Protein AF-A0A1I8AMZ9-F1 (afdb_monomer_lite)

Radius of gyration: 101.79 Å; chains: 1; bounding box: 156×44×315 Å

Organism: NCBI:txid37863

Sequence (387 aa):
AVEALKLKLDELRSTLGGVNGQIKEYLHQQEQLAVQQQALAPGLEAHALYAQLSAQDVGERSAWLEHQLRRLNNDIARDEQRLATLLTLQKDAARVQQQADDEHLEQALAGFATLLPGDILDALRQEPAATFLQLDQQLAQRLELLDRQKDEQQEHAERQQQLEKTQVQQQALELSHQAVQQQVDALRTQQQQARDALTALIGEHAGAEHWQQHLEQQVEAARSTQAKTGQQLQQAQAQAIERAAELKADEQRLGALEQESQQLDHAIGQWRQGHPELDDAGLDQLLAVDDEQVSQLRQRLQQAEKAIEQAGVLVAEREQRLQQHQAQASGEVPAEQLEQALSELQQHLVISEQQCAELRAEQADDQRRQLANQALAERIAQAYAQW

Secondary structure (DSSP, 8-state):
-HHHHHHHHHHHHHHHHHHHHHHHHHHHHHHHHHHHHHHHHHHHHTSTTHHHHHTS-TTTHHHHHHHHHHHHHHHHHHHHHHHHHHHHHHHHHTTTTTS-TTHHHHHHHHHHTTTS-HHHHHHHHH-HHHHHHHHHHHHHHHHHHHHHHHHHHHHHHHHHHHHHHHHHHHHHHHHHHHHHHHHHHHHHHHHHHHHHHHHHHHTTSSSHHHHHHHHHHHHHHHHHHHHHHHHHHHHHHHHHHHHHHHHHHHHHHHHHHHHHHHHHHHHHHHHHHH-TTS-HHHHHHHHTS-HHHHHHHHHHHHHHHHHHHHHHHHHHHHHHHHHHHHHH------HHHHHHHHHHHHHHHHHHHHHHHHHHHHHHHHHHHHHHHHHHHHHHHHHHTT-

Structure (mmCIF, N/CA/C/O backbone):
data_AF-A0A1I8AMZ9-F1
#
_entry.id   AF-A0A1I8AMZ9-F1
#
loop_
_atom_site.group_PDB
_atom_site.id
_atom_site.type_symbol
_atom_site.label_atom_id
_atom_site.label_alt_id
_atom_site.label_comp_id
_atom_site.label_asym_id
_atom_site.label_entity_id
_atom_site.label_seq_id
_atom_site.pdbx_PDB_ins_code
_atom_site.Cartn_x
_atom_site.Cartn_y
_atom_site.Cartn_z
_atom_site.occupancy
_atom_site.B_iso_or_equiv
_atom_site.auth_seq_id
_atom_site.auth_comp_id
_atom_site.auth_asym_id
_atom_site.auth_atom_id
_atom_site.pdbx_PDB_model_num
ATOM 1 N N . ALA A 1 1 ? 11.184 3.823 3.401 1.00 44.44 1 ALA A N 1
ATOM 2 C CA . ALA A 1 1 ? 9.707 3.740 3.305 1.00 44.44 1 ALA A CA 1
ATOM 3 C C . ALA A 1 1 ? 9.171 2.381 3.774 1.00 44.44 1 ALA A C 1
ATOM 5 O O . ALA A 1 1 ? 8.372 2.358 4.698 1.00 44.44 1 ALA A O 1
ATOM 6 N N . VAL A 1 2 ? 9.639 1.257 3.213 1.00 39.50 2 VAL A N 1
ATOM 7 C CA . VAL A 1 2 ? 9.178 -0.105 3.578 1.00 39.50 2 VAL A CA 1
ATOM 8 C C . VAL A 1 2 ? 9.503 -0.493 5.027 1.00 39.50 2 VAL A C 1
ATOM 10 O O . VAL A 1 2 ? 8.657 -1.056 5.713 1.00 39.50 2 VAL A O 1
ATOM 13 N N . GLU A 1 3 ? 10.687 -0.145 5.536 1.00 43.47 3 GLU A N 1
ATOM 14 C CA . GLU A 1 3 ? 11.051 -0.424 6.936 1.00 43.47 3 GLU A CA 1
ATOM 15 C C . GLU A 1 3 ? 10.189 0.347 7.944 1.00 43.47 3 GLU A C 1
ATOM 17 O O . GLU A 1 3 ? 9.772 -0.212 8.951 1.00 43.47 3 GLU A O 1
ATOM 22 N N . ALA A 1 4 ? 9.825 1.593 7.630 1.00 40.94 4 ALA A N 1
ATOM 23 C CA . ALA A 1 4 ? 8.930 2.394 8.465 1.00 40.94 4 ALA A CA 1
ATOM 24 C C . ALA A 1 4 ? 7.500 1.818 8.519 1.00 40.94 4 ALA A C 1
ATOM 26 O O . ALA A 1 4 ? 6.816 1.952 9.530 1.00 40.94 4 ALA A O 1
ATOM 27 N N . LEU A 1 5 ? 7.048 1.158 7.446 1.00 40.16 5 LEU A N 1
ATOM 28 C CA . LEU A 1 5 ? 5.758 0.461 7.412 1.00 40.16 5 LEU A CA 1
ATOM 29 C C . LEU A 1 5 ? 5.791 -0.854 8.197 1.00 40.16 5 LEU A C 1
ATOM 31 O O . LEU A 1 5 ? 4.821 -1.163 8.882 1.00 40.16 5 LEU A O 1
ATOM 35 N N . LYS A 1 6 ? 6.903 -1.600 8.145 1.00 43.31 6 LYS A N 1
ATOM 36 C CA . LYS A 1 6 ? 7.089 -2.808 8.967 1.00 43.31 6 LYS A CA 1
ATOM 37 C C . LYS A 1 6 ? 7.076 -2.479 10.456 1.00 43.31 6 LYS A C 1
ATOM 39 O O . LYS A 1 6 ? 6.354 -3.121 11.206 1.00 43.31 6 LYS A O 1
ATOM 44 N N . LEU A 1 7 ? 7.777 -1.417 10.851 1.00 50.69 7 LEU A N 1
ATOM 45 C CA . LEU A 1 7 ? 7.831 -0.983 12.244 1.00 50.69 7 LEU A CA 1
ATOM 46 C C . LEU A 1 7 ? 6.439 -0.590 12.772 1.00 50.69 7 LEU A C 1
ATOM 48 O O . LEU A 1 7 ? 6.041 -1.033 13.843 1.00 50.69 7 LEU A O 1
ATOM 52 N N . LYS A 1 8 ? 5.647 0.135 11.966 1.00 46.62 8 LYS A N 1
ATOM 53 C CA . LYS A 1 8 ? 4.242 0.448 12.289 1.00 46.62 8 LYS A CA 1
ATOM 54 C C . LYS A 1 8 ? 3.342 -0.789 12.354 1.00 46.62 8 LYS A C 1
ATOM 56 O O . LYS A 1 8 ? 2.416 -0.823 13.156 1.00 46.62 8 LYS A O 1
ATOM 61 N N . LEU A 1 9 ? 3.577 -1.797 11.512 1.00 44.28 9 LEU A N 1
ATOM 62 C CA . LEU A 1 9 ? 2.812 -3.047 11.532 1.00 44.28 9 LEU A CA 1
ATOM 63 C C . LEU A 1 9 ? 3.091 -3.853 12.807 1.00 44.28 9 LEU A C 1
ATOM 65 O O . LEU A 1 9 ? 2.165 -4.407 13.398 1.00 44.28 9 LEU A O 1
ATOM 69 N N . ASP A 1 10 ? 4.352 -3.912 13.230 1.00 58.41 10 ASP A N 1
ATOM 70 C CA . ASP A 1 10 ? 4.756 -4.619 14.446 1.00 58.41 10 ASP A CA 1
ATOM 71 C C . ASP A 1 10 ? 4.235 -3.907 15.702 1.00 58.41 10 ASP A C 1
ATOM 73 O O . ASP A 1 10 ? 3.733 -4.554 16.623 1.00 58.41 10 ASP A O 1
ATOM 77 N N . GLU A 1 11 ? 4.231 -2.573 15.691 1.00 58.31 11 GLU A N 1
ATOM 78 C CA . GLU A 1 11 ? 3.611 -1.749 16.729 1.00 58.31 11 GLU A CA 1
ATOM 79 C C . GLU A 1 11 ? 2.092 -1.988 16.802 1.00 58.31 11 GLU A C 1
ATOM 81 O O . GLU A 1 11 ? 1.565 -2.295 17.872 1.00 58.31 11 GLU A O 1
ATOM 86 N N . LEU A 1 12 ? 1.398 -1.995 15.655 1.00 54.97 12 LEU A N 1
ATOM 87 C CA . LEU A 1 12 ? -0.036 -2.300 15.578 1.00 54.97 12 LEU A CA 1
ATOM 88 C C . LEU A 1 12 ? -0.371 -3.717 16.065 1.00 54.97 12 LEU A C 1
ATOM 90 O O . LEU A 1 12 ? -1.380 -3.918 16.743 1.00 54.97 12 LEU A O 1
ATOM 94 N N . ARG A 1 13 ? 0.467 -4.712 15.755 1.00 60.38 13 ARG A N 1
ATOM 95 C CA . ARG A 1 13 ? 0.296 -6.096 16.231 1.00 60.38 13 ARG A CA 1
ATOM 96 C C . ARG A 1 13 ? 0.458 -6.202 17.739 1.00 60.38 13 ARG A C 1
ATOM 98 O O . ARG A 1 13 ? -0.334 -6.893 18.376 1.00 60.38 13 ARG A O 1
ATOM 105 N N . SER A 1 14 ? 1.440 -5.500 18.299 1.00 64.25 14 SER A N 1
ATOM 106 C CA . SER A 1 14 ? 1.637 -5.424 19.747 1.00 64.25 14 SER A CA 1
ATOM 107 C C . SER A 1 14 ? 0.419 -4.795 20.430 1.00 64.25 14 SER A C 1
ATOM 109 O O . SER A 1 14 ? -0.143 -5.375 21.361 1.00 64.25 14 SER A O 1
ATOM 111 N N . THR A 1 15 ? -0.082 -3.675 19.895 1.00 67.31 15 THR A N 1
ATOM 112 C CA . THR A 1 15 ? -1.281 -3.020 20.437 1.00 67.31 15 THR A CA 1
ATOM 113 C C . THR A 1 15 ? -2.530 -3.889 20.306 1.00 67.31 15 THR A C 1
ATOM 115 O O . THR A 1 15 ? -3.310 -3.978 21.249 1.00 67.31 15 THR A O 1
ATOM 118 N N . LEU A 1 16 ? -2.699 -4.601 19.185 1.00 59.44 16 LEU A N 1
ATOM 119 C CA . LEU A 1 16 ? -3.830 -5.508 18.978 1.00 59.44 16 LEU A CA 1
ATOM 120 C C . LEU A 1 16 ? -3.777 -6.689 19.956 1.00 59.44 16 LEU A C 1
ATOM 122 O O . LEU A 1 16 ? -4.808 -7.090 20.489 1.00 59.44 16 LEU A O 1
ATOM 126 N N . GLY A 1 17 ? -2.581 -7.222 20.224 1.00 71.50 17 GLY A N 1
ATOM 127 C CA . GLY A 1 17 ? -2.366 -8.256 21.235 1.00 71.50 17 GLY A CA 1
ATOM 128 C C . GLY A 1 17 ? -2.760 -7.789 22.637 1.00 71.50 17 GLY A C 1
ATOM 129 O O . GLY A 1 17 ? -3.476 -8.506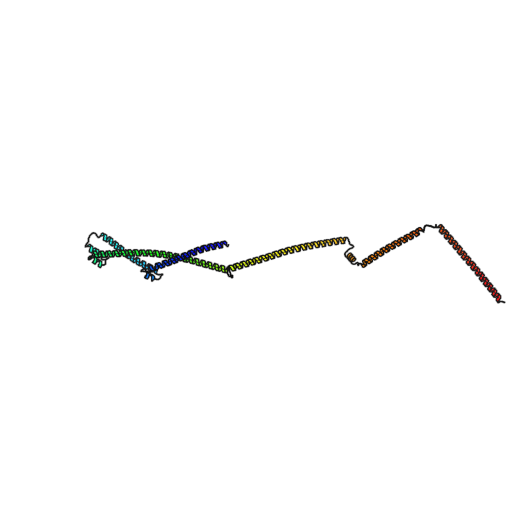 23.336 1.00 71.50 17 GLY A O 1
ATOM 130 N N . GLY A 1 18 ? -2.369 -6.567 23.014 1.00 82.50 18 GLY A N 1
ATOM 131 C CA . GLY A 1 18 ? -2.748 -5.952 24.289 1.00 82.50 18 GLY A CA 1
ATOM 132 C C . GLY A 1 18 ? -4.259 -5.746 24.429 1.00 82.50 18 GLY A C 1
ATOM 133 O O . GLY A 1 18 ? -4.849 -6.162 25.425 1.00 82.50 18 GLY A O 1
ATOM 134 N N . VAL A 1 19 ? -4.905 -5.189 23.401 1.00 73.94 19 VAL A N 1
ATOM 135 C CA . VAL A 1 19 ? -6.361 -4.953 23.388 1.00 73.94 19 VAL A CA 1
ATOM 136 C C . VAL A 1 19 ? -7.141 -6.268 23.455 1.00 73.94 19 VAL A C 1
ATOM 138 O O . VAL A 1 19 ? -8.119 -6.377 24.188 1.00 73.94 19 VAL A O 1
ATOM 141 N N . ASN A 1 20 ? -6.696 -7.304 22.744 1.00 75.31 20 ASN A N 1
ATOM 142 C CA . ASN A 1 20 ? -7.359 -8.608 22.771 1.00 75.31 20 ASN A CA 1
ATOM 143 C C . ASN A 1 20 ? -7.212 -9.304 24.141 1.00 75.31 20 ASN A C 1
ATOM 145 O O . ASN A 1 20 ? -8.096 -10.052 24.557 1.00 75.31 20 ASN A O 1
ATOM 149 N N . GLY A 1 21 ? -6.118 -9.032 24.861 1.00 85.12 21 GLY A N 1
ATOM 150 C CA . GLY A 1 21 ? -5.962 -9.412 26.266 1.00 85.12 21 GLY A CA 1
ATOM 151 C C . GLY A 1 21 ? -6.981 -8.710 27.167 1.00 85.12 21 GLY A C 1
ATOM 152 O O . GLY A 1 21 ? -7.708 -9.376 27.899 1.00 85.12 21 GLY A O 1
ATOM 153 N N . GLN A 1 22 ? -7.107 -7.387 27.037 1.00 83.38 22 GLN A N 1
ATOM 154 C CA . GLN A 1 22 ? -8.059 -6.584 27.816 1.00 83.38 22 GLN A CA 1
ATOM 155 C C . GLN A 1 22 ? -9.515 -7.005 27.576 1.00 83.38 22 GLN A C 1
ATOM 157 O O . GLN A 1 22 ? -10.271 -7.159 28.529 1.00 83.38 22 GLN A O 1
ATOM 162 N N . ILE A 1 23 ? -9.909 -7.267 26.323 1.00 76.56 23 ILE A N 1
ATOM 163 C CA . ILE A 1 23 ? -11.268 -7.730 25.988 1.00 76.56 23 ILE A CA 1
ATOM 164 C C . ILE A 1 23 ? -11.601 -9.042 26.707 1.00 76.56 23 ILE A C 1
ATOM 166 O O . ILE A 1 23 ? -12.695 -9.187 27.249 1.00 76.56 23 ILE A O 1
ATOM 170 N N . LYS A 1 24 ? -10.664 -9.996 26.738 1.00 87.62 24 LYS A N 1
ATOM 171 C CA . LYS A 1 24 ? -10.875 -11.273 27.435 1.00 87.62 24 LYS A CA 1
ATOM 172 C C . LYS A 1 24 ? -11.039 -11.082 28.939 1.00 87.62 24 LYS A C 1
ATOM 174 O O . LYS A 1 24 ? -11.872 -11.750 29.544 1.00 87.62 24 LYS A O 1
ATOM 179 N N . GLU A 1 25 ? -10.278 -10.167 29.523 1.00 89.12 25 GLU A N 1
ATOM 180 C CA . GLU A 1 25 ? -10.369 -9.854 30.946 1.00 89.12 25 GLU A CA 1
ATOM 181 C C . GLU A 1 25 ? -11.701 -9.176 31.298 1.00 89.12 25 GLU A C 1
ATOM 183 O O . GLU A 1 25 ? -12.348 -9.570 32.267 1.00 89.12 25 GLU A O 1
ATOM 188 N N . TYR A 1 26 ? -12.186 -8.251 30.465 1.00 85.50 26 TYR A N 1
ATOM 189 C CA . TYR A 1 26 ? -13.499 -7.628 30.656 1.00 85.50 26 TYR A CA 1
ATOM 190 C C . TYR A 1 26 ? -14.662 -8.611 30.506 1.00 85.50 26 TYR A C 1
ATOM 192 O O . TYR A 1 26 ? -15.595 -8.570 31.305 1.00 85.50 26 TYR A O 1
ATOM 200 N N . LEU A 1 27 ? -14.603 -9.522 29.530 1.00 85.94 27 LEU A N 1
ATOM 201 C CA . LEU A 1 27 ? -15.615 -10.574 29.384 1.00 85.94 27 LEU A CA 1
ATOM 202 C C . LEU A 1 27 ? -15.670 -11.464 30.628 1.00 85.94 27 LEU A C 1
ATOM 204 O O . LEU A 1 27 ? -16.753 -11.778 31.118 1.00 85.94 27 LEU A O 1
ATOM 208 N N . HIS A 1 28 ? -14.507 -11.811 31.181 1.00 87.50 28 HIS A N 1
ATOM 209 C CA . HIS A 1 28 ? -14.444 -12.590 32.410 1.00 87.50 28 HIS A CA 1
ATOM 210 C C . HIS A 1 28 ? -15.023 -11.828 33.612 1.00 87.50 28 HIS A C 1
ATOM 212 O O . HIS A 1 28 ? -15.780 -12.396 34.397 1.00 87.50 28 HIS A O 1
ATOM 218 N N . GLN A 1 29 ? -14.730 -10.530 33.740 1.00 87.00 29 GLN A N 1
ATOM 219 C CA . GLN A 1 29 ? -15.312 -9.685 34.788 1.00 87.00 29 GLN A CA 1
ATOM 220 C C . GLN A 1 29 ? -16.838 -9.572 34.657 1.00 87.00 29 GLN A C 1
ATOM 222 O O . GLN A 1 29 ? -17.543 -9.636 35.662 1.00 87.00 29 GLN A O 1
ATOM 227 N N . GLN A 1 30 ? -17.363 -9.453 33.434 1.00 86.88 30 GLN A N 1
ATOM 228 C CA . GLN A 1 30 ? -18.804 -9.393 33.188 1.00 86.88 30 GLN A CA 1
ATOM 229 C C . GLN A 1 30 ? -19.506 -10.687 33.618 1.00 86.88 30 GLN A C 1
ATOM 231 O O . GLN A 1 30 ? -20.554 -10.638 34.262 1.00 86.88 30 GLN A O 1
ATOM 236 N N . GLU A 1 31 ? -18.912 -11.838 33.308 1.00 88.75 31 GLU A N 1
ATOM 237 C CA . GLU A 1 31 ? -19.442 -13.138 33.714 1.00 88.75 31 GLU A CA 1
ATOM 238 C C . GLU A 1 31 ? -19.429 -13.295 35.243 1.00 88.75 31 GLU A C 1
ATOM 240 O O . GLU A 1 31 ? -20.428 -13.706 35.834 1.00 88.75 31 GLU A O 1
ATOM 245 N N . GLN A 1 32 ? -18.351 -12.869 35.913 1.00 87.75 32 GLN A N 1
ATOM 246 C CA . GLN A 1 32 ? -18.288 -12.865 37.378 1.00 87.75 32 GLN A CA 1
ATOM 247 C C . GLN A 1 32 ? -19.355 -11.962 38.012 1.00 87.75 32 GLN A C 1
ATOM 249 O O . GLN A 1 32 ? -19.975 -12.350 39.004 1.00 87.75 32 GLN A O 1
ATOM 254 N N . LEU A 1 33 ? -19.596 -10.776 37.449 1.00 85.12 33 LEU A N 1
ATOM 255 C CA . LEU A 1 33 ? -20.625 -9.857 37.940 1.00 85.12 33 LEU A CA 1
ATOM 256 C C . LEU A 1 33 ? -22.034 -10.419 37.746 1.00 85.12 33 LEU A C 1
ATOM 258 O O . LEU A 1 33 ? -22.861 -10.289 38.647 1.00 85.12 33 LEU A O 1
ATOM 262 N N . ALA A 1 34 ? -22.301 -11.084 36.621 1.00 84.19 34 ALA A N 1
ATOM 263 C CA . ALA A 1 34 ? -23.582 -11.743 36.381 1.00 84.19 34 ALA A CA 1
ATOM 264 C C . ALA A 1 34 ? -23.846 -12.849 37.417 1.00 84.19 34 ALA A C 1
ATOM 266 O O . ALA A 1 34 ? -24.932 -12.914 37.994 1.00 84.19 34 ALA A O 1
ATOM 267 N N . VAL A 1 35 ? -22.830 -13.663 37.725 1.00 87.94 35 VAL A N 1
ATOM 268 C CA . VAL A 1 35 ? -22.922 -14.702 38.764 1.00 87.94 35 VAL A CA 1
ATOM 269 C C . VAL A 1 35 ? -23.166 -14.087 40.146 1.00 87.94 35 VAL A C 1
ATOM 271 O O . VAL A 1 35 ? -24.012 -14.577 40.893 1.00 87.94 35 VAL A O 1
ATOM 274 N N . GLN A 1 36 ? -22.481 -12.990 40.486 1.00 84.50 36 GLN A N 1
ATOM 275 C CA . GLN A 1 36 ? -22.694 -12.288 41.757 1.00 84.50 36 GLN A CA 1
ATOM 276 C C . GLN A 1 36 ? -24.105 -11.694 41.864 1.00 84.50 36 GLN A C 1
ATOM 278 O O . GLN A 1 36 ? -24.751 -11.846 42.898 1.00 84.50 36 GLN A O 1
ATOM 283 N N . GLN A 1 37 ? -24.621 -11.072 40.800 1.00 81.31 37 GLN A N 1
ATOM 284 C CA . GLN A 1 37 ? -25.993 -10.553 40.775 1.00 81.31 37 GLN A CA 1
ATOM 285 C C . GLN A 1 37 ? -27.024 -11.672 40.960 1.00 81.31 37 GLN A C 1
ATOM 287 O O . GLN A 1 37 ? -27.972 -11.522 41.732 1.00 81.31 37 GLN A O 1
ATOM 292 N N . GLN A 1 38 ? -26.821 -12.816 40.305 1.00 82.38 38 GLN A N 1
ATOM 293 C CA . GLN A 1 38 ? -27.733 -13.950 40.410 1.00 82.38 38 GLN A CA 1
ATOM 294 C C . GLN A 1 38 ? -27.705 -14.601 41.801 1.00 82.38 38 GLN A C 1
ATOM 296 O O . GLN A 1 38 ? -28.737 -15.069 42.277 1.00 82.38 38 GLN A O 1
ATOM 301 N N . ALA A 1 39 ? -26.561 -14.569 42.490 1.00 83.31 39 ALA A N 1
ATOM 302 C CA . ALA A 1 39 ? -26.444 -15.029 43.873 1.00 83.31 39 ALA A CA 1
ATOM 303 C C . ALA A 1 39 ? -27.168 -14.114 44.882 1.00 83.31 39 ALA A C 1
ATOM 305 O O . ALA A 1 39 ? -27.637 -14.594 45.914 1.00 83.31 39 ALA A O 1
ATOM 306 N N . LEU A 1 40 ? -27.287 -12.814 44.589 1.00 83.31 40 LEU A N 1
ATOM 307 C CA . LEU A 1 40 ? -27.963 -11.837 45.453 1.00 83.31 40 LEU A CA 1
ATOM 308 C C . LEU A 1 40 ? -29.492 -11.829 45.287 1.00 83.31 40 LEU A C 1
ATOM 310 O O . LEU A 1 40 ? -30.200 -11.437 46.217 1.00 83.31 40 LEU A O 1
ATOM 314 N N . ALA A 1 41 ? -30.008 -12.286 44.142 1.00 78.06 41 ALA A N 1
ATOM 315 C CA . ALA A 1 41 ? -31.443 -12.345 43.847 1.00 78.06 41 ALA A CA 1
ATOM 316 C C . ALA A 1 41 ? -32.293 -13.049 44.934 1.00 78.06 41 ALA A C 1
ATOM 318 O O . ALA A 1 41 ? -33.232 -12.421 45.426 1.00 78.06 41 ALA A O 1
ATOM 319 N N . PRO A 1 42 ? -31.963 -14.272 45.404 1.00 81.06 42 PRO A N 1
ATOM 320 C CA . PRO A 1 42 ? -32.773 -14.951 46.421 1.00 81.06 42 PRO A CA 1
ATOM 321 C C . PRO A 1 42 ? -32.755 -14.250 47.790 1.00 81.06 42 PRO A C 1
ATOM 323 O O . PRO A 1 42 ? -33.741 -14.308 48.521 1.00 81.06 42 PRO A O 1
ATOM 326 N N . GLY A 1 43 ? -31.664 -13.559 48.146 1.00 81.56 43 GLY A N 1
ATOM 327 C CA . GLY A 1 43 ? -31.587 -12.778 49.387 1.00 81.56 43 GLY A CA 1
ATOM 328 C C . GLY A 1 43 ? -32.460 -11.521 49.347 1.00 81.56 43 GLY A C 1
ATOM 329 O O . GLY A 1 43 ? -33.083 -11.162 50.344 1.00 81.56 43 GLY A O 1
ATOM 330 N N . LEU A 1 44 ? -32.546 -10.885 48.176 1.00 74.50 44 LEU A N 1
ATOM 331 C CA . LEU A 1 44 ? -33.452 -9.766 47.926 1.00 74.50 44 LEU A CA 1
ATOM 332 C C . LEU A 1 44 ? -34.914 -10.219 47.970 1.00 74.50 44 LEU A C 1
ATOM 334 O O . LEU A 1 44 ? -35.710 -9.594 48.661 1.00 74.50 44 LEU A O 1
ATOM 338 N N . GLU A 1 45 ? -35.249 -11.327 47.307 1.00 78.00 45 GLU A N 1
ATOM 339 C CA . GLU A 1 45 ? -36.610 -11.880 47.265 1.00 78.00 45 GLU A CA 1
ATOM 340 C C . GLU A 1 45 ? -37.134 -12.333 48.638 1.00 78.00 45 GLU A C 1
ATOM 342 O O . GLU A 1 45 ? -38.330 -12.223 48.908 1.00 78.00 45 GLU A O 1
ATOM 347 N N . ALA A 1 46 ? -36.249 -12.787 49.532 1.00 78.38 46 ALA A N 1
ATOM 348 C CA . ALA A 1 46 ? -36.604 -13.195 50.892 1.00 78.38 46 ALA A CA 1
ATOM 349 C C . ALA A 1 46 ? -36.921 -12.019 51.840 1.00 78.38 46 ALA A C 1
ATOM 351 O O . ALA A 1 46 ? -37.428 -12.234 52.944 1.00 78.38 46 ALA A O 1
ATOM 352 N N . HIS A 1 47 ? -36.622 -10.776 51.450 1.00 78.50 47 HIS A N 1
ATOM 353 C CA . HIS A 1 47 ? -36.794 -9.619 52.321 1.00 78.50 47 HIS A CA 1
ATOM 354 C C . HIS A 1 47 ? -38.273 -9.215 52.458 1.00 78.50 47 HIS A C 1
ATOM 356 O O . HIS A 1 47 ? -38.986 -9.068 51.467 1.00 78.50 47 HIS A O 1
ATOM 362 N N . ALA A 1 48 ? -38.737 -8.936 53.682 1.00 78.75 48 ALA A N 1
ATOM 363 C CA . ALA A 1 48 ? -40.153 -8.665 53.976 1.00 78.75 48 ALA A CA 1
ATOM 364 C C . ALA A 1 48 ? -40.758 -7.485 53.181 1.00 78.75 48 ALA A C 1
ATOM 366 O O . ALA A 1 48 ? -41.953 -7.467 52.890 1.00 78.75 48 ALA A O 1
ATOM 367 N N . LEU A 1 49 ? -39.930 -6.506 52.797 1.00 78.44 49 LEU A N 1
ATOM 368 C CA . LEU A 1 49 ? -40.341 -5.345 51.994 1.00 78.44 49 LEU A CA 1
ATOM 369 C C . LEU A 1 49 ? -40.194 -5.551 50.474 1.00 78.44 49 LEU A C 1
ATOM 371 O O . LEU A 1 49 ? -40.633 -4.702 49.700 1.00 78.44 49 LEU A O 1
ATOM 375 N N . TYR A 1 50 ? -39.611 -6.665 50.020 1.00 78.69 50 TYR A N 1
ATOM 376 C CA . TYR A 1 50 ? -39.340 -6.912 48.600 1.00 78.69 50 TYR A CA 1
ATOM 377 C C . TYR A 1 50 ? -40.615 -7.014 47.761 1.00 78.69 50 TYR A C 1
ATOM 379 O O . TYR A 1 50 ? -40.681 -6.467 46.661 1.00 78.69 50 TYR A O 1
ATOM 387 N N . ALA A 1 51 ? -41.664 -7.644 48.292 1.00 77.31 51 ALA A N 1
ATOM 388 C CA . ALA A 1 51 ? -42.961 -7.720 47.619 1.00 77.31 51 ALA A CA 1
ATOM 389 C C . ALA A 1 51 ? -43.573 -6.326 47.362 1.00 77.31 51 ALA A C 1
ATOM 391 O O . ALA A 1 51 ? -44.253 -6.120 46.362 1.00 77.31 51 ALA A O 1
ATOM 392 N N . GLN A 1 52 ? -43.299 -5.352 48.237 1.00 80.88 52 GLN A N 1
ATOM 393 C CA . GLN A 1 52 ? -43.776 -3.973 48.089 1.00 80.88 52 GLN A CA 1
ATOM 394 C C . GLN A 1 52 ? -42.883 -3.150 47.150 1.00 80.88 52 GLN A C 1
ATOM 396 O O . GLN A 1 52 ? -43.392 -2.316 46.406 1.00 80.88 52 GLN A O 1
ATOM 401 N N . LEU A 1 53 ? -41.572 -3.413 47.145 1.00 78.69 53 LEU A N 1
ATOM 402 C CA . LEU A 1 53 ? -40.600 -2.758 46.264 1.00 78.69 53 LEU A CA 1
ATOM 403 C C . LEU A 1 53 ? -40.710 -3.235 44.804 1.00 78.69 53 LEU A C 1
ATOM 405 O O . LEU A 1 53 ? -40.658 -2.435 43.873 1.00 78.69 53 LEU A O 1
ATOM 409 N N . SER A 1 54 ? -40.862 -4.545 44.589 1.00 79.81 54 SER A N 1
ATOM 410 C CA . SER A 1 54 ? -40.962 -5.157 43.254 1.00 79.81 54 SER A CA 1
ATOM 411 C C . SER A 1 54 ? -42.227 -4.740 42.502 1.00 79.81 54 SER A C 1
ATOM 413 O O . SER A 1 54 ? -42.192 -4.625 41.278 1.00 79.81 54 SER A O 1
ATOM 415 N N . ALA A 1 55 ? -43.307 -4.438 43.230 1.00 81.50 55 ALA A N 1
ATOM 416 C CA . ALA A 1 55 ? -44.560 -3.923 42.685 1.00 81.50 55 ALA A CA 1
ATOM 417 C C . ALA A 1 55 ? -44.463 -2.484 42.139 1.00 81.50 55 ALA A C 1
ATOM 419 O O . ALA A 1 55 ? -45.401 -2.018 41.496 1.00 81.50 55 ALA A O 1
ATOM 420 N N . GLN A 1 56 ? -43.358 -1.775 42.389 1.00 79.44 56 GLN A N 1
ATOM 421 C CA . GLN A 1 56 ? -43.155 -0.401 41.930 1.00 79.44 56 GLN A CA 1
ATOM 422 C C . GLN A 1 56 ? -42.333 -0.321 40.652 1.00 79.44 56 GLN A C 1
ATOM 424 O O . GLN A 1 56 ? -41.458 -1.161 40.401 1.00 79.44 56 GLN A O 1
ATOM 429 N N . ASP A 1 57 ? -42.588 0.736 39.881 1.00 78.94 57 ASP A N 1
ATOM 430 C CA . ASP A 1 57 ? -41.829 1.072 38.681 1.00 78.94 57 ASP A CA 1
ATOM 431 C C . ASP A 1 57 ? -40.346 1.307 39.019 1.00 78.94 57 ASP A C 1
ATOM 433 O O . ASP A 1 57 ? -40.010 1.907 40.042 1.00 78.94 57 ASP A O 1
ATOM 437 N N . VAL A 1 58 ? -39.448 0.827 38.155 1.00 74.75 58 VAL A N 1
ATOM 438 C CA . VAL A 1 58 ? -37.989 0.905 38.327 1.00 74.75 58 VAL A CA 1
ATOM 439 C C . VAL A 1 58 ? -37.517 2.349 38.531 1.00 74.75 58 VAL A C 1
ATOM 441 O O . VAL A 1 58 ? -36.584 2.564 39.304 1.00 74.75 58 VAL A O 1
ATOM 444 N N . GLY A 1 59 ? -38.177 3.332 37.906 1.00 79.00 59 GLY A N 1
ATOM 445 C CA . GLY A 1 59 ? -37.856 4.753 38.079 1.00 79.00 59 GLY A CA 1
ATOM 446 C C . GLY A 1 59 ? -38.305 5.358 39.416 1.00 79.00 59 GLY A C 1
ATOM 447 O O . GLY A 1 59 ? -37.737 6.358 39.851 1.00 79.00 59 GLY A O 1
ATOM 448 N N . GLU A 1 60 ? -39.288 4.759 40.094 1.00 78.00 60 GLU A N 1
ATOM 449 C CA . GLU A 1 60 ? -39.917 5.319 41.304 1.00 78.00 60 GLU A CA 1
ATOM 450 C C . GLU A 1 60 ? -39.468 4.642 42.609 1.00 78.00 60 GLU A C 1
ATOM 452 O O . GLU A 1 60 ? -39.643 5.202 43.695 1.00 78.00 60 GLU A O 1
ATOM 457 N N . ARG A 1 61 ? -38.819 3.473 42.517 1.00 81.31 61 ARG A N 1
ATOM 458 C CA . ARG A 1 61 ? -38.339 2.691 43.675 1.00 81.31 61 ARG A CA 1
ATOM 459 C C . ARG A 1 61 ? -37.457 3.498 44.628 1.00 81.31 61 ARG A C 1
ATOM 461 O O . ARG A 1 61 ? -37.607 3.378 45.842 1.00 81.31 61 ARG A O 1
ATOM 468 N N . SER A 1 62 ? -36.570 4.344 44.100 1.00 80.25 62 SER A N 1
ATOM 469 C CA . SER A 1 62 ? -35.676 5.182 44.914 1.00 80.25 62 SER A CA 1
ATOM 470 C C . SER A 1 62 ? -36.452 6.207 45.747 1.00 80.25 62 SER A C 1
ATOM 472 O O . SER A 1 62 ? -36.216 6.344 46.945 1.00 80.25 62 SER A O 1
ATOM 474 N N . ALA A 1 63 ? -37.436 6.879 45.141 1.00 78.75 63 ALA A N 1
ATOM 475 C CA . ALA A 1 63 ? -38.251 7.883 45.823 1.00 78.75 63 ALA A CA 1
ATOM 476 C C . ALA A 1 63 ? -39.139 7.260 46.912 1.00 78.75 63 ALA A C 1
A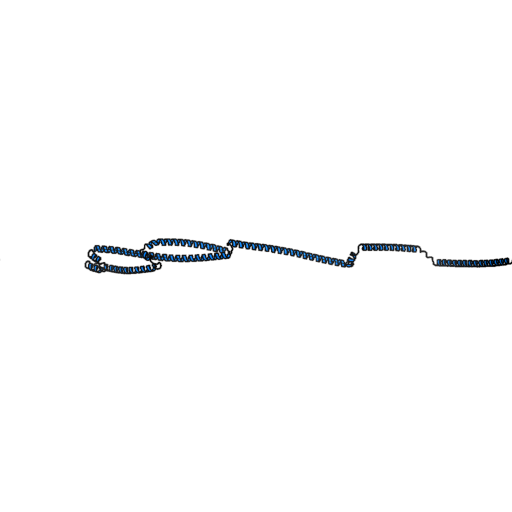TOM 478 O O . ALA A 1 63 ? -39.335 7.843 47.982 1.00 78.75 63 ALA A O 1
ATOM 479 N N . TRP A 1 64 ? -39.651 6.052 46.672 1.00 87.06 64 TRP A N 1
ATOM 480 C CA . TRP A 1 64 ? -40.417 5.326 47.678 1.00 87.06 64 TRP A CA 1
ATOM 481 C C . TRP A 1 64 ? -39.556 4.848 48.849 1.00 87.06 64 TRP A C 1
ATOM 483 O O . TRP A 1 64 ? -39.975 4.990 50.000 1.00 87.06 64 TRP A O 1
ATOM 493 N N . LEU A 1 65 ? -38.351 4.332 48.579 1.00 82.06 65 LEU A N 1
ATOM 494 C CA . LEU A 1 65 ? -37.396 3.951 49.624 1.00 82.06 65 LEU A CA 1
ATOM 495 C C . LEU A 1 65 ? -37.033 5.150 50.506 1.00 82.06 65 LEU A C 1
ATOM 497 O O . LEU A 1 65 ? -37.070 5.037 51.731 1.00 82.06 65 LEU A O 1
ATOM 501 N N . GLU A 1 66 ? -36.785 6.320 49.911 1.00 81.56 66 GLU A N 1
ATOM 502 C CA . GLU A 1 66 ? -36.562 7.556 50.668 1.00 81.56 66 GLU A CA 1
ATOM 503 C C . GLU A 1 66 ? -37.758 7.932 51.549 1.00 81.56 66 GLU A C 1
ATOM 505 O O . GLU A 1 66 ? -37.584 8.368 52.690 1.00 81.56 66 GLU A O 1
ATOM 510 N N . HIS A 1 67 ? -38.984 7.763 51.047 1.00 85.50 67 HIS A N 1
ATOM 511 C CA . HIS A 1 67 ? -40.185 8.048 51.825 1.00 85.50 67 HIS A CA 1
ATOM 512 C C . HIS A 1 67 ? -40.343 7.088 53.015 1.00 85.50 67 HIS A C 1
ATOM 514 O O . HIS A 1 67 ? -40.633 7.540 54.127 1.00 85.50 67 HIS A O 1
ATOM 520 N N . GLN A 1 68 ? -40.107 5.785 52.818 1.00 83.25 68 GLN A N 1
ATOM 521 C CA . GLN A 1 68 ? -40.140 4.803 53.909 1.00 83.25 68 GLN A CA 1
ATOM 522 C C . GLN A 1 68 ? -39.047 5.071 54.950 1.00 83.25 68 GLN A C 1
ATOM 524 O O . GLN A 1 68 ? -39.323 5.028 56.147 1.00 83.25 68 GLN A O 1
ATOM 529 N N . LEU A 1 69 ? -37.840 5.438 54.514 1.00 83.31 69 LEU A N 1
ATOM 530 C CA . LEU A 1 69 ? -36.729 5.769 55.405 1.00 83.31 69 LEU A CA 1
ATOM 531 C C . LEU A 1 69 ? -37.027 7.019 56.248 1.00 83.31 69 LEU A C 1
ATOM 533 O O . LEU A 1 69 ? -36.811 7.021 57.459 1.00 83.31 69 LEU A O 1
ATOM 537 N N . ARG A 1 70 ? -37.616 8.064 55.649 1.00 85.12 70 ARG A N 1
ATOM 538 C CA . ARG A 1 70 ? -38.065 9.258 56.391 1.00 85.12 70 ARG A CA 1
ATOM 539 C C . ARG A 1 70 ? -39.155 8.933 57.408 1.00 85.12 70 ARG A C 1
ATOM 541 O O . ARG A 1 70 ? -39.143 9.488 58.504 1.00 85.12 70 ARG A O 1
ATOM 548 N N . ARG A 1 71 ? -40.096 8.051 57.062 1.00 86.56 71 ARG A N 1
ATOM 549 C CA . ARG A 1 71 ? -41.150 7.609 57.983 1.00 86.56 71 ARG A CA 1
ATOM 550 C C . ARG A 1 71 ? -40.557 6.883 59.192 1.00 86.56 71 ARG A C 1
ATOM 552 O O . ARG A 1 71 ? -40.865 7.261 60.316 1.00 86.56 71 ARG A O 1
ATOM 559 N N . LEU A 1 72 ? -39.671 5.916 58.958 1.00 83.19 72 LEU A N 1
ATOM 560 C CA . LEU A 1 72 ? -39.016 5.153 60.024 1.00 83.19 72 LEU A CA 1
ATOM 561 C C . LEU A 1 72 ? -38.168 6.048 60.937 1.00 83.19 72 LEU A C 1
ATOM 563 O O . LEU A 1 72 ? -38.262 5.925 62.153 1.00 83.19 72 LEU A O 1
ATOM 567 N N . ASN A 1 73 ? -37.424 7.010 60.383 1.00 82.00 73 ASN A N 1
ATOM 568 C CA . ASN A 1 73 ? -36.649 7.965 61.185 1.00 82.00 73 ASN A CA 1
ATOM 569 C C . ASN A 1 73 ? -37.522 8.812 62.124 1.00 82.00 73 ASN A C 1
ATOM 571 O O . ASN A 1 73 ? -37.115 9.103 63.246 1.00 82.00 73 ASN A O 1
ATOM 575 N N . ASN A 1 74 ? -38.726 9.196 61.694 1.00 82.38 74 ASN A N 1
ATOM 576 C CA . ASN A 1 74 ? -39.649 9.946 62.548 1.00 82.38 74 ASN A CA 1
ATOM 577 C C . ASN A 1 74 ? -40.214 9.088 63.689 1.00 82.38 74 ASN A C 1
ATOM 579 O O . ASN A 1 74 ? -40.372 9.586 64.805 1.00 82.38 74 ASN A O 1
ATOM 583 N N . ASP A 1 75 ? -40.508 7.815 63.418 1.00 78.12 75 ASP A N 1
ATOM 584 C CA . ASP A 1 75 ? -40.988 6.877 64.436 1.00 78.12 75 ASP A CA 1
ATOM 585 C C . ASP A 1 75 ? -39.879 6.583 65.466 1.00 78.12 75 ASP A C 1
ATOM 587 O O . ASP A 1 75 ? -40.124 6.665 66.670 1.00 78.12 75 ASP A O 1
ATOM 591 N N . ILE A 1 76 ? -38.636 6.390 65.006 1.00 75.06 76 ILE A N 1
ATOM 592 C CA . ILE A 1 76 ? -37.453 6.205 65.865 1.00 75.06 76 ILE A CA 1
ATOM 593 C C . ILE A 1 76 ? -37.206 7.434 66.745 1.00 75.06 76 ILE A C 1
ATOM 595 O O . ILE A 1 76 ? -37.089 7.295 67.958 1.00 75.06 76 ILE A O 1
ATOM 599 N N . ALA A 1 77 ? -37.195 8.646 66.180 1.00 74.19 77 ALA A N 1
ATOM 600 C CA . ALA A 1 77 ? -36.968 9.869 66.956 1.00 74.19 77 ALA A CA 1
ATOM 601 C C . ALA A 1 77 ? -38.025 10.067 68.061 1.00 74.19 77 ALA A C 1
ATOM 603 O O . ALA A 1 77 ? -37.724 10.532 69.164 1.00 74.19 77 ALA A O 1
ATOM 604 N N . ARG A 1 78 ? -39.279 9.682 67.786 1.00 77.81 78 ARG A N 1
ATOM 605 C CA . ARG A 1 78 ? -40.363 9.720 68.773 1.00 77.81 78 ARG A CA 1
ATOM 606 C C . ARG A 1 78 ? -40.146 8.697 69.890 1.00 77.81 78 ARG A C 1
ATOM 608 O O . ARG A 1 78 ? -40.439 9.000 71.048 1.00 77.81 78 ARG A O 1
ATOM 615 N N . ASP A 1 79 ? -39.634 7.517 69.567 1.00 72.25 79 ASP A N 1
ATOM 616 C CA . ASP A 1 79 ? -39.348 6.472 70.549 1.00 72.25 79 ASP A CA 1
ATOM 617 C C . ASP A 1 79 ? -38.080 6.757 71.370 1.00 72.25 79 ASP A C 1
ATOM 619 O O . ASP A 1 79 ? -38.079 6.537 72.581 1.00 72.25 79 ASP A O 1
ATOM 623 N N . GLU A 1 80 ? -37.052 7.376 70.792 1.00 77.38 80 GLU A N 1
ATOM 624 C CA . GLU A 1 80 ? -35.888 7.883 71.532 1.00 77.38 80 GLU A CA 1
ATOM 625 C C . GLU A 1 80 ? -36.284 8.954 72.555 1.00 77.38 80 GLU A C 1
ATOM 627 O O . GLU A 1 80 ? -35.819 8.945 73.697 1.00 77.38 80 GLU A O 1
ATOM 632 N N . GLN A 1 81 ? -37.211 9.844 72.191 1.00 73.00 81 GLN A N 1
ATOM 633 C CA . GLN A 1 81 ? -37.742 10.851 73.108 1.00 73.00 81 GLN A CA 1
ATOM 634 C C . GLN A 1 81 ? -38.521 10.213 74.278 1.00 73.00 81 GLN A C 1
ATOM 636 O O . GLN A 1 81 ? -38.463 10.695 75.417 1.00 73.00 81 GLN A O 1
ATOM 641 N N . ARG A 1 82 ? -39.210 9.091 74.032 1.00 75.81 82 ARG A N 1
ATOM 642 C CA . ARG A 1 82 ? -39.871 8.285 75.074 1.00 75.81 82 ARG A CA 1
ATOM 643 C C . ARG A 1 82 ? -38.857 7.569 75.969 1.00 75.81 82 ARG A C 1
ATOM 645 O O . ARG A 1 82 ? -39.002 7.580 77.186 1.00 75.81 82 ARG A O 1
ATOM 652 N N . LEU A 1 83 ? -37.792 7.009 75.404 1.00 78.12 83 LEU A N 1
ATOM 653 C CA . LEU A 1 83 ? -36.733 6.364 76.184 1.00 78.12 83 LEU A CA 1
ATOM 654 C C . LEU A 1 83 ? -35.960 7.366 77.053 1.00 78.12 83 LEU A C 1
ATOM 656 O O . LEU A 1 83 ? -35.685 7.082 78.217 1.00 78.12 83 LEU A O 1
ATOM 660 N N . ALA A 1 84 ? -35.676 8.566 76.543 1.00 71.06 84 ALA A N 1
ATOM 661 C CA . ALA A 1 84 ? -35.005 9.623 77.302 1.00 71.06 84 ALA A CA 1
ATOM 662 C C . ALA A 1 84 ? -35.833 10.097 78.509 1.00 71.06 84 ALA A C 1
ATOM 664 O O . ALA A 1 84 ? -35.293 10.350 79.590 1.00 71.06 84 ALA A O 1
ATOM 665 N N . THR A 1 85 ? -37.155 10.181 78.351 1.00 73.31 85 THR A N 1
ATOM 666 C CA . THR A 1 85 ? -38.063 10.545 79.448 1.00 73.31 85 THR A CA 1
ATOM 667 C C . THR A 1 85 ? -38.173 9.429 80.489 1.00 73.31 85 THR A C 1
ATOM 669 O O . THR A 1 85 ? -38.073 9.712 81.683 1.00 73.31 85 THR A O 1
ATOM 672 N N . LEU A 1 86 ? -38.246 8.163 80.067 1.00 77.75 86 LEU A N 1
ATOM 673 C CA . LEU A 1 86 ? -38.239 7.010 80.977 1.00 77.75 86 LEU A CA 1
ATOM 674 C C . LEU A 1 86 ? -36.919 6.871 81.756 1.00 77.75 86 LEU A C 1
ATOM 676 O O . LEU A 1 86 ? -36.943 6.611 82.957 1.00 77.75 86 LEU A O 1
ATOM 680 N N . LEU A 1 87 ? -35.773 7.122 81.119 1.00 76.44 87 LEU A N 1
ATOM 681 C CA . LEU A 1 87 ? -34.456 7.101 81.771 1.00 76.44 87 LEU A CA 1
ATOM 682 C C . LEU A 1 87 ? -34.308 8.221 82.818 1.00 76.44 87 LEU A C 1
ATOM 684 O O . LEU A 1 87 ? -33.655 8.046 83.849 1.00 76.44 87 LEU A O 1
ATOM 688 N N . THR A 1 88 ? -34.915 9.383 82.562 1.00 70.12 88 THR A N 1
ATOM 689 C CA . THR A 1 88 ? -34.923 10.508 83.510 1.00 70.12 88 THR A CA 1
ATOM 690 C C . THR A 1 88 ? -35.765 10.160 84.741 1.00 70.12 88 THR A C 1
ATOM 692 O O . THR A 1 88 ? -35.290 10.288 85.867 1.00 70.12 88 THR A O 1
ATOM 695 N N . LEU A 1 89 ? -36.950 9.580 84.527 1.00 67.44 89 LEU A N 1
ATOM 696 C CA . LEU A 1 89 ? -37.818 9.081 85.599 1.00 67.44 89 LEU A CA 1
ATOM 697 C C . LEU A 1 89 ? -37.164 7.947 86.412 1.00 67.44 89 LEU A C 1
ATOM 699 O O . LEU A 1 89 ? -37.319 7.895 87.629 1.00 67.44 89 LEU A O 1
ATOM 703 N N . GLN A 1 90 ? -36.372 7.078 85.775 1.00 71.25 90 GLN A N 1
ATOM 704 C CA . GLN A 1 90 ? -35.605 6.025 86.452 1.00 71.25 90 GLN A CA 1
ATOM 705 C C . GLN A 1 90 ? -34.521 6.591 87.388 1.00 71.25 90 GLN A C 1
ATOM 707 O O . GLN A 1 90 ? -34.322 6.081 88.493 1.00 71.25 90 GLN A O 1
ATOM 712 N N . LYS A 1 91 ? -33.818 7.654 86.972 1.00 61.41 91 LYS A N 1
ATOM 713 C CA . LYS A 1 91 ? -32.799 8.322 87.804 1.00 61.41 91 LYS A CA 1
ATOM 714 C C . LYS A 1 91 ? -33.412 9.067 88.989 1.00 61.41 91 LYS A C 1
ATOM 716 O O . LYS A 1 91 ? -32.810 9.084 90.063 1.00 61.41 91 LYS A O 1
ATOM 721 N N . ASP A 1 92 ? -34.602 9.629 88.809 1.00 58.91 92 ASP A N 1
ATOM 722 C CA . ASP A 1 92 ? -35.338 10.305 89.878 1.00 58.91 92 ASP A CA 1
ATOM 723 C C . ASP A 1 92 ? -35.929 9.299 90.883 1.00 58.91 92 ASP A C 1
ATOM 725 O O . ASP A 1 92 ? -35.876 9.534 92.092 1.00 58.91 92 ASP A O 1
ATOM 729 N N . ALA A 1 93 ? -36.369 8.125 90.416 1.00 54.81 93 ALA A N 1
ATOM 730 C CA . ALA A 1 93 ? -36.861 7.034 91.263 1.00 54.81 93 ALA A CA 1
ATOM 731 C C . ALA A 1 93 ? -35.766 6.414 92.159 1.00 54.81 93 ALA A C 1
ATOM 733 O O . ALA A 1 93 ? -36.019 6.104 93.324 1.00 54.81 93 ALA A O 1
ATOM 734 N N . ALA A 1 94 ? -34.518 6.312 91.682 1.00 54.50 94 ALA A N 1
ATOM 735 C CA . ALA A 1 94 ? -33.400 5.778 92.471 1.00 54.50 94 ALA A CA 1
ATOM 736 C C . ALA A 1 94 ? -33.007 6.653 93.685 1.00 54.50 94 ALA A C 1
ATOM 738 O O . ALA A 1 94 ? -32.389 6.153 94.624 1.00 54.50 94 ALA A O 1
ATOM 739 N N . ARG A 1 95 ? -33.367 7.949 93.704 1.00 52.75 95 ARG A N 1
ATOM 740 C CA . ARG A 1 95 ? -33.086 8.863 94.833 1.00 52.75 95 ARG A CA 1
ATOM 741 C C . ARG A 1 95 ? -34.093 8.770 95.983 1.00 52.75 95 ARG A C 1
ATOM 743 O O . ARG A 1 95 ? -33.800 9.300 97.050 1.00 52.75 95 ARG A O 1
ATOM 750 N N . VAL A 1 96 ? -35.251 8.133 95.787 1.00 54.72 96 VAL A N 1
ATOM 751 C CA . VAL A 1 96 ? -36.391 8.197 96.730 1.00 54.72 96 VAL A CA 1
ATOM 752 C C . VAL A 1 96 ? -36.650 6.863 97.464 1.00 54.72 96 VAL A C 1
ATOM 754 O O . VAL A 1 96 ? -37.329 6.844 98.485 1.00 54.72 96 VAL A O 1
ATOM 757 N N . GLN A 1 97 ? -36.018 5.766 97.036 1.00 47.16 97 GLN A N 1
ATOM 758 C CA . GLN A 1 97 ? -36.186 4.379 97.518 1.00 47.16 97 GLN A CA 1
ATOM 759 C C . GLN A 1 97 ? -35.701 4.078 98.964 1.00 47.16 97 GLN A C 1
ATOM 761 O O . GLN A 1 97 ? -35.493 2.918 99.294 1.00 47.16 97 GLN A O 1
ATOM 766 N N . GLN A 1 98 ? -35.449 5.055 99.844 1.00 49.50 98 GLN A N 1
ATOM 767 C CA . GLN A 1 98 ? -34.844 4.763 101.161 1.00 49.50 98 GLN A CA 1
ATOM 768 C C . GLN A 1 98 ? -35.685 5.067 102.408 1.00 49.50 98 GLN A C 1
ATOM 770 O O . GLN A 1 98 ? -35.166 4.810 103.493 1.00 49.50 98 GLN A O 1
ATOM 775 N N . GLN A 1 99 ? -36.923 5.593 102.337 1.00 44.38 99 GLN A N 1
ATOM 776 C CA . GLN A 1 99 ? -37.557 6.106 103.573 1.00 44.38 99 GLN A CA 1
ATOM 777 C C . GLN A 1 99 ? -39.060 5.870 103.881 1.00 44.38 99 GLN A C 1
ATOM 779 O O . GLN A 1 99 ? -39.443 6.324 104.956 1.00 44.38 99 GLN A O 1
ATOM 784 N N . ALA A 1 100 ? -39.928 5.177 103.115 1.00 43.56 100 ALA A N 1
ATOM 785 C CA . ALA A 1 100 ? -41.363 5.134 103.514 1.00 43.56 100 ALA A CA 1
ATOM 786 C C . ALA A 1 100 ? -42.257 4.021 102.904 1.00 43.56 100 ALA A C 1
ATOM 788 O O . ALA A 1 100 ? -43.205 4.311 102.188 1.00 43.56 100 ALA A O 1
ATOM 789 N N . ASP A 1 101 ? -42.022 2.751 103.223 1.00 52.12 101 ASP A N 1
ATOM 790 C CA . ASP A 1 101 ? -42.412 1.620 102.358 1.00 52.12 101 ASP A CA 1
ATOM 791 C C . ASP A 1 101 ? -43.913 1.255 102.162 1.00 52.12 101 ASP A C 1
ATOM 793 O O . ASP A 1 101 ? -44.187 0.569 101.183 1.00 52.12 101 ASP A O 1
ATOM 797 N N . ASP A 1 102 ? -44.903 1.735 102.937 1.00 45.56 102 ASP A N 1
ATOM 798 C CA . ASP A 1 102 ? -46.326 1.335 102.728 1.00 45.56 102 ASP A CA 1
ATOM 799 C C . ASP A 1 102 ? -47.264 2.460 102.227 1.00 45.56 102 ASP A C 1
ATOM 801 O O . ASP A 1 102 ? -48.017 2.251 101.275 1.00 45.56 102 ASP A O 1
ATOM 805 N N . GLU A 1 103 ? -47.201 3.689 102.760 1.00 46.03 103 GLU A N 1
ATOM 806 C CA . GLU A 1 103 ? -47.965 4.829 102.199 1.00 46.03 103 GLU A CA 1
ATOM 807 C C . GLU A 1 103 ? -47.367 5.327 100.867 1.00 46.03 103 GLU A C 1
ATOM 809 O O . GLU A 1 103 ? -48.090 5.831 100.002 1.00 46.03 103 GLU A O 1
ATOM 814 N N . HIS A 1 104 ? -46.063 5.115 100.637 1.00 51.31 104 HIS A N 1
ATOM 815 C CA . HIS A 1 104 ? -45.470 5.345 99.320 1.00 51.31 104 HIS A CA 1
ATOM 816 C C . HIS A 1 104 ? -45.894 4.312 98.284 1.00 51.31 104 HIS A C 1
ATOM 818 O O . HIS A 1 104 ? -45.832 4.648 97.107 1.00 51.31 104 HIS A O 1
ATOM 824 N N . LEU A 1 105 ? -46.296 3.086 98.643 1.00 56.31 105 LEU A N 1
ATOM 825 C CA . LEU A 1 105 ? -46.664 2.091 97.631 1.00 56.31 105 LEU A CA 1
ATOM 826 C C . LEU A 1 105 ? -47.891 2.570 96.841 1.00 56.31 105 LEU A C 1
ATOM 828 O O . LEU A 1 105 ? -47.882 2.541 95.611 1.00 56.31 105 LEU A O 1
ATOM 832 N N . GLU A 1 106 ? -48.906 3.113 97.520 1.00 57.78 106 GLU A N 1
ATOM 833 C CA . GLU A 1 106 ? -50.072 3.699 96.849 1.00 57.78 106 GLU A CA 1
ATOM 834 C C . GLU A 1 106 ? -49.744 4.984 96.075 1.00 57.78 106 GLU A C 1
ATOM 836 O O . GLU A 1 106 ? -50.225 5.151 94.952 1.00 57.78 106 GLU A O 1
ATOM 841 N N . GLN A 1 107 ? -48.898 5.875 96.610 1.00 56.59 107 GLN A N 1
ATOM 842 C CA . GLN A 1 107 ? -48.487 7.100 95.905 1.00 56.59 107 GLN A CA 1
ATOM 843 C C . GLN A 1 107 ? -47.554 6.831 94.711 1.00 56.59 107 GLN A C 1
ATOM 845 O O . GLN A 1 107 ? -47.663 7.497 93.680 1.00 56.59 107 GLN A O 1
ATOM 850 N N . ALA A 1 108 ? -46.671 5.836 94.802 1.00 55.28 108 ALA A N 1
ATOM 851 C CA . ALA A 1 108 ? -45.784 5.413 93.723 1.00 55.28 108 ALA A CA 1
ATOM 852 C C . ALA A 1 108 ? -46.575 4.711 92.616 1.00 55.28 108 ALA A C 1
ATOM 854 O O . ALA A 1 108 ? -46.422 5.063 91.447 1.00 55.28 108 ALA A O 1
ATOM 855 N N . LEU A 1 109 ? -47.492 3.799 92.962 1.00 61.50 109 LEU A N 1
ATOM 856 C CA . LEU A 1 109 ? -48.401 3.186 91.989 1.00 61.50 109 LEU A CA 1
ATOM 857 C C . LEU A 1 109 ? -49.307 4.231 91.321 1.00 61.50 109 LEU A C 1
ATOM 859 O O . LEU A 1 109 ? -49.563 4.127 90.123 1.00 61.50 109 LEU A O 1
ATOM 863 N N . ALA A 1 110 ? -49.730 5.278 92.041 1.00 66.50 110 ALA A N 1
ATOM 864 C CA . ALA A 1 110 ? -50.445 6.415 91.456 1.00 66.50 110 ALA A CA 1
ATOM 865 C C . ALA A 1 110 ? -49.578 7.228 90.470 1.00 66.50 110 ALA A C 1
ATOM 867 O O . ALA A 1 110 ? -50.094 7.723 89.470 1.00 66.50 110 ALA A O 1
ATOM 868 N N . GLY A 1 111 ? -48.262 7.321 90.693 1.00 66.44 111 GLY A N 1
ATOM 869 C CA . GLY A 1 111 ? -47.310 7.891 89.732 1.00 66.44 111 GLY A CA 1
ATOM 870 C C . GLY A 1 111 ? -47.147 7.036 88.468 1.00 66.44 111 GLY A C 1
ATOM 871 O O . GLY A 1 111 ? -47.103 7.566 87.356 1.00 66.44 111 GLY A O 1
ATOM 872 N N . PHE A 1 112 ? -47.147 5.709 88.616 1.00 58.94 112 PHE A N 1
ATOM 873 C CA . PHE A 1 112 ? -47.090 4.763 87.496 1.00 58.94 112 PHE A CA 1
ATOM 874 C C . PHE A 1 112 ? -48.447 4.521 86.808 1.00 58.94 112 PHE A C 1
ATOM 876 O O . PHE A 1 112 ? -48.475 3.922 85.733 1.00 58.94 112 PHE A O 1
ATOM 883 N N . ALA A 1 113 ? -49.547 5.067 87.345 1.00 65.12 113 ALA A N 1
ATOM 884 C CA . ALA A 1 113 ? -50.909 4.979 86.795 1.00 65.12 113 ALA A CA 1
ATOM 885 C C . ALA A 1 113 ? -51.076 5.506 85.370 1.00 65.12 113 ALA A C 1
ATOM 887 O O . ALA A 1 113 ? -52.015 5.136 84.671 1.00 65.12 113 ALA A O 1
ATOM 888 N N . THR A 1 114 ? -50.160 6.366 84.934 1.00 67.12 114 THR A N 1
ATOM 889 C CA . THR A 1 114 ? -50.167 6.947 83.587 1.00 67.12 114 THR A CA 1
ATOM 890 C C . THR A 1 114 ? -49.285 6.193 82.590 1.00 67.12 114 THR A C 1
ATOM 892 O O . THR A 1 114 ? -49.369 6.460 81.393 1.00 67.12 114 THR A O 1
ATOM 895 N N . LEU A 1 115 ? -48.447 5.261 83.063 1.00 62.53 115 LEU A N 1
ATOM 896 C CA . LEU A 1 115 ? -47.416 4.581 82.269 1.00 62.53 115 LEU A CA 1
ATOM 897 C C . LEU A 1 115 ? -47.625 3.067 82.184 1.00 62.53 115 LEU A C 1
ATOM 899 O O . LEU A 1 115 ? -47.284 2.464 81.168 1.00 62.53 115 LEU A O 1
ATOM 903 N N . LEU A 1 116 ? -48.188 2.459 83.227 1.00 66.88 116 LEU A N 1
ATOM 904 C CA . LEU A 1 116 ? -48.572 1.055 83.233 1.00 66.88 116 LEU A CA 1
ATOM 905 C C . LEU A 1 116 ? -50.080 0.931 82.968 1.00 66.88 116 LEU A C 1
ATOM 907 O O . LEU A 1 116 ? -50.863 1.704 83.524 1.00 66.88 116 LEU A O 1
ATOM 911 N N . PRO A 1 117 ? -50.505 -0.035 82.139 1.00 77.69 117 PRO A N 1
ATOM 912 C CA . PRO A 1 117 ? -51.905 -0.419 82.022 1.00 77.69 117 PRO A CA 1
ATOM 913 C C . PRO A 1 117 ? -52.533 -0.674 83.406 1.00 77.69 117 PRO A C 1
ATOM 915 O O . PRO A 1 117 ? -51.902 -1.272 84.282 1.00 77.69 117 PRO A O 1
ATOM 918 N N . GLY A 1 118 ? -53.759 -0.182 83.623 1.00 73.31 118 GLY A N 1
ATOM 919 C CA . GLY A 1 118 ? -54.425 -0.213 84.936 1.00 73.31 118 GLY A CA 1
ATOM 920 C C . GLY A 1 118 ? -54.580 -1.620 85.524 1.00 73.31 118 GLY A C 1
ATOM 921 O O . GLY A 1 118 ? -54.448 -1.810 86.728 1.00 73.31 118 GLY A O 1
ATOM 922 N N . ASP A 1 119 ? -54.753 -2.613 84.658 1.00 77.31 119 ASP A N 1
ATOM 923 C CA . ASP A 1 119 ? -54.788 -4.044 84.961 1.00 77.31 119 ASP A CA 1
ATOM 924 C C . ASP A 1 119 ? -53.490 -4.564 85.599 1.00 77.31 119 ASP A C 1
ATOM 926 O O . ASP A 1 119 ? -53.540 -5.397 86.504 1.00 77.31 119 ASP A O 1
ATOM 930 N N . ILE A 1 120 ? -52.329 -4.035 85.205 1.00 76.19 120 ILE A N 1
ATOM 931 C CA . ILE A 1 120 ? -51.032 -4.417 85.783 1.00 76.19 120 ILE A CA 1
ATOM 932 C C . ILE A 1 120 ? -50.823 -3.756 87.150 1.00 76.19 120 ILE A C 1
ATOM 934 O O . ILE A 1 120 ? -50.234 -4.353 88.048 1.00 76.19 120 ILE A O 1
ATOM 938 N N . LEU A 1 121 ? -51.326 -2.535 87.337 1.00 75.25 121 LEU A N 1
ATOM 939 C CA . LEU A 1 121 ? -51.251 -1.827 88.619 1.00 75.25 121 LEU A CA 1
ATOM 940 C C . LEU A 1 121 ? -52.142 -2.472 89.675 1.00 75.25 121 LEU A C 1
ATOM 942 O O . LEU A 1 121 ? -51.735 -2.586 90.829 1.00 75.25 121 LEU A O 1
ATOM 946 N N . ASP A 1 122 ? -53.325 -2.938 89.277 1.00 76.56 122 ASP A N 1
ATOM 947 C CA . ASP A 1 122 ? -54.200 -3.704 90.159 1.00 76.56 122 ASP A CA 1
ATOM 948 C C . ASP A 1 122 ? -53.606 -5.084 90.489 1.00 76.56 122 ASP A C 1
ATOM 950 O O . ASP A 1 122 ? -53.673 -5.511 91.643 1.00 76.56 122 ASP A O 1
ATOM 954 N N . ALA A 1 123 ? -52.934 -5.742 89.538 1.00 78.44 123 ALA A N 1
ATOM 955 C CA . ALA A 1 123 ? -52.192 -6.979 89.795 1.00 78.44 123 ALA A CA 1
ATOM 956 C C . ALA A 1 123 ? -50.981 -6.764 90.729 1.00 78.44 123 ALA A C 1
ATOM 958 O O . ALA A 1 123 ? -50.782 -7.543 91.661 1.00 78.44 123 ALA A O 1
ATOM 959 N N . LEU A 1 124 ? -50.235 -5.662 90.577 1.00 75.44 124 LEU A N 1
ATOM 960 C CA . LEU A 1 124 ? -49.133 -5.275 91.471 1.00 75.44 124 LEU A CA 1
ATOM 961 C C . LEU A 1 124 ? -49.601 -5.019 92.914 1.00 75.44 124 LEU A C 1
ATOM 963 O O . LEU A 1 124 ? -48.833 -5.257 93.843 1.00 75.44 124 LEU A O 1
ATOM 967 N N . ARG A 1 125 ? -50.847 -4.566 93.116 1.00 74.81 125 ARG A N 1
ATOM 968 C CA . ARG A 1 125 ? -51.453 -4.389 94.451 1.00 74.81 125 ARG A CA 1
ATOM 969 C C . ARG A 1 125 ? -51.830 -5.713 95.115 1.00 74.81 125 ARG A C 1
ATOM 971 O O . ARG A 1 125 ? -51.798 -5.800 96.338 1.00 74.81 125 ARG A O 1
ATOM 978 N N . GLN A 1 126 ? -52.223 -6.715 94.328 1.00 77.50 126 GLN A N 1
ATOM 979 C CA . GLN A 1 126 ? -52.706 -8.006 94.833 1.00 77.50 126 GLN A CA 1
ATOM 980 C C . GLN A 1 126 ? -51.572 -9.028 94.993 1.00 77.50 126 GLN A C 1
ATOM 982 O O . GLN A 1 126 ? -51.483 -9.689 96.025 1.00 77.50 126 GLN A O 1
ATOM 987 N N . GLU A 1 127 ? -50.682 -9.132 94.002 1.00 78.75 127 GLU A N 1
ATOM 988 C CA . GLU A 1 127 ? -49.562 -10.081 93.964 1.00 78.75 127 GLU A CA 1
ATOM 989 C C . GLU A 1 127 ? -48.267 -9.397 93.468 1.00 78.75 127 GLU A C 1
ATOM 991 O O . GLU A 1 127 ? -47.795 -9.646 92.351 1.00 78.75 127 GLU A O 1
ATOM 996 N N . PRO A 1 128 ? -47.640 -8.531 94.287 1.00 68.75 128 PRO A N 1
ATOM 997 C CA . PRO A 1 128 ? -46.534 -7.669 93.856 1.00 68.75 128 PRO A CA 1
ATOM 998 C C . PRO A 1 128 ? -45.321 -8.449 93.340 1.00 68.75 128 PRO A C 1
ATOM 1000 O O . PRO A 1 128 ? -44.739 -8.084 92.323 1.00 68.75 128 PRO A O 1
ATOM 1003 N N . ALA A 1 129 ? -44.960 -9.558 93.995 1.00 74.31 129 ALA A N 1
ATOM 1004 C CA . ALA A 1 129 ? -43.796 -10.357 93.612 1.00 74.31 129 ALA A CA 1
ATOM 1005 C C . ALA A 1 129 ? -43.974 -11.062 92.254 1.00 74.31 129 ALA A C 1
ATOM 1007 O O . ALA A 1 129 ? -43.045 -11.090 91.447 1.00 74.31 129 ALA A O 1
ATOM 1008 N N . ALA A 1 130 ? -45.165 -11.608 91.982 1.00 75.88 130 ALA A N 1
ATOM 1009 C CA . ALA A 1 130 ? -45.458 -12.292 90.722 1.00 75.88 130 ALA A CA 1
ATOM 1010 C C . ALA A 1 130 ? -45.558 -11.297 89.557 1.00 75.88 130 ALA A C 1
ATOM 1012 O O . ALA A 1 130 ? -44.985 -11.522 88.489 1.00 75.88 130 ALA A O 1
ATOM 1013 N N . THR A 1 131 ? -46.221 -10.163 89.787 1.00 76.50 131 THR A N 1
ATOM 1014 C CA . THR A 1 131 ? -46.418 -9.123 88.770 1.00 76.50 131 THR A CA 1
ATOM 1015 C C . THR A 1 131 ? -45.111 -8.393 88.437 1.00 76.50 131 THR A C 1
ATOM 1017 O O . THR A 1 131 ? -44.847 -8.101 87.273 1.00 76.50 131 THR A O 1
ATOM 1020 N N . PHE A 1 132 ? -44.234 -8.173 89.425 1.00 75.25 132 PHE A N 1
ATOM 1021 C CA . PHE A 1 132 ? -42.898 -7.611 89.199 1.00 75.25 132 PHE A CA 1
ATOM 1022 C C . PHE A 1 132 ? -42.007 -8.550 88.374 1.00 75.25 132 PHE A C 1
ATOM 1024 O O . PHE A 1 132 ? -41.367 -8.101 87.428 1.00 75.25 132 PHE A O 1
ATOM 1031 N N . LEU A 1 133 ? -42.014 -9.859 88.661 1.00 82.44 133 LEU A N 1
ATOM 1032 C CA . LEU A 1 133 ? -41.264 -10.849 87.877 1.00 82.44 133 LEU A CA 1
ATOM 1033 C C . LEU A 1 133 ? -41.750 -10.918 86.416 1.00 82.44 133 LEU A C 1
ATOM 1035 O O . LEU A 1 133 ? -40.948 -11.088 85.499 1.00 82.44 133 LEU A O 1
ATOM 1039 N N . GLN A 1 134 ? -43.061 -10.791 86.189 1.00 80.94 134 GLN A N 1
ATOM 1040 C CA . GLN A 1 134 ? -43.631 -10.735 84.839 1.00 80.94 134 GLN A CA 1
ATOM 1041 C C . GLN A 1 134 ? -43.216 -9.462 84.095 1.00 80.94 134 GLN A C 1
ATOM 1043 O O . GLN A 1 134 ? -42.853 -9.540 82.923 1.00 80.94 134 GLN A O 1
ATOM 1048 N N . LEU A 1 135 ? -43.223 -8.309 84.768 1.00 78.88 135 LEU A N 1
ATOM 1049 C CA . LEU A 1 135 ? -42.748 -7.049 84.194 1.00 78.88 135 LEU A CA 1
ATOM 1050 C C . LEU A 1 135 ? -41.252 -7.084 83.880 1.00 78.88 135 LEU A C 1
ATOM 1052 O O . LEU A 1 135 ? -40.853 -6.610 82.821 1.00 78.88 135 LEU A O 1
ATOM 1056 N N . ASP A 1 136 ? -40.436 -7.686 84.744 1.00 81.38 136 ASP A N 1
ATOM 1057 C CA . ASP A 1 136 ? -39.000 -7.854 84.512 1.00 81.38 136 ASP A CA 1
ATOM 1058 C C . ASP A 1 136 ? -38.732 -8.766 83.300 1.00 81.38 136 ASP A C 1
ATOM 1060 O O . ASP A 1 136 ? -37.934 -8.433 82.425 1.00 81.38 136 ASP A O 1
ATOM 1064 N N . GLN A 1 137 ? -39.496 -9.857 83.151 1.00 81.25 137 GLN A N 1
ATOM 1065 C CA . GLN A 1 137 ? -39.449 -10.691 81.943 1.00 81.25 137 GLN A CA 1
ATOM 1066 C C . GLN A 1 137 ? -39.880 -9.930 80.682 1.00 81.25 137 GLN A C 1
ATOM 1068 O O . GLN A 1 137 ? -39.243 -10.064 79.638 1.00 81.25 137 GLN A O 1
ATOM 1073 N N . GLN A 1 138 ? -40.937 -9.117 80.755 1.00 81.69 138 GLN A N 1
ATOM 1074 C CA . GLN A 1 138 ? -41.387 -8.300 79.624 1.00 81.69 138 GLN A CA 1
ATOM 1075 C C . GLN A 1 138 ? -40.376 -7.203 79.262 1.00 81.69 138 GLN A C 1
ATOM 1077 O O . GLN A 1 138 ? -40.168 -6.930 78.079 1.00 81.69 138 GLN A O 1
ATOM 1082 N N . LEU A 1 139 ? -39.723 -6.593 80.254 1.00 80.31 139 LEU A N 1
ATOM 1083 C CA . LEU A 1 139 ? -38.653 -5.615 80.059 1.00 80.31 139 LEU A CA 1
ATOM 1084 C C . LEU A 1 139 ? -37.424 -6.261 79.423 1.00 80.31 139 LEU A C 1
ATOM 1086 O O . LEU A 1 139 ? -36.904 -5.718 78.451 1.00 80.31 139 LEU A O 1
ATOM 1090 N N . ALA A 1 140 ? -37.009 -7.437 79.897 1.00 80.75 140 ALA A N 1
ATOM 1091 C CA . ALA A 1 140 ? -35.916 -8.197 79.300 1.00 80.75 140 ALA A CA 1
ATOM 1092 C C . ALA A 1 140 ? -36.208 -8.544 77.829 1.00 80.75 140 ALA A C 1
ATOM 1094 O O . ALA A 1 140 ? -35.384 -8.269 76.961 1.00 80.75 140 ALA A O 1
ATOM 1095 N N . GLN A 1 141 ? -37.417 -9.034 77.528 1.00 84.19 141 GLN A N 1
ATOM 1096 C CA . GLN A 1 141 ? -37.852 -9.308 76.152 1.00 84.19 141 GLN A CA 1
ATOM 1097 C C . GLN A 1 141 ? -37.866 -8.042 75.284 1.00 84.19 141 GLN A C 1
ATOM 1099 O O . GLN A 1 141 ? -37.498 -8.077 74.112 1.00 84.19 141 GLN A O 1
ATOM 1104 N N . ARG A 1 142 ? -38.287 -6.898 75.834 1.00 82.94 142 ARG A N 1
ATOM 1105 C CA . ARG A 1 142 ? -38.302 -5.622 75.105 1.00 82.94 142 ARG A CA 1
ATOM 1106 C C . ARG A 1 142 ? -36.908 -5.071 74.843 1.00 82.94 142 ARG A C 1
ATOM 1108 O O . ARG A 1 142 ? -36.693 -4.518 73.768 1.00 82.94 142 ARG A O 1
ATOM 1115 N N . LEU A 1 143 ? -35.985 -5.220 75.788 1.00 85.19 143 LEU A N 1
ATOM 1116 C CA . LEU A 1 143 ? -34.585 -4.850 75.601 1.00 85.19 143 LEU A CA 1
ATOM 1117 C C . LEU A 1 143 ? -33.929 -5.728 74.533 1.00 85.19 143 LEU A C 1
ATOM 1119 O O . LEU A 1 143 ? -33.292 -5.194 73.633 1.00 85.19 143 LEU A O 1
ATOM 1123 N N . GLU A 1 144 ? -34.179 -7.038 74.562 1.00 90.12 144 GLU A N 1
ATOM 1124 C CA . GLU A 1 144 ? -33.699 -7.964 73.532 1.00 90.12 144 GLU A CA 1
ATOM 1125 C C . GLU A 1 144 ? -34.241 -7.601 72.139 1.00 90.12 144 GLU A C 1
ATOM 1127 O O . GLU A 1 144 ? -33.491 -7.577 71.165 1.00 90.12 144 GLU A O 1
ATOM 1132 N N . LEU A 1 145 ? -35.525 -7.237 72.034 1.00 90.94 145 LEU A N 1
ATOM 1133 C CA . LEU A 1 145 ? -36.109 -6.756 70.777 1.00 90.94 145 LEU A CA 1
ATOM 1134 C C . LEU A 1 145 ? -35.480 -5.439 70.296 1.00 90.94 145 LEU A C 1
ATOM 1136 O O . LEU A 1 145 ? -35.276 -5.278 69.095 1.00 90.94 145 LEU A O 1
ATOM 1140 N N . LEU A 1 146 ? -35.181 -4.503 71.202 1.00 91.62 146 LEU A N 1
ATOM 1141 C CA . LEU A 1 146 ? -34.526 -3.236 70.857 1.00 91.62 146 LEU A CA 1
ATOM 1142 C C . LEU A 1 146 ? -33.087 -3.447 70.389 1.00 91.62 146 LEU A C 1
ATOM 1144 O O . LEU A 1 146 ? -32.664 -2.803 69.432 1.00 91.62 146 LEU A O 1
ATOM 1148 N N . ASP A 1 147 ? -32.339 -4.330 71.044 1.00 90.44 147 ASP A N 1
ATOM 1149 C CA . ASP A 1 147 ? -30.974 -4.639 70.626 1.00 90.44 147 ASP A CA 1
ATOM 1150 C C . ASP A 1 147 ? -30.972 -5.367 69.279 1.00 90.44 147 ASP A C 1
ATOM 1152 O O . ASP A 1 147 ? -30.264 -4.942 68.370 1.00 90.44 147 ASP A O 1
ATOM 1156 N N . ARG A 1 148 ? -31.890 -6.318 69.067 1.00 92.38 148 ARG A N 1
ATOM 1157 C CA . ARG A 1 148 ? -32.099 -6.928 67.747 1.00 92.38 148 ARG A CA 1
ATOM 1158 C C . ARG A 1 148 ? -32.442 -5.897 66.668 1.00 92.38 148 ARG A C 1
ATOM 1160 O O . ARG A 1 148 ? -31.938 -5.984 65.554 1.00 92.38 148 ARG A O 1
ATOM 1167 N N . GLN A 1 149 ? -33.280 -4.909 66.980 1.00 90.75 149 GLN A N 1
ATOM 1168 C CA . GLN A 1 149 ? -33.629 -3.853 66.029 1.00 90.75 149 GLN A CA 1
ATOM 1169 C C . GLN A 1 149 ? -32.418 -2.975 65.674 1.00 90.75 149 GLN A C 1
ATOM 1171 O O . GLN A 1 149 ? -32.281 -2.565 64.521 1.00 90.75 149 GLN A O 1
ATOM 1176 N N . LYS A 1 150 ? -31.535 -2.680 66.638 1.00 89.62 150 LYS A N 1
ATOM 1177 C CA . LYS A 1 150 ? -30.286 -1.950 66.368 1.00 89.62 150 LYS A CA 1
ATOM 1178 C C . LYS A 1 150 ? -29.358 -2.759 65.471 1.00 89.62 150 LYS A C 1
ATOM 1180 O O . LYS A 1 150 ? -28.798 -2.184 64.540 1.00 89.62 150 LYS A O 1
ATOM 1185 N N . ASP A 1 151 ? -29.231 -4.058 65.722 1.00 95.25 151 ASP A N 1
ATOM 1186 C CA . ASP A 1 151 ? -28.417 -4.949 64.894 1.00 95.25 151 ASP A CA 1
ATOM 1187 C C . ASP A 1 151 ? -28.956 -4.982 63.455 1.00 95.25 151 ASP A C 1
ATOM 1189 O O . ASP A 1 151 ? -28.209 -4.763 62.503 1.00 95.25 151 ASP A O 1
ATOM 1193 N N . GLU A 1 152 ? -30.275 -5.123 63.280 1.00 92.25 152 GLU A N 1
ATOM 1194 C CA . GLU A 1 152 ? -30.927 -5.066 61.964 1.00 92.25 152 GLU A CA 1
ATOM 1195 C C . GLU A 1 152 ? -30.679 -3.716 61.260 1.00 92.25 152 GLU A C 1
ATOM 1197 O O . GLU A 1 152 ? -30.367 -3.681 60.068 1.00 92.25 152 GLU A O 1
ATOM 1202 N N . GLN A 1 153 ? -30.756 -2.588 61.976 1.00 92.06 153 GLN A N 1
ATOM 1203 C CA . GLN A 1 153 ? -30.449 -1.265 61.413 1.00 92.06 153 GLN A CA 1
ATOM 1204 C C . GLN A 1 153 ? -28.984 -1.128 60.985 1.00 92.06 153 GLN A C 1
ATOM 1206 O O . GLN A 1 153 ? -28.712 -0.540 59.935 1.00 92.06 153 GLN A O 1
ATOM 1211 N N . GLN A 1 154 ? -28.049 -1.668 61.768 1.00 93.31 154 GLN A N 1
ATOM 1212 C CA . GLN A 1 154 ? -26.632 -1.690 61.407 1.00 93.31 154 GLN A CA 1
ATOM 1213 C C . GLN A 1 154 ? -26.409 -2.533 60.150 1.00 93.31 154 GLN A C 1
ATOM 1215 O O . GLN A 1 154 ? -25.801 -2.041 59.200 1.00 93.31 154 GLN A O 1
ATOM 1220 N N . GLU A 1 155 ? -26.994 -3.731 60.073 1.00 92.88 155 GLU A N 1
ATOM 1221 C CA . GLU A 1 155 ? -26.940 -4.560 58.864 1.00 92.88 155 GLU A CA 1
ATOM 1222 C C . GLU A 1 155 ? -27.524 -3.836 57.642 1.00 92.88 155 GLU A C 1
ATOM 1224 O O . GLU A 1 155 ? -26.983 -3.928 56.537 1.00 92.88 155 GLU A O 1
ATOM 1229 N N . HIS A 1 156 ? -28.628 -3.101 57.807 1.00 91.62 156 HIS A N 1
ATOM 1230 C CA . HIS A 1 156 ? -29.214 -2.309 56.728 1.00 91.62 156 HIS A CA 1
ATOM 1231 C C . HIS A 1 156 ? -28.287 -1.185 56.262 1.00 91.62 156 HIS A C 1
ATOM 1233 O O . HIS A 1 156 ? -28.115 -1.014 55.053 1.00 91.62 156 HIS A O 1
ATOM 1239 N N . ALA A 1 157 ? -27.670 -0.452 57.190 1.00 91.44 157 ALA A N 1
ATOM 1240 C CA . ALA A 1 157 ? -26.720 0.606 56.863 1.00 91.44 157 ALA A CA 1
ATOM 1241 C C . ALA A 1 157 ? -25.488 0.049 56.132 1.00 91.44 157 ALA A C 1
ATOM 1243 O O . ALA A 1 157 ? -25.056 0.611 55.123 1.00 91.44 157 ALA A O 1
ATOM 1244 N N . GLU A 1 158 ? -24.963 -1.092 56.581 1.00 94.06 158 GLU A N 1
ATOM 1245 C CA . GLU A 1 158 ? -23.849 -1.777 55.923 1.00 94.06 158 GLU A CA 1
ATOM 1246 C C . GLU A 1 158 ? -24.221 -2.249 54.513 1.00 94.06 158 GLU A C 1
ATOM 1248 O O . GLU A 1 158 ? -23.480 -1.997 53.558 1.00 94.06 158 GLU A O 1
ATOM 1253 N N . ARG A 1 159 ? -25.394 -2.876 54.342 1.00 92.88 159 ARG A N 1
ATOM 1254 C CA . ARG A 1 159 ? -25.902 -3.284 53.020 1.00 92.88 159 ARG A CA 1
ATOM 1255 C C . ARG A 1 159 ? -26.085 -2.082 52.095 1.00 92.88 159 ARG A C 1
ATOM 1257 O O . ARG A 1 159 ? -25.734 -2.170 50.921 1.00 92.88 159 ARG A O 1
ATOM 1264 N N . GLN A 1 160 ? -26.581 -0.955 52.604 1.00 91.00 160 GLN A N 1
ATOM 1265 C CA . GLN A 1 160 ? -26.751 0.262 51.809 1.00 91.00 160 GLN A CA 1
ATOM 1266 C C . GLN A 1 160 ? -25.403 0.815 51.326 1.00 91.00 160 GLN A C 1
ATOM 1268 O O . GLN A 1 160 ? -25.250 1.093 50.138 1.00 91.00 160 GLN A O 1
ATOM 1273 N N . GLN A 1 161 ? -24.396 0.885 52.200 1.00 93.31 161 GLN A N 1
ATOM 1274 C CA . GLN A 1 161 ? -23.048 1.309 51.803 1.00 93.31 161 GLN A CA 1
ATOM 1275 C C . GLN A 1 161 ? -22.426 0.366 50.762 1.00 93.31 161 GLN A C 1
ATOM 1277 O O . GLN A 1 161 ? -21.757 0.811 49.825 1.00 93.31 161 GLN A O 1
ATOM 1282 N N . GLN A 1 162 ? -22.653 -0.945 50.889 1.00 91.69 162 GLN A N 1
ATOM 1283 C CA . GLN A 1 162 ? -22.199 -1.925 49.898 1.00 91.69 162 GLN A CA 1
ATOM 1284 C C . GLN A 1 162 ? -22.900 -1.742 48.541 1.00 91.69 162 GLN A C 1
ATOM 1286 O O . GLN A 1 162 ? -22.246 -1.828 47.497 1.00 91.69 162 GLN A O 1
ATOM 1291 N N . LEU A 1 163 ? -24.201 -1.441 48.535 1.00 92.44 163 LEU A N 1
ATOM 1292 C CA . LEU A 1 163 ? -24.955 -1.144 47.314 1.00 92.44 163 LEU A CA 1
ATOM 1293 C C . LEU A 1 163 ? -24.445 0.127 46.627 1.00 92.44 163 LEU A C 1
ATOM 1295 O O . LEU A 1 163 ? -24.165 0.097 45.433 1.00 92.44 163 LEU A O 1
ATOM 1299 N N . GLU A 1 164 ? -24.230 1.213 47.368 1.00 94.00 164 GLU A N 1
ATOM 1300 C CA . GLU A 1 164 ? -23.684 2.458 46.809 1.00 94.00 164 GLU A CA 1
ATOM 1301 C C . GLU A 1 164 ? -22.290 2.236 46.201 1.00 94.00 164 GLU A C 1
ATOM 1303 O O . GLU A 1 164 ? -22.009 2.662 45.077 1.00 94.00 164 GLU A O 1
ATOM 1308 N N . LYS A 1 165 ? -21.424 1.484 46.895 1.00 93.62 165 LYS A N 1
ATOM 1309 C CA . LYS A 1 165 ? -20.090 1.136 46.390 1.00 93.62 165 LYS A CA 1
ATOM 1310 C C . LYS A 1 165 ? -20.161 0.329 45.093 1.00 93.62 165 LYS A C 1
ATOM 1312 O O . LYS A 1 165 ? -19.432 0.628 44.147 1.00 93.62 165 LYS A O 1
ATOM 1317 N N . THR A 1 166 ? -21.013 -0.692 45.042 1.00 89.00 166 THR A N 1
ATOM 1318 C CA . THR A 1 166 ? -21.171 -1.528 43.840 1.00 89.00 166 THR A CA 1
ATOM 1319 C C . THR A 1 166 ? -21.826 -0.760 42.692 1.00 89.00 166 THR A C 1
ATOM 1321 O O . THR A 1 166 ? -21.446 -0.962 41.541 1.00 89.00 166 THR A O 1
ATOM 1324 N N . GLN A 1 167 ? -22.724 0.184 42.978 1.00 94.50 167 GLN A N 1
ATOM 1325 C CA . GLN A 1 167 ? -23.338 1.051 41.972 1.00 94.50 167 GLN A CA 1
ATOM 1326 C C . GLN A 1 167 ? -22.314 1.985 41.314 1.00 94.50 167 GLN A C 1
ATOM 1328 O O . GLN A 1 167 ? -22.287 2.101 40.089 1.00 94.50 167 GLN A O 1
ATOM 1333 N N . VAL A 1 168 ? -21.418 2.595 42.096 1.00 95.56 168 VAL A N 1
ATOM 1334 C CA . VAL A 1 168 ? -20.315 3.406 41.547 1.00 95.56 168 VAL A CA 1
ATOM 1335 C C . VAL A 1 168 ? -19.367 2.546 40.705 1.00 95.56 168 VAL A C 1
ATOM 1337 O O . VAL A 1 168 ? -18.930 2.969 39.635 1.00 95.56 168 VAL A O 1
ATOM 1340 N N . GLN A 1 169 ? -19.071 1.319 41.149 1.00 94.12 169 GLN A N 1
ATOM 1341 C CA . GLN A 1 169 ? -18.256 0.377 40.374 1.00 94.12 169 GLN A CA 1
ATOM 1342 C C . GLN A 1 169 ? -18.922 -0.001 39.042 1.00 94.12 169 GLN A C 1
ATOM 1344 O O . GLN A 1 169 ? -18.252 0.009 38.013 1.00 94.12 169 GLN A O 1
ATOM 1349 N N . GLN A 1 170 ? -20.230 -0.276 39.036 1.00 92.56 170 GLN A N 1
ATOM 1350 C CA . GLN A 1 170 ? -21.003 -0.551 37.819 1.00 92.56 170 GLN A CA 1
ATOM 1351 C C . GLN A 1 170 ? -20.954 0.626 36.841 1.00 92.56 170 GLN A C 1
ATOM 1353 O O . GLN A 1 170 ? -20.611 0.432 35.678 1.00 92.56 170 GLN A O 1
ATOM 1358 N N . GLN A 1 171 ? -21.193 1.851 37.315 1.00 95.19 171 GLN A N 1
ATOM 1359 C CA . GLN A 1 171 ? -21.119 3.049 36.472 1.00 95.19 171 GLN A CA 1
ATOM 1360 C C . GLN A 1 171 ? -19.721 3.243 35.865 1.00 95.19 171 GLN A C 1
ATOM 1362 O O . GLN A 1 171 ? -19.592 3.587 34.691 1.00 95.19 171 GLN A O 1
ATOM 1367 N N . ALA A 1 172 ? -18.658 2.982 36.632 1.00 94.19 172 ALA A N 1
ATOM 1368 C CA . ALA A 1 172 ? -17.291 3.049 36.119 1.00 94.19 172 ALA A CA 1
ATOM 1369 C C . ALA A 1 172 ? -17.032 2.002 35.020 1.00 94.19 172 ALA A C 1
ATOM 1371 O O . ALA A 1 172 ? -16.395 2.310 34.009 1.00 94.19 172 ALA A O 1
ATOM 1372 N N . LEU A 1 173 ? -17.550 0.782 35.189 1.00 94.19 173 LEU A N 1
ATOM 1373 C CA . LEU A 1 173 ? -17.453 -0.276 34.183 1.00 94.19 173 LEU A CA 1
ATOM 1374 C C . LEU A 1 173 ? -18.254 0.058 32.921 1.00 94.19 173 LEU A C 1
ATOM 1376 O O . LEU A 1 173 ? -17.745 -0.147 31.822 1.00 94.19 173 LEU A O 1
ATOM 1380 N N . GLU A 1 174 ? -19.455 0.622 33.050 1.00 95.31 174 GLU A N 1
ATOM 1381 C CA . GLU A 1 174 ? -20.267 1.069 31.911 1.00 95.31 174 GLU A CA 1
ATOM 1382 C C . GLU A 1 174 ? -19.562 2.161 31.104 1.00 95.31 174 GLU A C 1
ATOM 1384 O O . GLU A 1 174 ? -19.489 2.073 29.877 1.00 95.31 174 GLU A O 1
ATOM 1389 N N . LEU A 1 175 ? -18.982 3.157 31.779 1.00 96.12 175 LEU A N 1
ATOM 1390 C CA . LEU A 1 175 ? -18.190 4.198 31.122 1.00 96.12 175 LEU A CA 1
ATOM 1391 C C . LEU A 1 175 ? -16.965 3.606 30.416 1.00 96.12 175 LEU A C 1
ATOM 1393 O O . LEU A 1 175 ? -16.672 3.966 29.274 1.00 96.12 175 LEU A O 1
ATOM 1397 N N . SER A 1 176 ? -16.270 2.664 31.059 1.00 92.44 176 SER A N 1
ATOM 1398 C CA . SER A 1 176 ? -15.135 1.973 30.444 1.00 92.44 176 SER A CA 1
ATOM 1399 C C . SER A 1 176 ? -15.562 1.155 29.222 1.00 92.44 176 SER A C 1
ATOM 1401 O O . SER A 1 176 ? -14.875 1.187 28.203 1.00 92.44 176 SER A O 1
ATOM 1403 N N . HIS A 1 177 ? -16.698 0.458 29.289 1.00 94.88 177 HIS A N 1
ATOM 1404 C CA . HIS A 1 177 ? -17.263 -0.289 28.168 1.00 94.88 177 HIS A CA 1
ATOM 1405 C C . HIS A 1 177 ? -17.624 0.643 27.005 1.00 94.88 177 HIS A C 1
ATOM 1407 O O . HIS A 1 177 ? -17.248 0.374 25.866 1.00 94.88 177 HIS A O 1
ATOM 1413 N N . GLN A 1 178 ? -18.287 1.771 27.280 1.00 96.75 178 GLN A N 1
ATOM 1414 C CA . GLN A 1 178 ? -18.610 2.776 26.263 1.00 96.75 178 GLN A CA 1
ATOM 1415 C C . GLN A 1 178 ? -17.348 3.330 25.590 1.00 96.75 178 GLN A C 1
ATOM 1417 O O . GLN A 1 178 ? -17.317 3.459 24.366 1.00 96.75 178 GLN A O 1
ATOM 1422 N N . ALA A 1 179 ? -16.289 3.601 26.357 1.00 95.00 179 ALA A N 1
ATOM 1423 C CA . ALA A 1 179 ? -15.017 4.069 25.810 1.00 95.00 179 ALA A CA 1
ATOM 1424 C C . ALA A 1 179 ? -14.366 3.025 24.886 1.00 95.00 179 ALA A C 1
ATOM 1426 O O . ALA A 1 179 ? -13.930 3.360 23.783 1.00 95.00 179 ALA A O 1
ATOM 1427 N N . VAL A 1 180 ? -14.340 1.752 25.296 1.00 92.75 180 VAL A N 1
ATOM 1428 C CA . VAL A 1 180 ? -13.820 0.657 24.458 1.00 92.75 180 VAL A CA 1
ATOM 1429 C C . VAL A 1 180 ? -14.677 0.479 23.204 1.00 92.75 180 VAL A C 1
ATOM 1431 O O . VAL A 1 180 ? -14.141 0.308 22.111 1.00 92.75 180 VAL A O 1
ATOM 1434 N N . GLN A 1 181 ? -16.000 0.581 23.319 1.00 96.25 181 GLN A N 1
ATOM 1435 C CA . GLN A 1 181 ? -16.907 0.458 22.182 1.00 96.25 181 GLN A CA 1
ATOM 1436 C C . GLN A 1 181 ? -16.681 1.570 21.147 1.00 96.25 181 GLN A C 1
ATOM 1438 O O . GLN A 1 181 ? -16.562 1.280 19.957 1.00 96.25 181 GLN A O 1
ATOM 1443 N N . GLN A 1 182 ? -16.495 2.817 21.592 1.00 95.81 182 GLN A N 1
ATOM 1444 C CA . GLN A 1 182 ? -16.120 3.927 20.709 1.00 95.81 182 GLN A CA 1
ATOM 1445 C C . GLN A 1 182 ? -14.780 3.680 19.997 1.00 95.81 182 GLN A C 1
ATOM 1447 O O . GLN A 1 182 ? -14.654 3.965 18.805 1.00 95.81 182 GLN A O 1
ATOM 1452 N N . GLN A 1 183 ? -13.784 3.113 20.690 1.00 93.94 183 GLN A N 1
ATOM 1453 C CA . GLN A 1 183 ? -12.503 2.750 20.070 1.00 93.94 183 GLN A CA 1
ATOM 1454 C C . GLN A 1 183 ? -12.667 1.654 19.010 1.00 93.94 183 GLN A C 1
ATOM 1456 O O . GLN A 1 183 ? -12.081 1.750 17.930 1.00 93.94 183 GLN A O 1
ATOM 1461 N N . VAL A 1 184 ? -13.482 0.631 19.280 1.00 95.06 184 VAL A N 1
ATOM 1462 C CA . VAL A 1 184 ? -13.772 -0.441 18.316 1.00 95.06 184 VAL A CA 1
ATOM 1463 C C . VAL A 1 184 ? -14.451 0.117 17.067 1.00 95.06 184 VAL A C 1
ATOM 1465 O O . VAL A 1 184 ? -14.070 -0.248 15.953 1.00 95.06 184 VAL A O 1
ATOM 1468 N N . ASP A 1 185 ? -15.412 1.025 17.219 1.00 95.06 185 ASP A N 1
ATOM 1469 C CA . ASP A 1 185 ? -16.114 1.626 16.083 1.00 95.06 185 ASP A CA 1
ATOM 1470 C C . ASP A 1 185 ? -15.206 2.564 15.267 1.00 95.06 185 ASP A C 1
ATOM 1472 O O . ASP A 1 185 ? -15.251 2.558 14.030 1.00 95.06 185 ASP A O 1
ATOM 1476 N N . ALA A 1 186 ? -14.295 3.289 15.924 1.00 94.12 186 ALA A N 1
ATOM 1477 C CA . ALA A 1 186 ? -13.255 4.061 15.245 1.00 94.12 186 ALA A CA 1
ATOM 1478 C C . ALA A 1 186 ? -12.311 3.156 14.429 1.00 94.12 186 ALA A C 1
ATOM 1480 O O . ALA A 1 186 ? -12.052 3.426 13.253 1.00 94.12 186 ALA A O 1
ATOM 1481 N N . LEU A 1 187 ? -11.852 2.041 15.009 1.00 94.12 187 LEU A N 1
ATOM 1482 C CA . LEU A 1 187 ? -10.999 1.065 14.321 1.00 94.12 187 LEU A CA 1
ATOM 1483 C C . LEU A 1 187 ? -11.722 0.377 13.155 1.00 94.12 187 LEU A C 1
ATOM 1485 O O . LEU A 1 187 ? -11.122 0.167 12.101 1.00 94.12 187 LEU A O 1
ATOM 1489 N N . ARG A 1 188 ? -13.015 0.058 13.300 1.00 96.12 188 ARG A N 1
ATOM 1490 C CA . ARG A 1 188 ? -13.846 -0.463 12.199 1.00 96.12 188 ARG A CA 1
ATOM 1491 C C . ARG A 1 188 ? -13.933 0.530 11.050 1.00 96.12 188 ARG A C 1
ATOM 1493 O O . ARG A 1 188 ? -13.756 0.141 9.898 1.00 96.12 188 ARG A O 1
ATOM 1500 N N . THR A 1 189 ? -14.146 1.805 11.362 1.00 95.75 189 THR A N 1
ATOM 1501 C CA . THR A 1 189 ? -14.191 2.871 10.355 1.00 95.75 189 THR A CA 1
ATOM 1502 C C . THR A 1 189 ? -12.850 2.994 9.632 1.00 95.75 189 THR A C 1
ATOM 1504 O O . THR A 1 189 ? -12.814 3.032 8.404 1.00 95.75 189 THR A O 1
ATOM 1507 N N . GLN A 1 190 ? -11.735 2.970 10.368 1.00 93.44 190 GLN A N 1
ATOM 1508 C CA . GLN A 1 190 ? -10.395 2.997 9.780 1.00 93.44 190 GLN A CA 1
ATOM 1509 C C . GLN A 1 190 ? -10.127 1.771 8.891 1.00 93.44 190 GLN A C 1
ATOM 1511 O O . GLN A 1 190 ? -9.569 1.909 7.803 1.00 93.44 190 GLN A O 1
ATOM 1516 N N . GLN A 1 191 ? -10.541 0.573 9.319 1.00 93.56 191 GLN A N 1
ATOM 1517 C CA . GLN A 1 191 ? -10.426 -0.642 8.511 1.00 93.56 191 GLN A CA 1
ATOM 1518 C C . GLN A 1 191 ? -11.225 -0.516 7.210 1.00 93.56 191 GLN A C 1
ATOM 1520 O O . GLN A 1 191 ? -10.719 -0.887 6.151 1.00 93.56 191 GLN A O 1
ATOM 1525 N N . GLN A 1 192 ? -12.455 -0.005 7.282 1.00 95.06 192 GLN A N 1
ATOM 1526 C CA . GLN A 1 192 ? -13.302 0.189 6.111 1.00 95.06 192 GLN A CA 1
ATOM 1527 C C . GLN A 1 192 ? -12.654 1.172 5.130 1.00 95.06 192 GLN A C 1
ATOM 1529 O O . GLN A 1 192 ? -12.465 0.830 3.970 1.00 95.06 192 GLN A O 1
ATOM 1534 N N . GLN A 1 193 ? -12.183 2.325 5.615 1.00 94.19 193 GLN A N 1
ATOM 1535 C CA . GLN A 1 193 ? -11.458 3.301 4.795 1.00 94.19 193 GLN A CA 1
ATOM 1536 C C . GLN A 1 193 ? -10.204 2.702 4.144 1.00 94.19 193 GLN A C 1
ATOM 1538 O O . GLN A 1 193 ? -9.935 2.955 2.972 1.00 94.19 193 GLN A O 1
ATOM 1543 N N . ALA A 1 194 ? -9.441 1.884 4.875 1.00 84.50 194 ALA A N 1
ATOM 1544 C CA . ALA A 1 194 ? -8.270 1.206 4.328 1.00 84.50 194 ALA A CA 1
ATOM 1545 C C . ALA A 1 194 ? -8.648 0.183 3.245 1.00 84.50 194 ALA A C 1
ATOM 1547 O O . ALA A 1 194 ? -7.960 0.090 2.230 1.00 84.50 194 ALA A O 1
ATOM 1548 N N . ARG A 1 195 ? -9.744 -0.565 3.428 1.00 87.31 195 ARG A N 1
ATOM 1549 C CA . ARG A 1 195 ? -10.271 -1.485 2.409 1.00 87.31 195 ARG A CA 1
ATOM 1550 C C . ARG A 1 195 ? -10.735 -0.741 1.169 1.00 87.31 195 ARG A C 1
ATOM 1552 O O . ARG A 1 195 ? -10.375 -1.150 0.071 1.00 87.31 195 ARG A O 1
ATOM 1559 N N . ASP A 1 196 ? -11.470 0.349 1.335 1.00 88.88 196 ASP A N 1
ATOM 1560 C CA . ASP A 1 196 ? -11.963 1.152 0.218 1.00 88.88 196 ASP A CA 1
ATOM 1561 C C . ASP A 1 196 ? -10.785 1.771 -0.555 1.00 88.88 196 ASP A C 1
ATOM 1563 O O . ASP A 1 196 ? -10.740 1.692 -1.781 1.00 88.88 196 ASP A O 1
ATOM 1567 N N . ALA A 1 197 ? -9.766 2.281 0.149 1.00 87.56 197 ALA A N 1
ATOM 1568 C CA . ALA A 1 197 ? -8.538 2.791 -0.460 1.00 87.56 197 ALA A CA 1
ATOM 1569 C C . ALA A 1 197 ? -7.747 1.703 -1.209 1.00 87.56 197 ALA A C 1
ATOM 1571 O O . ALA A 1 197 ? -7.275 1.939 -2.320 1.00 87.56 197 ALA A O 1
ATOM 1572 N N . LEU A 1 198 ? -7.618 0.501 -0.635 1.00 83.88 198 LEU A N 1
ATOM 1573 C CA . LEU A 1 198 ? -6.984 -0.637 -1.311 1.00 83.88 198 LEU A CA 1
ATOM 1574 C C . LEU A 1 198 ? -7.777 -1.066 -2.545 1.00 83.88 198 LEU A C 1
ATOM 1576 O O . LEU A 1 198 ? -7.184 -1.321 -3.586 1.00 83.88 198 LEU A O 1
ATOM 1580 N N . THR A 1 199 ? -9.105 -1.097 -2.453 1.00 86.38 199 THR A N 1
ATOM 1581 C CA . THR A 1 199 ? -9.980 -1.438 -3.581 1.00 86.38 199 THR A CA 1
ATOM 1582 C C . THR A 1 199 ? -9.844 -0.402 -4.697 1.00 86.38 199 THR A C 1
ATOM 1584 O O . THR A 1 199 ? -9.721 -0.772 -5.858 1.00 86.38 199 THR A O 1
ATOM 1587 N N . ALA A 1 200 ? -9.756 0.889 -4.359 1.00 87.25 200 ALA A N 1
ATOM 1588 C CA . ALA A 1 200 ? -9.508 1.954 -5.329 1.00 87.25 200 ALA A CA 1
ATOM 1589 C C . ALA A 1 200 ? -8.129 1.843 -6.010 1.00 87.25 200 ALA A C 1
ATOM 1591 O O . ALA A 1 200 ? -8.019 2.116 -7.203 1.00 87.25 200 ALA A O 1
ATOM 1592 N N . LEU A 1 201 ? -7.083 1.429 -5.280 1.00 83.56 201 LEU A N 1
ATOM 1593 C CA . LEU A 1 201 ? -5.738 1.215 -5.836 1.00 83.56 201 LEU A CA 1
ATOM 1594 C C . LEU A 1 201 ? -5.651 -0.034 -6.725 1.00 83.56 201 LEU A C 1
ATOM 1596 O O . LEU A 1 201 ? -4.955 -0.016 -7.738 1.00 83.56 201 LEU A O 1
ATOM 1600 N N . ILE A 1 202 ? -6.337 -1.113 -6.337 1.00 87.25 202 ILE A N 1
ATOM 1601 C CA . ILE A 1 202 ? -6.381 -2.377 -7.084 1.00 87.25 202 ILE A CA 1
ATOM 1602 C C . ILE A 1 202 ? -7.315 -2.255 -8.303 1.00 87.25 202 ILE A C 1
ATOM 1604 O O . ILE A 1 202 ? -7.098 -2.937 -9.300 1.00 87.25 202 ILE A O 1
ATOM 1608 N N . GLY A 1 203 ? -8.312 -1.366 -8.279 1.00 84.12 203 GLY A N 1
ATOM 1609 C CA . GLY A 1 203 ? -9.195 -1.101 -9.416 1.00 84.12 203 GLY A CA 1
ATOM 1610 C C . GLY A 1 203 ? -9.985 -2.340 -9.853 1.00 84.12 203 GLY A C 1
ATOM 1611 O O . GLY A 1 203 ? -10.597 -3.017 -9.032 1.00 84.12 203 GLY A O 1
ATOM 1612 N N . GLU A 1 204 ? -9.971 -2.642 -11.153 1.00 83.50 204 GLU A N 1
ATOM 1613 C CA . GLU A 1 204 ? -10.680 -3.791 -11.748 1.00 83.50 204 GLU A CA 1
ATOM 1614 C C . GLU A 1 204 ? -9.953 -5.136 -11.555 1.00 83.50 204 GLU A C 1
ATOM 1616 O O . GLU A 1 204 ? -10.442 -6.183 -11.984 1.00 83.50 204 GLU A O 1
ATOM 1621 N N . HIS A 1 205 ? -8.770 -5.140 -10.935 1.00 82.06 205 HIS A N 1
ATOM 1622 C CA . HIS A 1 205 ? -7.998 -6.365 -10.771 1.00 82.06 205 HIS A CA 1
ATOM 1623 C C . HIS A 1 205 ? -8.585 -7.248 -9.659 1.00 82.06 205 HIS A C 1
ATOM 1625 O O . HIS A 1 205 ? -8.983 -6.774 -8.599 1.00 82.06 205 HIS A O 1
ATOM 1631 N N . ALA A 1 206 ? -8.581 -8.569 -9.870 1.00 79.38 206 ALA A N 1
ATOM 1632 C CA . ALA A 1 206 ? -9.165 -9.548 -8.943 1.00 79.38 206 ALA A CA 1
ATOM 1633 C C . ALA A 1 206 ? -8.510 -9.574 -7.541 1.00 79.38 206 ALA A C 1
ATOM 1635 O O . ALA A 1 206 ? -9.041 -10.184 -6.616 1.00 79.38 206 ALA A O 1
ATOM 1636 N N . GLY A 1 207 ? -7.355 -8.924 -7.374 1.00 85.12 207 GLY A N 1
ATOM 1637 C CA . GLY A 1 207 ? -6.670 -8.772 -6.097 1.00 85.12 207 GLY A CA 1
ATOM 1638 C C . GLY A 1 207 ? -5.322 -8.065 -6.237 1.00 85.12 207 GLY A C 1
ATOM 1639 O O . GLY A 1 207 ? -4.850 -7.808 -7.347 1.00 85.12 207 GLY A O 1
ATOM 1640 N N . ALA A 1 208 ? -4.680 -7.788 -5.099 1.00 79.88 208 ALA A N 1
ATOM 1641 C CA . ALA A 1 208 ? -3.392 -7.092 -5.043 1.00 79.88 208 ALA A CA 1
ATOM 1642 C C . ALA A 1 208 ? -2.274 -7.834 -5.796 1.00 79.88 208 ALA A C 1
ATOM 1644 O O . ALA A 1 208 ? -1.474 -7.200 -6.475 1.00 79.88 208 ALA A O 1
ATOM 1645 N N . GLU A 1 209 ? -2.252 -9.169 -5.733 1.00 85.88 209 GLU A N 1
ATOM 1646 C CA . GLU A 1 209 ? -1.269 -9.991 -6.454 1.00 85.88 209 GLU A CA 1
ATOM 1647 C C . GLU A 1 209 ? -1.420 -9.868 -7.973 1.00 85.88 209 GLU A C 1
ATOM 1649 O O . GLU A 1 209 ? -0.426 -9.748 -8.678 1.00 85.88 209 GLU A O 1
ATOM 1654 N N . HIS A 1 210 ? -2.656 -9.832 -8.482 1.00 85.50 210 HIS A N 1
ATOM 1655 C CA . HIS A 1 210 ? -2.909 -9.665 -9.915 1.00 85.50 210 HIS A CA 1
ATOM 1656 C C . HIS A 1 210 ? -2.538 -8.255 -10.385 1.00 85.50 210 HIS A C 1
ATOM 1658 O O . HIS A 1 210 ? -1.938 -8.105 -11.447 1.00 85.50 210 HIS A O 1
ATOM 1664 N N . TRP A 1 211 ? -2.845 -7.228 -9.583 1.00 89.62 211 TRP A N 1
ATOM 1665 C CA . TRP A 1 211 ? -2.390 -5.860 -9.847 1.00 89.62 211 TRP A CA 1
ATOM 1666 C C . TRP A 1 211 ? -0.857 -5.776 -9.876 1.00 89.62 211 TRP A C 1
ATOM 1668 O O . TRP A 1 211 ? -0.291 -5.194 -10.800 1.00 89.62 211 TRP A O 1
ATOM 1678 N N . GLN A 1 212 ? -0.179 -6.409 -8.913 1.00 87.50 212 GLN A N 1
ATOM 1679 C CA . GLN A 1 212 ? 1.280 -6.424 -8.842 1.00 87.50 212 GLN A CA 1
ATOM 1680 C C . GLN A 1 212 ? 1.897 -7.167 -10.031 1.00 87.50 212 GLN A C 1
ATOM 1682 O O . GLN A 1 212 ? 2.788 -6.625 -10.677 1.00 87.50 212 GLN A O 1
ATOM 1687 N N . GLN A 1 213 ? 1.400 -8.359 -10.365 1.00 88.69 213 GLN A N 1
ATOM 1688 C CA . GLN A 1 213 ? 1.871 -9.120 -11.524 1.00 88.69 213 GLN A CA 1
ATOM 1689 C C . GLN A 1 213 ? 1.663 -8.341 -12.825 1.00 88.69 213 GLN A C 1
ATOM 1691 O O . GLN A 1 213 ? 2.559 -8.302 -13.663 1.00 88.69 213 GLN A O 1
ATOM 1696 N N . HIS A 1 214 ? 0.515 -7.677 -12.989 1.00 88.44 214 HIS A N 1
ATOM 1697 C CA . HIS A 1 214 ? 0.265 -6.829 -14.151 1.00 88.44 214 HIS A CA 1
ATOM 1698 C C . HIS A 1 214 ? 1.252 -5.653 -14.210 1.00 88.44 214 HIS A C 1
ATOM 1700 O O . HIS A 1 214 ? 1.822 -5.383 -15.264 1.00 88.44 214 HIS A O 1
ATOM 1706 N N . LEU A 1 215 ? 1.506 -4.976 -13.087 1.00 88.44 215 LEU A N 1
ATOM 1707 C CA . LEU A 1 215 ? 2.476 -3.883 -13.022 1.00 88.44 215 LEU A CA 1
ATOM 1708 C C . LEU A 1 215 ? 3.903 -4.364 -13.338 1.00 88.44 215 LEU A C 1
ATOM 1710 O O . LEU A 1 215 ? 4.602 -3.726 -14.122 1.00 88.44 215 LEU A O 1
ATOM 1714 N N . GLU A 1 216 ? 4.326 -5.494 -12.772 1.00 94.31 216 GLU A N 1
ATOM 1715 C CA . GLU A 1 216 ? 5.627 -6.113 -13.046 1.00 94.31 216 GLU A CA 1
ATOM 1716 C C . GLU A 1 216 ? 5.766 -6.477 -14.528 1.00 94.31 216 GLU A C 1
ATOM 1718 O O . GLU A 1 216 ? 6.764 -6.112 -15.149 1.00 94.31 216 GLU A O 1
ATOM 1723 N N . GLN A 1 217 ? 4.734 -7.077 -15.129 1.00 94.12 217 GLN A N 1
ATOM 1724 C CA . GLN A 1 217 ? 4.695 -7.379 -16.562 1.00 94.12 217 GLN A CA 1
ATOM 1725 C C . GLN A 1 217 ? 4.777 -6.114 -17.424 1.00 94.12 217 GLN A C 1
ATOM 1727 O O . GLN A 1 217 ? 5.518 -6.095 -18.403 1.00 94.12 217 GLN A O 1
ATOM 1732 N N . GLN A 1 218 ? 4.062 -5.042 -17.067 1.00 92.75 218 GLN A N 1
ATOM 1733 C CA . GLN A 1 218 ? 4.123 -3.763 -17.786 1.00 92.75 218 GLN A CA 1
ATOM 1734 C C . GLN A 1 218 ? 5.516 -3.127 -17.691 1.00 92.75 218 GLN A C 1
ATOM 1736 O O . GLN A 1 218 ? 6.044 -2.627 -18.686 1.00 92.75 218 GLN A O 1
ATOM 1741 N N . VAL A 1 219 ? 6.150 -3.177 -16.516 1.00 95.56 219 VAL A N 1
ATOM 1742 C CA . VAL A 1 219 ? 7.516 -2.672 -16.317 1.00 95.56 219 VAL A CA 1
ATOM 1743 C C . VAL A 1 219 ? 8.527 -3.506 -17.098 1.00 95.56 219 VAL A C 1
ATOM 1745 O O . VAL A 1 219 ? 9.420 -2.946 -17.734 1.00 95.56 219 VAL A O 1
ATOM 1748 N N . GLU A 1 220 ? 8.407 -4.830 -17.079 1.00 95.88 220 GLU A N 1
ATOM 1749 C CA . GLU A 1 220 ? 9.298 -5.718 -17.821 1.00 95.88 220 GLU A CA 1
ATOM 1750 C C . GLU A 1 220 ? 9.113 -5.563 -19.336 1.00 95.88 220 GLU A C 1
ATOM 1752 O O . GLU A 1 220 ? 10.099 -5.446 -20.069 1.00 95.88 220 GLU A O 1
ATOM 1757 N N . ALA A 1 221 ? 7.870 -5.412 -19.805 1.00 94.94 221 ALA A N 1
ATOM 1758 C CA . ALA A 1 221 ? 7.565 -5.065 -21.188 1.00 94.94 221 ALA A CA 1
ATOM 1759 C C . ALA A 1 221 ? 8.209 -3.725 -21.580 1.00 94.94 221 ALA A C 1
ATOM 1761 O O . ALA A 1 221 ? 8.918 -3.676 -22.587 1.00 94.94 221 ALA A O 1
ATOM 1762 N N . ALA A 1 222 ? 8.055 -2.674 -20.766 1.00 93.75 222 ALA A N 1
ATOM 1763 C CA . ALA A 1 222 ? 8.660 -1.361 -21.004 1.00 93.75 222 ALA A CA 1
ATOM 1764 C C . ALA A 1 222 ? 10.200 -1.399 -20.998 1.00 93.75 222 ALA A C 1
ATOM 1766 O O . ALA A 1 222 ? 10.848 -0.763 -21.828 1.00 93.75 222 ALA A O 1
ATOM 1767 N N . ARG A 1 223 ? 10.815 -2.183 -20.105 1.00 94.88 223 ARG A N 1
ATOM 1768 C CA . ARG A 1 223 ? 12.272 -2.399 -20.100 1.00 94.88 223 ARG A CA 1
ATOM 1769 C C . ARG A 1 223 ? 12.732 -3.144 -21.349 1.00 94.88 223 ARG A C 1
ATOM 1771 O O . ARG A 1 223 ? 13.755 -2.787 -21.929 1.00 94.88 223 ARG A O 1
ATOM 1778 N N . SER A 1 224 ? 11.975 -4.147 -21.793 1.00 95.94 224 SER A N 1
ATOM 1779 C CA . SER A 1 224 ? 12.294 -4.905 -23.004 1.00 95.94 224 SER A CA 1
ATOM 1780 C C . SER A 1 224 ? 12.200 -4.039 -24.265 1.00 95.94 224 SER A C 1
ATOM 1782 O O . SER A 1 224 ? 13.062 -4.136 -25.140 1.00 95.94 224 SER A O 1
ATOM 1784 N N . THR A 1 225 ? 11.200 -3.155 -24.357 1.00 94.50 225 THR A N 1
ATOM 1785 C CA . THR A 1 225 ? 11.072 -2.216 -25.477 1.00 94.50 225 THR A CA 1
ATOM 1786 C C . THR A 1 225 ? 12.176 -1.169 -25.428 1.00 94.50 225 THR A C 1
ATOM 1788 O O . THR A 1 225 ? 12.805 -0.929 -26.453 1.00 94.50 225 THR A O 1
ATOM 1791 N N . GLN A 1 226 ? 12.504 -0.628 -24.251 1.00 97.12 226 GLN A N 1
ATOM 1792 C CA . GLN A 1 226 ? 13.636 0.285 -24.082 1.00 97.12 226 GLN A CA 1
ATOM 1793 C C . GLN A 1 226 ? 14.962 -0.352 -24.528 1.00 97.12 226 GLN A C 1
ATOM 1795 O O . GLN A 1 226 ? 15.721 0.277 -25.263 1.00 97.12 226 GLN A O 1
ATOM 1800 N N . ALA A 1 227 ? 15.236 -1.598 -24.127 1.00 96.19 227 ALA A N 1
ATOM 1801 C CA . ALA A 1 227 ? 16.446 -2.316 -24.526 1.00 96.19 227 ALA A CA 1
ATOM 1802 C C . ALA A 1 227 ? 16.507 -2.540 -26.046 1.00 96.19 227 ALA A C 1
ATOM 1804 O O . ALA A 1 227 ? 17.543 -2.289 -26.660 1.00 96.19 227 ALA A O 1
ATOM 1805 N N . LYS A 1 228 ? 15.387 -2.938 -26.669 1.00 97.50 228 LYS A N 1
ATOM 1806 C CA . LYS A 1 228 ? 15.284 -3.102 -28.131 1.00 97.50 228 LYS A CA 1
ATOM 1807 C C . LYS A 1 228 ? 15.532 -1.790 -28.871 1.00 97.50 228 LYS A C 1
ATOM 1809 O O . LYS A 1 228 ? 16.334 -1.766 -29.800 1.00 97.50 228 LYS A O 1
ATOM 1814 N N . THR A 1 229 ? 14.900 -0.699 -28.443 1.00 95.88 229 THR A N 1
ATOM 1815 C CA . THR A 1 229 ? 15.107 0.629 -29.040 1.00 95.88 229 THR A CA 1
ATOM 1816 C C . THR A 1 229 ? 16.552 1.098 -28.858 1.00 95.88 229 THR A C 1
ATOM 1818 O O . THR A 1 229 ? 17.144 1.643 -29.785 1.00 95.88 229 THR A O 1
ATOM 1821 N N . GLY A 1 230 ? 17.157 0.836 -27.695 1.00 97.31 230 GLY A N 1
ATOM 1822 C CA . GLY A 1 230 ? 18.571 1.118 -27.444 1.00 97.31 230 GLY A CA 1
ATOM 1823 C C . GLY A 1 230 ? 19.502 0.344 -28.381 1.00 97.31 230 GLY A C 1
ATOM 1824 O O . GLY A 1 230 ? 20.414 0.931 -28.959 1.00 97.31 230 GLY A O 1
ATOM 1825 N N . GLN A 1 231 ? 19.239 -0.947 -28.597 1.00 97.25 231 GLN A N 1
ATOM 1826 C CA . GLN A 1 231 ? 20.003 -1.768 -29.537 1.00 97.25 231 GLN A CA 1
ATOM 1827 C C . GLN A 1 231 ? 19.848 -1.276 -30.984 1.00 97.25 231 GLN A C 1
ATOM 1829 O O . GLN A 1 231 ? 20.839 -1.182 -31.705 1.00 97.25 231 GLN A O 1
ATOM 1834 N N . GLN A 1 232 ? 18.631 -0.920 -31.404 1.00 96.62 232 GLN A N 1
ATOM 1835 C CA . GLN A 1 232 ? 18.378 -0.355 -32.735 1.00 96.62 232 GLN A CA 1
ATOM 1836 C C . GLN A 1 232 ? 19.108 0.977 -32.935 1.00 96.62 232 GLN A C 1
ATOM 1838 O O . GLN A 1 232 ? 19.688 1.203 -33.994 1.00 96.62 232 GLN A O 1
ATOM 1843 N N . LEU A 1 233 ? 19.140 1.836 -31.912 1.00 97.81 233 LEU A N 1
ATOM 1844 C CA . LEU A 1 233 ? 19.892 3.087 -31.956 1.00 97.81 233 LEU A CA 1
ATOM 1845 C C . LEU A 1 233 ? 21.398 2.834 -32.095 1.00 97.81 233 LEU A C 1
ATOM 1847 O O . LEU A 1 233 ? 22.042 3.467 -32.927 1.00 97.81 233 LEU A O 1
ATOM 1851 N N . GLN A 1 234 ? 21.955 1.893 -31.327 1.00 96.69 234 GLN A N 1
ATOM 1852 C CA . GLN A 1 234 ? 23.368 1.515 -31.436 1.00 96.69 234 GLN A CA 1
ATOM 1853 C C . GLN A 1 234 ? 23.702 0.951 -32.823 1.00 96.69 234 GLN A C 1
ATOM 1855 O O . GLN A 1 234 ? 24.720 1.321 -33.403 1.00 96.69 234 GLN A O 1
ATOM 1860 N N . GLN A 1 235 ? 22.837 0.104 -33.388 1.00 97.88 235 GLN A N 1
ATOM 1861 C CA . GLN A 1 235 ? 23.000 -0.411 -34.751 1.00 97.88 235 GLN A CA 1
ATOM 1862 C C . GLN A 1 235 ? 22.957 0.710 -35.793 1.00 97.88 235 GLN A C 1
ATOM 1864 O O . GLN A 1 235 ? 23.814 0.757 -36.671 1.00 97.88 235 GLN A O 1
ATOM 1869 N N . ALA A 1 236 ? 22.009 1.642 -35.675 1.00 96.00 236 ALA A N 1
ATOM 1870 C CA . ALA A 1 236 ? 21.914 2.787 -36.574 1.00 96.00 236 ALA A CA 1
ATOM 1871 C C . ALA A 1 236 ? 23.145 3.706 -36.471 1.00 96.00 236 ALA A C 1
ATOM 1873 O O . ALA A 1 236 ? 23.645 4.183 -37.486 1.00 96.00 236 ALA A O 1
ATOM 1874 N N . GLN A 1 237 ? 23.673 3.921 -35.261 1.00 97.75 237 GLN A N 1
ATOM 1875 C CA . GLN A 1 237 ? 24.911 4.676 -35.048 1.00 97.75 237 GLN A CA 1
ATOM 1876 C C . GLN A 1 237 ? 26.122 3.977 -35.675 1.00 97.75 237 GLN A C 1
ATOM 1878 O O . GLN A 1 237 ? 26.919 4.634 -36.339 1.00 97.75 237 GLN A O 1
ATOM 1883 N N . ALA A 1 238 ? 26.243 2.657 -35.516 1.00 97.19 238 ALA A N 1
ATOM 1884 C CA . ALA A 1 238 ? 27.311 1.883 -36.143 1.00 97.19 238 ALA A CA 1
ATOM 1885 C C . ALA A 1 238 ? 27.248 1.975 -37.677 1.00 97.19 238 ALA A C 1
ATOM 1887 O O . ALA A 1 238 ? 28.255 2.287 -38.308 1.00 97.19 238 ALA A O 1
ATOM 1888 N N . GLN A 1 239 ? 26.056 1.813 -38.263 1.00 97.25 239 GLN A N 1
ATOM 1889 C CA . GLN A 1 239 ? 25.840 1.968 -39.707 1.00 97.25 239 GLN A CA 1
ATOM 1890 C C . GLN A 1 239 ? 26.154 3.388 -40.197 1.00 97.25 239 GLN A C 1
ATOM 1892 O O . GLN A 1 239 ? 26.688 3.563 -41.289 1.00 97.25 239 GLN A O 1
ATOM 1897 N N . ALA A 1 240 ? 25.835 4.418 -39.408 1.00 97.06 240 ALA A N 1
ATOM 1898 C CA . ALA A 1 240 ? 26.171 5.796 -39.754 1.00 97.06 240 ALA A CA 1
ATOM 1899 C C . ALA A 1 240 ? 27.691 6.030 -39.770 1.00 97.06 240 ALA A C 1
ATOM 1901 O O . ALA A 1 240 ? 28.188 6.708 -40.667 1.00 97.06 240 ALA A O 1
ATOM 1902 N N . ILE A 1 241 ? 28.429 5.453 -38.815 1.00 97.94 241 ILE A N 1
ATOM 1903 C CA . ILE A 1 241 ? 29.898 5.524 -38.771 1.00 97.94 241 ILE A CA 1
ATOM 1904 C C . ILE A 1 241 ? 30.512 4.780 -39.962 1.00 97.94 241 ILE A C 1
ATOM 1906 O O . ILE A 1 241 ? 31.415 5.315 -40.600 1.00 97.94 241 ILE A O 1
ATOM 1910 N N . GLU A 1 242 ? 30.014 3.582 -40.276 1.00 97.25 242 GLU A N 1
ATOM 1911 C CA . GLU A 1 242 ? 30.466 2.787 -41.424 1.00 97.25 242 GLU A CA 1
ATOM 1912 C C . GLU A 1 242 ? 30.284 3.563 -42.733 1.00 97.25 242 GLU A C 1
ATOM 1914 O O . GLU A 1 242 ? 31.258 3.800 -43.443 1.00 97.25 242 GLU A O 1
ATOM 1919 N N . ARG A 1 243 ? 29.081 4.095 -42.983 1.00 97.12 243 ARG A N 1
ATOM 1920 C CA . ARG A 1 243 ? 28.806 4.920 -44.170 1.00 97.12 243 ARG A CA 1
ATOM 1921 C C . ARG A 1 243 ? 29.642 6.194 -44.226 1.00 97.12 243 ARG A C 1
ATOM 1923 O O . ARG A 1 243 ? 30.038 6.618 -45.305 1.00 97.12 243 ARG A O 1
ATOM 1930 N N . ALA A 1 244 ? 29.910 6.831 -43.086 1.00 97.62 244 ALA A N 1
ATOM 1931 C CA . ALA A 1 244 ? 30.778 8.006 -43.044 1.00 97.62 244 ALA A CA 1
ATOM 1932 C C . ALA A 1 244 ? 32.236 7.650 -43.381 1.00 97.62 244 ALA A C 1
ATOM 1934 O O . ALA A 1 244 ? 32.929 8.438 -44.023 1.00 97.62 244 ALA A O 1
ATOM 1935 N N . ALA A 1 245 ? 32.704 6.469 -42.967 1.00 97.00 245 ALA A N 1
ATOM 1936 C CA . ALA A 1 245 ? 34.024 5.967 -43.329 1.00 97.00 245 ALA A CA 1
ATOM 1937 C C . ALA A 1 245 ? 34.107 5.604 -44.821 1.00 97.00 245 ALA A C 1
ATOM 1939 O O . ALA A 1 245 ? 35.089 5.974 -45.463 1.00 97.00 245 ALA A O 1
ATOM 1940 N N . GLU A 1 246 ? 33.077 4.954 -45.373 1.00 97.69 246 GLU A N 1
ATOM 1941 C CA . GLU A 1 246 ? 32.952 4.674 -46.813 1.00 97.69 246 GLU A CA 1
ATOM 1942 C C . GLU A 1 246 ? 32.977 5.967 -47.633 1.00 97.69 246 GLU A C 1
ATOM 1944 O O . GLU A 1 246 ? 33.810 6.114 -48.522 1.00 97.69 246 GLU A O 1
ATOM 1949 N N . LEU A 1 247 ? 32.148 6.951 -47.269 1.00 97.44 247 LEU A N 1
ATOM 1950 C CA . LEU A 1 247 ? 32.089 8.242 -47.955 1.00 97.44 247 LEU A CA 1
ATOM 1951 C C . LEU A 1 247 ? 33.445 8.959 -47.929 1.00 97.44 247 LEU A C 1
ATOM 1953 O O . LEU A 1 247 ? 33.887 9.478 -48.948 1.00 97.44 247 LEU A O 1
ATOM 1957 N N . LYS A 1 248 ? 34.155 8.925 -46.795 1.00 97.75 248 LYS A N 1
ATOM 1958 C CA . LYS A 1 248 ? 35.506 9.491 -46.693 1.00 97.75 248 LYS A CA 1
ATOM 1959 C C . LYS A 1 248 ? 36.521 8.752 -47.572 1.00 97.75 248 LYS A C 1
ATOM 1961 O O . LYS A 1 248 ? 37.422 9.384 -48.121 1.00 97.75 248 LYS A O 1
ATOM 1966 N N . ALA A 1 249 ? 36.417 7.429 -47.685 1.00 97.25 249 ALA A N 1
ATOM 1967 C CA . ALA A 1 249 ? 37.284 6.642 -48.560 1.00 97.25 249 ALA A CA 1
ATOM 1968 C C . ALA A 1 249 ? 37.019 6.960 -50.042 1.00 97.25 249 ALA A C 1
ATOM 1970 O O . ALA A 1 249 ? 37.968 7.122 -50.811 1.00 97.25 249 ALA A O 1
ATOM 1971 N N . ASP A 1 250 ? 35.751 7.123 -50.425 1.00 95.19 250 ASP A N 1
ATOM 1972 C CA . ASP A 1 250 ? 35.359 7.528 -51.776 1.00 95.19 250 ASP A CA 1
ATOM 1973 C C . ASP A 1 250 ? 35.829 8.951 -52.104 1.00 95.19 250 ASP A C 1
ATOM 1975 O O . ASP A 1 250 ? 36.401 9.169 -53.171 1.00 95.19 250 ASP A O 1
ATOM 1979 N N . GLU A 1 251 ? 35.690 9.907 -51.180 1.00 97.25 251 GLU A N 1
ATOM 1980 C CA . GLU A 1 251 ? 36.231 11.267 -51.330 1.00 97.25 251 GLU A CA 1
ATOM 1981 C C . GLU A 1 251 ? 37.753 11.258 -51.538 1.00 97.25 251 GLU A C 1
ATOM 1983 O O . GLU A 1 251 ? 38.272 11.955 -52.411 1.00 97.25 251 GLU A O 1
ATOM 1988 N N . GLN A 1 252 ? 38.484 10.439 -50.775 1.00 97.12 252 GLN A N 1
ATOM 1989 C CA . GLN A 1 252 ? 39.931 10.280 -50.946 1.00 97.12 252 GLN A CA 1
ATOM 1990 C C . GLN A 1 252 ? 40.285 9.674 -52.306 1.00 97.12 252 GLN A C 1
ATOM 1992 O O . GLN A 1 252 ? 41.244 10.115 -52.942 1.00 97.12 252 GLN A O 1
ATOM 1997 N N . ARG A 1 253 ? 39.514 8.684 -52.770 1.00 96.88 253 ARG A N 1
ATOM 1998 C CA . ARG A 1 253 ? 39.706 8.060 -54.083 1.00 96.88 253 ARG A CA 1
ATOM 1999 C C . ARG A 1 253 ? 39.427 9.038 -55.220 1.00 96.88 253 ARG A C 1
ATOM 2001 O O . ARG A 1 253 ? 40.200 9.073 -56.172 1.00 96.88 253 ARG A O 1
ATOM 2008 N N . LEU A 1 254 ? 38.360 9.830 -55.121 1.00 96.88 254 LEU A N 1
ATOM 2009 C CA . LEU A 1 254 ? 38.056 10.888 -56.085 1.00 96.88 254 LEU A CA 1
ATOM 2010 C C . LEU A 1 254 ? 39.183 11.920 -56.128 1.00 96.88 254 LEU A C 1
ATOM 2012 O O . LEU A 1 254 ? 39.685 12.206 -57.208 1.00 96.88 254 LEU A O 1
ATOM 2016 N N . GLY A 1 255 ? 39.661 12.387 -54.971 1.00 97.56 255 GLY A N 1
ATOM 2017 C CA . GLY A 1 255 ? 40.793 13.313 -54.909 1.00 97.56 255 GLY A CA 1
ATOM 2018 C C . GLY A 1 255 ? 42.079 12.742 -55.521 1.00 97.56 255 GLY A C 1
ATOM 2019 O O . GLY A 1 255 ? 42.808 13.464 -56.196 1.00 97.56 255 GLY A O 1
ATOM 2020 N N . ALA A 1 256 ? 42.352 11.445 -55.338 1.00 96.81 256 ALA A N 1
ATOM 2021 C CA . ALA A 1 256 ? 43.484 10.776 -55.981 1.00 96.81 256 ALA A CA 1
ATOM 2022 C C . ALA A 1 256 ? 43.322 10.707 -57.510 1.00 96.81 256 ALA A C 1
ATOM 2024 O O . ALA A 1 256 ? 44.253 11.050 -58.233 1.00 96.81 256 ALA A O 1
ATOM 2025 N N . LEU A 1 257 ? 42.135 10.340 -58.006 1.00 96.81 257 LEU A N 1
ATOM 2026 C CA . LEU A 1 257 ? 41.842 10.300 -59.444 1.00 96.81 257 LEU A CA 1
ATOM 2027 C C . LEU A 1 257 ? 41.901 11.691 -60.091 1.00 96.81 257 LEU A C 1
ATOM 2029 O O . LEU A 1 257 ? 42.396 11.829 -61.205 1.00 96.81 257 LEU A O 1
ATOM 2033 N N . GLU A 1 258 ? 41.433 12.732 -59.402 1.00 97.25 258 GLU A N 1
ATOM 2034 C CA . GLU A 1 258 ? 41.551 14.118 -59.868 1.00 97.25 258 GLU A CA 1
ATOM 2035 C C . GLU A 1 258 ? 43.018 14.550 -59.965 1.00 97.25 258 GLU A C 1
ATOM 2037 O O . GLU A 1 258 ? 43.411 15.170 -60.954 1.00 97.25 258 GLU A O 1
ATOM 2042 N N . GLN A 1 259 ? 43.847 14.190 -58.980 1.00 96.25 259 GLN A N 1
ATOM 2043 C CA . GLN A 1 259 ? 45.288 14.443 -59.030 1.00 96.25 259 GLN A CA 1
ATOM 2044 C C . GLN A 1 259 ? 45.960 13.678 -60.173 1.00 96.25 259 GLN A C 1
ATOM 2046 O O . GLN A 1 259 ? 46.771 14.264 -60.887 1.00 96.25 259 GLN A O 1
ATOM 2051 N N . GLU A 1 260 ? 45.620 12.404 -60.377 1.00 96.31 260 GLU A N 1
ATOM 2052 C CA . GLU A 1 260 ? 46.116 11.606 -61.505 1.00 96.31 260 GLU A CA 1
ATOM 2053 C C . GLU A 1 260 ? 45.712 12.229 -62.848 1.00 96.31 260 GLU A C 1
ATOM 2055 O O . GLU A 1 260 ? 46.564 12.394 -63.718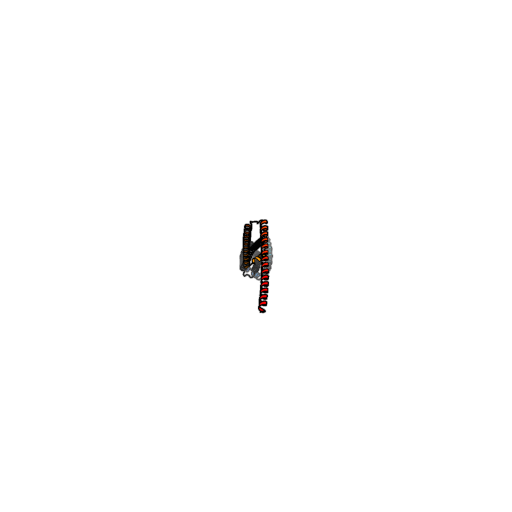 1.00 96.31 260 GLU A O 1
ATOM 2060 N N . SER A 1 261 ? 44.454 12.658 -63.004 1.00 95.69 261 SER A N 1
ATOM 2061 C CA . SER A 1 261 ? 43.986 13.350 -64.213 1.00 95.69 261 SER A CA 1
ATOM 2062 C C . SER A 1 261 ? 44.771 14.635 -64.457 1.00 95.69 261 SER A C 1
ATOM 2064 O O . SER A 1 261 ? 45.269 14.841 -65.557 1.00 95.69 261 SER A O 1
ATOM 2066 N N . GLN A 1 262 ? 44.955 15.473 -63.431 1.00 95.75 262 GLN A N 1
ATOM 2067 C CA . GLN A 1 262 ? 45.735 16.709 -63.550 1.00 95.75 262 GLN A CA 1
ATOM 2068 C C . GLN A 1 262 ? 47.205 16.437 -63.897 1.00 95.75 262 GLN A C 1
ATOM 2070 O O . GLN A 1 262 ? 47.805 17.182 -64.673 1.00 95.75 262 GLN A O 1
ATOM 2075 N N . GLN A 1 263 ? 47.799 15.376 -63.341 1.00 95.69 263 GLN A N 1
ATOM 2076 C CA . GLN A 1 263 ? 49.165 14.958 -63.667 1.00 95.69 263 GLN A CA 1
ATOM 2077 C C . GLN A 1 263 ? 49.277 14.479 -65.116 1.00 95.69 263 GLN A C 1
ATOM 2079 O O . GLN A 1 263 ? 50.225 14.862 -65.803 1.00 95.69 263 GLN A O 1
ATOM 2084 N N . LEU A 1 264 ? 48.315 13.682 -65.590 1.00 95.12 264 LEU A N 1
ATOM 2085 C CA . LEU A 1 264 ? 48.251 13.232 -66.979 1.00 95.12 264 LEU A CA 1
ATOM 2086 C C . LEU A 1 264 ? 48.048 14.409 -67.932 1.00 95.12 264 LEU A C 1
ATOM 2088 O O . LEU A 1 264 ? 48.804 14.528 -68.889 1.00 95.12 264 LEU A O 1
ATOM 2092 N N . ASP A 1 265 ? 47.117 15.318 -67.644 1.00 93.88 265 ASP A N 1
ATOM 2093 C CA . ASP A 1 265 ? 46.883 16.523 -68.445 1.00 93.88 265 ASP A CA 1
ATOM 2094 C C . ASP A 1 265 ? 48.140 17.395 -68.519 1.00 93.88 265 ASP A C 1
ATOM 2096 O O . ASP A 1 265 ? 48.512 17.886 -69.587 1.00 93.88 265 ASP A O 1
ATOM 2100 N N . HIS A 1 266 ? 48.844 17.553 -67.394 1.00 94.19 266 HIS A N 1
ATOM 2101 C CA . HIS A 1 266 ? 50.106 18.277 -67.361 1.00 94.19 266 HIS A CA 1
ATOM 2102 C C . HIS A 1 266 ? 51.193 17.578 -68.187 1.00 94.19 266 HIS A C 1
ATOM 2104 O O . HIS A 1 266 ? 51.866 18.236 -68.978 1.00 94.19 266 HIS A O 1
ATOM 2110 N N . ALA A 1 267 ? 51.353 16.259 -68.046 1.00 92.81 267 ALA A N 1
ATOM 2111 C CA . ALA A 1 267 ? 52.334 15.476 -68.796 1.00 92.81 267 ALA A CA 1
ATOM 2112 C C . ALA A 1 267 ? 52.039 15.472 -70.306 1.00 92.81 267 ALA A C 1
ATOM 2114 O O . ALA A 1 267 ? 52.949 15.672 -71.110 1.00 92.81 267 ALA A O 1
ATOM 2115 N N . ILE A 1 268 ? 50.769 15.318 -70.696 1.00 88.81 268 ILE A N 1
ATOM 2116 C CA . ILE A 1 268 ? 50.306 15.427 -72.086 1.00 88.81 268 ILE A CA 1
ATOM 2117 C C . ILE A 1 268 ? 50.582 16.838 -72.612 1.00 88.81 268 ILE A C 1
ATOM 2119 O O . ILE A 1 268 ? 51.118 16.988 -73.708 1.00 88.81 268 ILE A O 1
ATOM 2123 N N . GLY A 1 269 ? 50.282 17.878 -71.830 1.00 88.25 269 GLY A N 1
ATOM 2124 C CA . GLY A 1 269 ? 50.576 19.266 -72.182 1.00 88.25 269 GLY A CA 1
ATOM 2125 C C . GLY A 1 269 ? 52.070 19.526 -72.395 1.00 88.25 269 GLY A C 1
ATOM 2126 O O . GLY A 1 269 ? 52.447 20.135 -73.395 1.00 88.25 269 GLY A O 1
ATOM 2127 N N . GLN A 1 270 ? 52.930 19.027 -71.501 1.00 89.38 270 GLN A N 1
ATOM 2128 C CA . GLN A 1 270 ? 54.387 19.111 -71.648 1.00 89.38 270 GLN A CA 1
ATOM 2129 C C . GLN A 1 270 ? 54.881 18.370 -72.898 1.00 89.38 270 GLN A C 1
ATOM 2131 O O . GLN A 1 270 ? 55.691 18.908 -73.652 1.00 89.38 270 GLN A O 1
ATOM 2136 N N . TRP A 1 271 ? 54.378 17.158 -73.149 1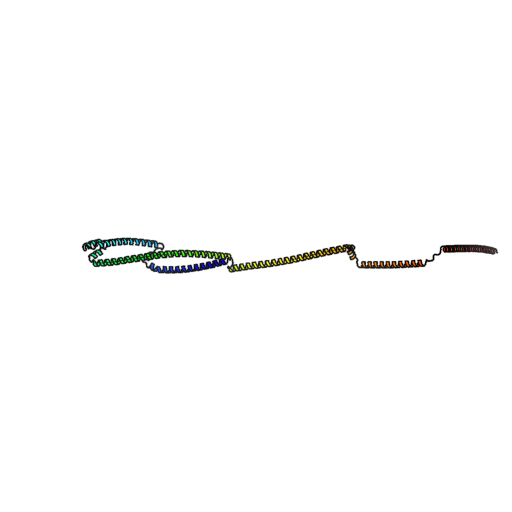.00 87.81 271 TRP A N 1
ATOM 2137 C CA . TRP A 1 271 ? 54.725 16.382 -74.340 1.00 87.81 271 TRP A CA 1
ATOM 2138 C C . TRP A 1 271 ? 54.312 17.112 -75.625 1.00 87.81 271 TRP A C 1
ATOM 2140 O O . TRP A 1 271 ? 55.128 17.266 -76.530 1.00 87.81 271 TRP A O 1
ATOM 2150 N N . ARG A 1 272 ? 53.093 17.665 -75.669 1.00 84.06 272 ARG A N 1
ATOM 2151 C CA . ARG A 1 272 ? 52.604 18.481 -76.793 1.00 84.06 272 ARG A CA 1
ATOM 2152 C C . ARG A 1 272 ? 53.467 19.721 -77.032 1.00 84.06 272 ARG A C 1
ATOM 2154 O O . ARG A 1 272 ? 53.743 20.053 -78.177 1.00 84.06 272 ARG A O 1
ATOM 2161 N N . GLN A 1 273 ? 53.940 20.390 -75.977 1.00 84.50 273 GLN A N 1
ATOM 2162 C CA . GLN A 1 273 ? 54.868 21.522 -76.120 1.00 84.50 273 GLN A CA 1
ATOM 2163 C C . GLN A 1 273 ? 56.217 21.106 -76.726 1.00 84.50 273 GLN A C 1
ATOM 2165 O O . GLN A 1 273 ? 56.808 21.882 -77.475 1.00 84.50 273 GLN A O 1
ATOM 2170 N N . GLY A 1 274 ? 56.700 19.896 -76.424 1.00 85.81 274 GLY A N 1
ATOM 2171 C CA . GLY A 1 274 ? 57.906 19.325 -77.034 1.00 85.81 274 GLY A CA 1
ATOM 2172 C C . GLY A 1 274 ? 57.712 18.841 -78.476 1.00 85.81 274 GLY A C 1
ATOM 2173 O O . GLY A 1 274 ? 58.689 18.743 -79.218 1.00 85.81 274 GLY A O 1
ATOM 2174 N N . HIS A 1 275 ? 56.468 18.578 -78.885 1.00 78.88 275 HIS A N 1
ATOM 2175 C CA . HIS A 1 275 ? 56.104 18.039 -80.197 1.00 78.88 275 HIS A CA 1
ATOM 2176 C C . HIS A 1 275 ? 54.987 18.860 -80.875 1.00 78.88 275 HIS A C 1
ATOM 2178 O O . HIS A 1 275 ? 53.892 18.344 -81.090 1.00 78.88 275 HIS A O 1
ATOM 2184 N N . PRO A 1 276 ? 55.245 20.124 -81.266 1.00 76.19 276 PRO A N 1
ATOM 2185 C CA . PRO A 1 276 ? 54.228 20.996 -81.865 1.00 76.19 276 PRO A CA 1
ATOM 2186 C C . PRO A 1 276 ? 53.759 20.547 -83.259 1.00 76.19 276 PRO A C 1
ATOM 2188 O O . PRO A 1 276 ? 52.717 20.996 -83.720 1.00 76.19 276 PRO A O 1
ATOM 2191 N N . GLU A 1 277 ? 54.514 19.676 -83.934 1.00 70.94 277 GLU A N 1
ATOM 2192 C CA . GLU A 1 277 ? 54.136 19.081 -85.227 1.00 70.94 277 GLU A CA 1
ATOM 2193 C C . GLU A 1 277 ? 53.087 17.958 -85.085 1.00 70.94 277 GLU A C 1
ATOM 2195 O O . GLU A 1 277 ? 52.485 17.554 -86.076 1.00 70.94 277 GLU A O 1
ATOM 2200 N N . LEU A 1 278 ? 52.866 17.459 -83.861 1.00 71.44 278 LEU A N 1
ATOM 2201 C CA . LEU A 1 278 ? 51.871 16.439 -83.510 1.00 71.44 278 LEU A CA 1
ATOM 2202 C C . LEU A 1 278 ? 50.731 17.074 -82.699 1.00 71.44 278 LEU A C 1
ATOM 2204 O O . LEU A 1 278 ? 50.430 16.649 -81.581 1.00 71.44 278 LEU A O 1
ATOM 2208 N N . ASP A 1 279 ? 50.127 18.134 -83.238 1.00 73.38 279 ASP A N 1
ATOM 2209 C CA . ASP A 1 279 ? 48.882 18.674 -82.693 1.00 73.38 279 ASP A CA 1
ATOM 2210 C C . ASP A 1 279 ? 47.705 17.715 -82.956 1.00 73.38 279 ASP A C 1
ATOM 2212 O O . ASP A 1 279 ? 47.834 16.738 -83.694 1.00 73.38 279 ASP A O 1
ATOM 2216 N N . ASP A 1 280 ? 46.548 17.961 -82.332 1.00 72.94 280 ASP A N 1
ATOM 2217 C CA . ASP A 1 280 ? 45.391 17.059 -82.464 1.00 72.94 280 ASP A CA 1
ATOM 2218 C C . ASP A 1 280 ? 44.952 16.910 -83.935 1.00 72.94 280 ASP A C 1
ATOM 2220 O O . ASP A 1 280 ? 44.575 15.824 -84.362 1.00 72.94 280 ASP A O 1
ATOM 2224 N N . ALA A 1 281 ? 45.116 17.958 -84.750 1.00 74.69 281 ALA A N 1
ATOM 2225 C CA . ALA A 1 281 ? 44.850 17.904 -86.186 1.00 74.69 281 ALA A CA 1
ATOM 2226 C C . ALA A 1 281 ? 45.894 17.079 -86.966 1.00 74.69 281 ALA A C 1
ATOM 2228 O O . ALA A 1 281 ? 45.538 16.373 -87.909 1.00 74.69 281 ALA A O 1
ATOM 2229 N N . GLY A 1 282 ? 47.171 17.156 -86.595 1.00 73.00 282 GLY A N 1
ATOM 2230 C CA . GLY A 1 282 ? 48.272 16.401 -87.185 1.00 73.00 282 GLY A CA 1
ATOM 2231 C C . GLY A 1 282 ? 48.241 14.925 -86.797 1.00 73.00 282 GLY A C 1
ATOM 2232 O O . GLY A 1 282 ? 48.473 14.065 -87.646 1.00 73.00 282 GLY A O 1
ATOM 2233 N N . LEU A 1 283 ? 47.884 14.609 -85.549 1.00 74.69 283 LEU A N 1
ATOM 2234 C CA . LEU A 1 283 ? 47.647 13.236 -85.096 1.00 74.69 283 LEU A CA 1
ATOM 2235 C C . LEU A 1 283 ? 46.425 12.622 -85.784 1.00 74.69 283 LEU A C 1
ATOM 2237 O O . LEU A 1 283 ? 46.526 11.496 -86.268 1.00 74.69 283 LEU A O 1
ATOM 2241 N N . ASP A 1 284 ? 45.319 13.359 -85.912 1.00 77.12 284 ASP A N 1
ATOM 2242 C CA . ASP A 1 284 ? 44.147 12.902 -86.670 1.00 77.12 284 ASP A CA 1
ATOM 2243 C C . ASP A 1 284 ? 44.481 12.678 -88.151 1.00 77.12 284 ASP A C 1
ATOM 2245 O O . ASP A 1 284 ? 44.052 11.688 -88.742 1.00 77.12 284 ASP A O 1
ATOM 2249 N N . GLN A 1 285 ? 45.298 13.546 -88.756 1.00 75.69 285 GLN A N 1
ATOM 2250 C CA . GLN A 1 285 ? 45.778 13.347 -90.125 1.00 75.69 285 GLN A CA 1
ATOM 2251 C C . GLN A 1 285 ? 46.655 12.101 -90.245 1.00 75.69 285 GLN A C 1
ATOM 2253 O O . GLN A 1 285 ? 46.455 11.331 -91.175 1.00 75.69 285 GLN A O 1
ATOM 2258 N N . LEU A 1 286 ? 47.583 11.866 -89.312 1.00 76.94 286 LEU A N 1
ATOM 2259 C CA . LEU A 1 286 ? 48.438 10.675 -89.307 1.00 76.94 286 LEU A CA 1
ATOM 2260 C C . LEU A 1 286 ? 47.644 9.383 -89.089 1.00 76.94 286 LEU A C 1
ATOM 2262 O O . LEU A 1 286 ? 47.955 8.375 -89.718 1.00 76.94 286 LEU A O 1
ATOM 2266 N N . LEU A 1 287 ? 46.618 9.411 -88.236 1.00 77.88 287 LEU A N 1
ATOM 2267 C CA . LEU A 1 287 ? 45.721 8.275 -88.013 1.00 77.88 287 LEU A CA 1
ATOM 2268 C C . LEU A 1 287 ? 44.771 8.028 -89.195 1.00 77.88 287 LEU A C 1
ATOM 2270 O O . LEU A 1 287 ? 44.312 6.903 -89.367 1.00 77.88 287 LEU A O 1
ATOM 2274 N N . ALA A 1 288 ? 44.490 9.047 -90.012 1.00 79.81 288 ALA A N 1
ATOM 2275 C CA . ALA A 1 288 ? 43.677 8.935 -91.223 1.00 79.81 288 ALA A CA 1
ATOM 2276 C C . ALA A 1 288 ? 44.465 8.473 -92.467 1.00 79.81 288 ALA A C 1
ATOM 2278 O O . ALA A 1 288 ? 43.858 8.206 -93.507 1.00 79.81 288 ALA A O 1
ATOM 2279 N N . VAL A 1 289 ? 45.801 8.392 -92.400 1.00 77.94 289 VAL A N 1
ATOM 2280 C CA . VAL A 1 289 ? 46.610 7.819 -93.485 1.00 77.94 289 VAL A CA 1
ATOM 2281 C C . VAL A 1 289 ? 46.512 6.295 -93.420 1.00 77.94 289 VAL A C 1
ATOM 2283 O O . VAL A 1 289 ? 47.167 5.649 -92.607 1.00 77.94 289 VAL A O 1
ATOM 2286 N N . ASP A 1 290 ? 45.724 5.718 -94.324 1.00 77.69 290 ASP A N 1
ATOM 2287 C CA . ASP A 1 290 ? 45.604 4.266 -94.465 1.00 77.69 290 ASP A CA 1
ATOM 2288 C C . ASP A 1 290 ? 46.912 3.618 -94.965 1.00 77.69 290 ASP A C 1
ATOM 2290 O O . ASP A 1 290 ? 47.700 4.222 -95.705 1.00 77.69 290 ASP A O 1
ATOM 2294 N N . ASP A 1 291 ? 47.114 2.338 -94.635 1.00 78.56 291 ASP A N 1
ATOM 2295 C CA . ASP A 1 291 ? 48.319 1.564 -94.985 1.00 78.56 291 ASP A CA 1
ATOM 2296 C C . ASP A 1 291 ? 48.647 1.575 -96.491 1.00 78.56 291 ASP A C 1
ATOM 2298 O O . ASP A 1 291 ? 49.817 1.523 -96.891 1.00 78.56 291 ASP A O 1
ATOM 2302 N N . GLU A 1 292 ? 47.634 1.698 -97.354 1.00 78.31 292 GLU A N 1
ATOM 2303 C CA . GLU A 1 292 ? 47.828 1.806 -98.801 1.00 78.31 292 GLU A CA 1
ATOM 2304 C C . GLU A 1 292 ? 48.550 3.110 -99.179 1.00 78.31 292 GLU A C 1
ATOM 2306 O O . GLU A 1 292 ? 49.500 3.085 -99.966 1.00 78.31 292 GLU A O 1
ATOM 2311 N N . GLN A 1 293 ? 48.187 4.235 -98.561 1.00 79.62 293 GLN A N 1
ATOM 2312 C CA . GLN A 1 293 ? 48.833 5.528 -98.793 1.00 79.62 293 GLN A CA 1
ATOM 2313 C C . GLN A 1 293 ? 50.281 5.525 -98.279 1.00 79.62 293 GLN A C 1
ATOM 2315 O O . GLN A 1 293 ? 51.183 6.019 -98.962 1.00 79.62 293 GLN A O 1
ATOM 2320 N N . VAL A 1 294 ? 50.540 4.884 -97.130 1.00 82.88 294 VAL A N 1
ATOM 2321 C CA . VAL A 1 294 ? 51.907 4.677 -96.613 1.00 82.88 294 VAL A CA 1
ATOM 2322 C C . VAL A 1 294 ? 52.738 3.843 -97.589 1.00 82.88 294 VAL A C 1
ATOM 2324 O O . VAL A 1 294 ? 53.893 4.178 -97.874 1.00 82.88 294 VAL A O 1
ATOM 2327 N N . SER A 1 295 ? 52.163 2.770 -98.137 1.00 84.06 295 SER A N 1
ATOM 2328 C CA . SER A 1 295 ? 52.852 1.911 -99.104 1.00 84.06 295 SER A CA 1
ATOM 2329 C C . SER A 1 295 ? 53.205 2.661 -100.396 1.00 84.06 295 SER A C 1
ATOM 2331 O O . SER A 1 295 ? 54.330 2.543 -100.887 1.00 84.06 295 SER A O 1
ATOM 2333 N N . GLN A 1 296 ? 52.303 3.518 -100.889 1.00 83.94 296 GLN A N 1
ATOM 2334 C CA . GLN A 1 296 ? 52.534 4.359 -102.065 1.00 83.94 296 GLN A CA 1
ATOM 2335 C C . GLN A 1 296 ? 53.627 5.403 -101.812 1.00 83.94 296 GLN A C 1
ATOM 2337 O O . GLN A 1 296 ? 54.492 5.606 -102.667 1.00 83.94 296 GLN A O 1
ATOM 2342 N N . LEU A 1 297 ? 53.643 6.040 -100.637 1.00 86.06 297 LEU A N 1
ATOM 2343 C CA . LEU A 1 297 ? 54.703 6.978 -100.258 1.00 86.06 297 LEU A CA 1
ATOM 2344 C C . LEU A 1 297 ? 56.070 6.288 -100.181 1.00 86.06 297 LEU A C 1
ATOM 2346 O O . LEU A 1 297 ? 57.040 6.805 -100.736 1.00 86.06 297 LEU A O 1
ATOM 2350 N N . ARG A 1 298 ? 56.148 5.091 -99.584 1.00 87.75 298 ARG A N 1
ATOM 2351 C CA . ARG A 1 298 ? 57.383 4.286 -99.563 1.00 87.75 298 ARG A CA 1
ATOM 2352 C C . ARG A 1 298 ? 57.846 3.912 -100.966 1.00 87.75 298 ARG A C 1
ATOM 2354 O O . ARG A 1 298 ? 59.032 4.021 -101.266 1.00 87.75 298 ARG A O 1
ATOM 2361 N N . GLN A 1 299 ? 56.924 3.518 -101.841 1.00 87.62 299 GLN A N 1
ATOM 2362 C CA . GLN A 1 299 ? 57.258 3.177 -103.220 1.00 87.62 299 GLN A CA 1
ATOM 2363 C C . GLN A 1 299 ? 57.766 4.400 -103.998 1.00 87.62 299 GLN A C 1
ATOM 2365 O O . GLN A 1 299 ? 58.744 4.286 -104.736 1.00 87.62 299 GLN A O 1
ATOM 2370 N N . ARG A 1 300 ? 57.162 5.580 -103.798 1.00 87.31 300 ARG A N 1
ATOM 2371 C CA . ARG A 1 300 ? 57.631 6.844 -104.392 1.00 87.31 300 ARG A CA 1
ATOM 2372 C C . ARG A 1 300 ? 59.013 7.237 -103.881 1.00 87.31 300 ARG A C 1
ATOM 2374 O O . ARG A 1 300 ? 59.842 7.653 -104.684 1.00 87.31 300 ARG A O 1
ATOM 2381 N N . LEU A 1 301 ? 59.277 7.074 -102.585 1.00 90.19 301 LEU A N 1
ATOM 2382 C CA . LEU A 1 301 ? 60.591 7.345 -102.000 1.00 90.19 301 LEU A CA 1
ATOM 2383 C C . LEU A 1 301 ? 61.657 6.413 -102.590 1.00 90.19 301 LEU A C 1
ATOM 2385 O O . LEU A 1 301 ? 62.664 6.889 -103.101 1.00 90.19 301 LEU A O 1
ATOM 2389 N N . GLN A 1 302 ? 61.378 5.110 -102.658 1.00 90.50 302 GLN A N 1
ATOM 2390 C CA . GLN A 1 302 ? 62.289 4.136 -103.261 1.00 90.50 302 GLN A CA 1
ATOM 2391 C C . GLN A 1 302 ? 62.538 4.407 -104.757 1.00 90.50 302 GLN A C 1
ATOM 2393 O O . GLN A 1 302 ? 63.640 4.200 -105.265 1.00 90.50 302 GLN A O 1
ATOM 2398 N N . GLN A 1 303 ? 61.520 4.860 -105.496 1.00 88.44 303 GLN A N 1
ATOM 2399 C CA . GLN A 1 303 ? 61.679 5.268 -106.896 1.00 88.44 303 GLN A CA 1
ATOM 2400 C C . GLN A 1 303 ? 62.542 6.528 -107.027 1.00 88.44 303 GLN A C 1
ATOM 2402 O O . GLN A 1 303 ? 63.385 6.587 -107.920 1.00 88.44 303 GLN A O 1
ATOM 2407 N N . ALA A 1 304 ? 62.356 7.511 -106.144 1.00 86.00 304 ALA A N 1
ATOM 2408 C CA . ALA A 1 304 ? 63.163 8.725 -106.121 1.00 86.00 304 ALA A CA 1
ATOM 2409 C C . ALA A 1 304 ? 64.630 8.426 -105.769 1.00 86.00 304 ALA A C 1
ATOM 2411 O O . ALA A 1 304 ? 65.520 8.922 -106.454 1.00 86.00 304 ALA A O 1
ATOM 2412 N N . GLU A 1 305 ? 64.890 7.563 -104.783 1.00 89.50 305 GLU A N 1
ATOM 2413 C CA . GLU A 1 305 ? 66.241 7.094 -104.445 1.00 89.50 305 GLU A CA 1
ATOM 2414 C C . GLU A 1 305 ? 66.916 6.429 -105.649 1.00 89.50 305 GLU A C 1
ATOM 2416 O O . GLU A 1 305 ? 68.010 6.832 -106.043 1.00 89.50 305 GLU A O 1
ATOM 2421 N N . LYS A 1 306 ? 66.225 5.500 -106.324 1.00 88.94 306 LYS A N 1
ATOM 2422 C CA . LYS A 1 306 ? 66.739 4.874 -107.554 1.00 88.94 306 LYS A CA 1
ATOM 2423 C C . LYS A 1 306 ? 67.009 5.888 -108.666 1.00 88.94 306 LYS A C 1
ATOM 2425 O O . LYS A 1 306 ? 67.983 5.739 -109.399 1.00 88.94 306 LYS A O 1
ATOM 2430 N N . ALA A 1 307 ? 66.164 6.906 -108.817 1.00 87.56 307 ALA A N 1
ATOM 2431 C CA . ALA A 1 307 ? 66.371 7.957 -109.811 1.00 87.56 307 ALA A CA 1
ATOM 2432 C C . ALA A 1 307 ? 67.606 8.814 -109.487 1.00 87.56 307 ALA A C 1
ATOM 2434 O O . ALA A 1 307 ? 68.358 9.167 -110.395 1.00 87.56 307 ALA A O 1
ATOM 2435 N N . ILE A 1 308 ? 67.849 9.107 -108.205 1.00 88.75 308 ILE A N 1
ATOM 2436 C CA . ILE A 1 308 ? 69.049 9.818 -107.746 1.00 88.75 308 ILE A CA 1
ATOM 2437 C C . ILE A 1 308 ? 70.302 8.971 -108.001 1.00 88.75 308 ILE A C 1
ATOM 2439 O O . ILE A 1 308 ? 71.277 9.486 -108.545 1.00 88.75 308 ILE A O 1
ATOM 2443 N N . GLU A 1 309 ? 70.270 7.674 -107.689 1.00 86.62 309 GLU A N 1
ATOM 2444 C CA . GLU A 1 309 ? 71.377 6.753 -107.980 1.00 86.62 309 GLU A CA 1
ATOM 2445 C C . GLU A 1 309 ? 71.680 6.688 -109.486 1.00 86.62 309 GLU A C 1
ATOM 2447 O O . GLU A 1 309 ? 72.832 6.824 -109.897 1.00 86.62 309 GLU A O 1
ATOM 2452 N N . GLN A 1 310 ? 70.649 6.559 -110.330 1.00 86.69 310 GLN A N 1
ATOM 2453 C CA . GLN A 1 310 ? 70.793 6.562 -111.791 1.00 86.69 310 GLN A CA 1
ATOM 2454 C C . GLN A 1 310 ? 71.357 7.887 -112.317 1.00 86.69 310 GLN A C 1
ATOM 2456 O O . GLN A 1 310 ? 72.222 7.884 -113.195 1.00 86.69 310 GLN A O 1
ATOM 2461 N N . ALA A 1 311 ? 70.907 9.021 -111.772 1.00 83.88 311 ALA A N 1
ATOM 2462 C CA . ALA A 1 311 ? 71.458 10.328 -112.110 1.00 83.88 311 ALA A CA 1
ATOM 2463 C C . ALA A 1 311 ? 72.942 10.429 -111.717 1.00 83.88 311 ALA A C 1
ATOM 2465 O O . ALA A 1 311 ? 73.741 10.934 -112.504 1.00 83.88 311 ALA A O 1
ATOM 2466 N N . GLY A 1 312 ? 73.326 9.889 -110.555 1.00 89.38 312 GLY A N 1
ATOM 2467 C CA . GLY A 1 312 ? 74.721 9.801 -110.120 1.00 89.38 312 GLY A CA 1
ATOM 2468 C C . GLY A 1 312 ? 75.598 8.998 -111.085 1.00 89.38 312 GLY A C 1
ATOM 2469 O O . GLY A 1 312 ? 76.674 9.459 -111.466 1.00 89.38 312 GLY A O 1
ATOM 2470 N N . VAL A 1 313 ? 75.116 7.843 -111.558 1.00 88.50 313 VAL A N 1
ATOM 2471 C CA . VAL A 1 313 ? 75.827 7.022 -112.560 1.00 88.50 313 VAL A CA 1
ATOM 2472 C C . VAL A 1 313 ? 76.006 7.779 -113.880 1.00 88.50 313 VAL A C 1
ATOM 2474 O O . VAL A 1 313 ? 77.107 7.807 -114.425 1.00 88.50 313 VAL A O 1
ATOM 2477 N N . LEU A 1 314 ? 74.963 8.453 -114.376 1.00 87.56 314 LEU A N 1
ATOM 2478 C CA . LEU A 1 314 ? 75.042 9.234 -115.619 1.00 87.56 314 LEU A CA 1
ATOM 2479 C C . LEU A 1 314 ? 76.032 10.404 -115.528 1.00 87.56 314 LEU A C 1
ATOM 2481 O O . LEU A 1 314 ? 76.686 10.737 -116.520 1.00 87.56 314 LEU A O 1
ATOM 2485 N N . VAL A 1 315 ? 76.141 11.043 -114.360 1.00 88.56 315 VAL A N 1
ATOM 2486 C CA . VAL A 1 315 ? 77.139 12.095 -114.117 1.00 88.56 315 VAL A CA 1
ATOM 2487 C C . VAL A 1 315 ? 78.548 11.505 -114.157 1.00 88.56 315 VAL A C 1
ATOM 2489 O O . VAL A 1 315 ? 79.385 12.023 -114.895 1.00 88.56 315 VAL A O 1
ATOM 2492 N N . ALA A 1 316 ? 78.785 10.382 -113.474 1.00 84.50 316 ALA A N 1
ATOM 2493 C CA . ALA A 1 316 ? 80.079 9.700 -113.491 1.00 84.50 316 ALA A CA 1
ATOM 2494 C C . ALA A 1 316 ? 80.495 9.259 -114.911 1.00 84.50 316 ALA A C 1
ATOM 2496 O O . ALA A 1 316 ? 81.638 9.462 -115.321 1.00 84.50 316 ALA A O 1
ATOM 2497 N N . GLU A 1 317 ? 79.563 8.726 -115.711 1.00 85.25 317 GLU A N 1
ATOM 2498 C CA . GLU A 1 317 ? 79.824 8.364 -117.112 1.00 85.25 317 GLU A CA 1
ATOM 2499 C C . GLU A 1 317 ? 80.190 9.581 -117.977 1.00 85.25 317 GLU A C 1
ATOM 2501 O O . GLU A 1 317 ? 81.074 9.504 -118.837 1.00 85.25 317 GLU A O 1
ATOM 2506 N N . ARG A 1 318 ? 79.521 10.723 -117.772 1.00 83.69 318 ARG A N 1
ATOM 2507 C CA . ARG A 1 318 ? 79.831 11.966 -118.494 1.00 83.69 318 ARG A CA 1
ATOM 2508 C C . ARG A 1 318 ? 81.195 12.523 -118.106 1.00 83.69 318 ARG A C 1
ATOM 2510 O O . ARG A 1 318 ? 81.930 12.946 -118.996 1.00 83.69 318 ARG A O 1
ATOM 2517 N N . GLU A 1 319 ? 81.550 12.486 -116.825 1.00 84.69 319 GLU A N 1
ATOM 2518 C CA . GLU A 1 319 ? 82.883 12.874 -116.354 1.00 84.69 319 GLU A CA 1
ATOM 2519 C C . GLU A 1 319 ? 83.974 11.986 -116.964 1.00 84.69 319 GLU A C 1
ATOM 2521 O O . GLU A 1 319 ? 84.975 12.501 -117.463 1.00 84.69 319 GLU A O 1
ATOM 2526 N N . GLN A 1 320 ? 83.753 10.669 -117.037 1.00 83.81 320 GLN A N 1
ATOM 2527 C CA . GLN A 1 320 ? 84.688 9.742 -117.676 1.00 83.81 320 GLN A CA 1
ATOM 2528 C C . GLN A 1 320 ? 84.865 10.035 -119.176 1.00 83.81 320 GLN A C 1
ATOM 2530 O O . GLN A 1 320 ? 85.993 10.042 -119.675 1.00 83.81 320 GLN A O 1
ATOM 2535 N N . ARG A 1 321 ? 83.776 10.313 -119.908 1.00 81.31 321 ARG A N 1
ATOM 2536 C CA . ARG A 1 321 ? 83.852 10.708 -121.329 1.00 81.31 321 ARG A CA 1
ATOM 2537 C C . ARG A 1 321 ? 84.599 12.028 -121.520 1.00 81.31 321 ARG A C 1
ATOM 2539 O O . ARG A 1 321 ? 85.350 12.165 -122.483 1.00 81.31 321 ARG A O 1
ATOM 2546 N N . LEU A 1 322 ? 84.430 12.981 -120.606 1.00 82.62 322 LEU A N 1
ATOM 2547 C CA . LEU A 1 322 ? 85.129 14.264 -120.644 1.00 82.62 322 LEU A CA 1
ATOM 2548 C C . LEU A 1 322 ? 86.634 14.096 -120.372 1.00 82.62 322 LEU A C 1
ATOM 2550 O O . LEU A 1 322 ? 87.447 14.675 -121.092 1.00 82.62 322 LEU A O 1
ATOM 2554 N N . GLN A 1 323 ? 87.014 13.232 -119.426 1.00 77.75 323 GLN A N 1
ATOM 2555 C CA . GLN A 1 323 ? 88.414 12.862 -119.184 1.00 77.75 323 GLN A CA 1
ATOM 2556 C C . GLN A 1 323 ? 89.046 12.143 -120.388 1.00 77.75 323 GLN A C 1
ATOM 2558 O O . GLN A 1 323 ? 90.170 12.466 -120.771 1.00 77.75 323 GLN A O 1
ATOM 2563 N N . GLN A 1 324 ? 88.327 11.213 -121.033 1.00 75.94 324 GLN A N 1
ATOM 2564 C CA . GLN A 1 324 ? 88.795 10.553 -122.263 1.00 75.94 324 GLN A CA 1
ATOM 2565 C C . GLN A 1 324 ? 89.027 11.558 -123.400 1.00 75.94 324 GLN A C 1
ATOM 2567 O O . GLN A 1 324 ? 90.043 11.481 -124.088 1.00 75.94 324 GLN A O 1
ATOM 2572 N N . HIS A 1 325 ? 88.125 12.529 -123.566 1.00 72.62 325 HIS A N 1
ATOM 2573 C CA . HIS A 1 325 ? 88.269 13.590 -124.563 1.00 72.62 325 HIS A CA 1
ATOM 2574 C C . HIS A 1 325 ? 89.469 14.508 -124.265 1.00 72.62 325 HIS A C 1
ATOM 2576 O O . HIS A 1 325 ? 90.219 14.864 -125.170 1.00 72.62 325 HIS A O 1
ATOM 2582 N N . GLN A 1 326 ? 89.703 14.860 -122.997 1.00 68.75 326 GLN A N 1
ATOM 2583 C CA . GLN A 1 326 ? 90.863 15.664 -122.589 1.00 68.75 326 GLN A CA 1
ATOM 2584 C C . GLN A 1 326 ? 92.195 14.921 -122.780 1.00 68.75 326 GLN A C 1
ATOM 2586 O O . GLN A 1 326 ? 93.177 15.533 -123.192 1.00 68.75 326 GLN A O 1
ATOM 2591 N N . ALA A 1 327 ? 92.228 13.602 -122.568 1.00 69.62 327 ALA A N 1
ATOM 2592 C CA . ALA A 1 327 ? 93.418 12.782 -122.807 1.00 69.62 327 ALA A CA 1
ATOM 2593 C C . ALA A 1 327 ? 93.779 12.636 -124.301 1.00 69.62 327 ALA A C 1
ATOM 2595 O O . ALA A 1 327 ? 94.941 12.412 -124.630 1.00 69.62 327 ALA A O 1
ATOM 2596 N N . GLN A 1 328 ? 92.808 12.771 -125.213 1.00 66.25 328 GLN A N 1
ATOM 2597 C CA . GLN A 1 328 ? 93.026 12.688 -126.665 1.00 66.25 328 GLN A CA 1
ATOM 2598 C C . GLN A 1 328 ? 93.423 14.036 -127.300 1.00 66.25 328 GLN A C 1
ATOM 2600 O O . GLN A 1 328 ? 94.046 14.052 -128.358 1.00 66.25 328 GLN A O 1
ATOM 2605 N N . ALA A 1 329 ? 93.123 15.165 -126.653 1.00 56.47 329 ALA A N 1
ATOM 2606 C CA . ALA A 1 329 ? 93.362 16.515 -127.173 1.00 56.47 329 ALA A CA 1
ATOM 2607 C C . ALA A 1 329 ? 94.697 17.133 -126.692 1.00 56.47 329 ALA A C 1
ATOM 2609 O O . ALA A 1 329 ? 94.726 18.263 -126.213 1.00 56.47 329 ALA A O 1
ATOM 2610 N N . SER A 1 330 ? 95.809 16.396 -126.807 1.00 53.31 330 SER A N 1
ATOM 2611 C CA . SER A 1 330 ? 97.166 16.865 -126.457 1.00 53.31 330 SER A CA 1
ATOM 2612 C C . SER A 1 330 ? 98.089 16.873 -127.681 1.00 53.31 330 SER A C 1
ATOM 2614 O O . SER A 1 330 ? 99.010 16.068 -127.799 1.00 53.31 330 SER A O 1
ATOM 2616 N N . GLY A 1 331 ? 97.813 17.784 -128.609 1.00 57.22 331 GLY A N 1
ATOM 2617 C CA . GLY A 1 331 ? 98.646 18.068 -129.774 1.00 57.22 331 GLY A CA 1
ATOM 2618 C C . GLY A 1 331 ? 98.173 19.357 -130.433 1.00 57.22 331 GLY A C 1
ATOM 2619 O O . GLY A 1 331 ? 97.403 19.311 -131.387 1.00 57.22 331 GLY A O 1
ATOM 2620 N N . GLU A 1 332 ? 98.571 20.506 -129.883 1.00 55.91 332 GLU A N 1
ATOM 2621 C CA . GLU A 1 332 ? 98.365 21.809 -130.523 1.00 55.91 332 GLU A CA 1
ATOM 2622 C C . GLU A 1 332 ? 99.126 21.826 -131.854 1.00 55.91 332 GLU A C 1
ATOM 2624 O O . GLU A 1 332 ? 100.356 21.859 -131.882 1.00 55.91 332 GLU A O 1
ATOM 2629 N N . VAL A 1 333 ? 98.396 21.765 -132.969 1.00 58.50 333 VAL A N 1
ATOM 2630 C CA . VAL A 1 333 ? 98.962 22.037 -134.291 1.00 58.50 333 VAL A CA 1
ATOM 2631 C C . VAL A 1 333 ? 99.195 23.549 -134.365 1.00 58.50 333 VAL A C 1
ATOM 2633 O O . VAL A 1 333 ? 98.226 24.307 -134.253 1.00 58.50 333 VAL A O 1
ATOM 2636 N N . PRO A 1 334 ? 100.445 24.020 -134.506 1.00 65.88 334 PRO A N 1
ATOM 2637 C CA . PRO A 1 334 ? 100.739 25.447 -134.536 1.00 65.88 334 PRO A CA 1
ATOM 2638 C C . PRO A 1 334 ? 100.062 26.105 -135.744 1.00 65.88 334 PRO A C 1
ATOM 2640 O O . PRO A 1 334 ? 100.049 25.544 -136.841 1.00 65.88 334 PRO A O 1
ATOM 2643 N N . ALA A 1 335 ? 99.508 27.305 -135.537 1.00 65.88 335 ALA A N 1
ATOM 2644 C CA . ALA A 1 335 ? 98.692 28.038 -136.514 1.00 65.88 335 ALA A CA 1
ATOM 2645 C C . ALA A 1 335 ? 99.356 28.184 -137.897 1.00 65.88 335 ALA A C 1
ATOM 2647 O O . ALA A 1 335 ? 98.672 28.146 -138.917 1.00 65.88 335 ALA A O 1
ATOM 2648 N N . GLU A 1 336 ? 100.687 28.247 -137.938 1.00 65.19 336 GLU A N 1
ATOM 2649 C CA . GLU A 1 336 ? 101.471 28.326 -139.174 1.00 65.19 336 GLU A CA 1
ATOM 2650 C C . GLU A 1 336 ? 101.299 27.089 -140.081 1.00 65.19 336 GLU A C 1
ATOM 2652 O O . GLU A 1 336 ? 101.226 27.228 -141.300 1.00 65.19 336 GLU A O 1
ATOM 2657 N N . GLN A 1 337 ? 101.156 25.881 -139.516 1.00 67.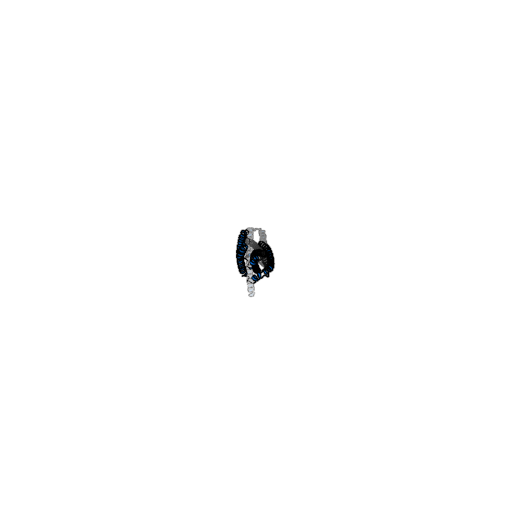69 337 GLN A N 1
ATOM 2658 C CA . GLN A 1 337 ? 100.916 24.656 -140.300 1.00 67.69 337 GLN A CA 1
ATOM 2659 C C . GLN A 1 337 ? 99.493 24.605 -140.875 1.00 67.69 337 GLN A C 1
ATOM 2661 O O . GLN A 1 337 ? 99.269 24.049 -141.950 1.00 67.69 337 GLN A O 1
ATOM 2666 N N . LEU A 1 338 ? 98.535 25.220 -140.178 1.00 68.62 338 LEU A N 1
ATOM 2667 C CA . LEU A 1 338 ? 97.150 25.350 -140.627 1.00 68.62 338 LEU A CA 1
ATOM 2668 C C . LEU A 1 338 ? 97.023 26.367 -141.770 1.00 68.62 338 LEU A C 1
ATOM 2670 O O . LEU A 1 338 ? 96.297 26.110 -142.729 1.00 68.62 338 LEU A O 1
ATOM 2674 N N . GLU A 1 339 ? 97.767 27.474 -141.716 1.00 74.38 339 GLU A N 1
ATOM 2675 C CA . GLU A 1 339 ? 97.830 28.455 -142.808 1.00 74.38 339 GLU A CA 1
ATOM 2676 C C . GLU A 1 339 ? 98.524 27.892 -144.057 1.00 74.38 339 GLU A C 1
ATOM 2678 O O . GLU A 1 339 ? 98.041 28.104 -145.174 1.00 74.38 339 GLU A O 1
ATOM 2683 N N . GLN A 1 340 ? 99.593 27.103 -143.891 1.00 76.38 340 GLN A N 1
ATOM 2684 C CA . GLN A 1 340 ? 100.254 26.426 -145.011 1.00 76.38 340 GLN A CA 1
ATOM 2685 C C . GLN A 1 340 ? 99.316 25.446 -145.727 1.00 76.38 340 GLN A C 1
ATOM 2687 O O . GLN A 1 340 ? 99.149 25.555 -146.945 1.00 76.38 340 GLN A O 1
ATOM 2692 N N . ALA A 1 341 ? 98.633 24.569 -144.980 1.00 75.06 341 ALA A N 1
ATOM 2693 C CA . ALA A 1 341 ? 97.695 23.595 -145.543 1.00 75.06 341 ALA A CA 1
ATOM 2694 C C . ALA A 1 341 ? 96.495 24.260 -146.246 1.00 75.06 341 ALA A C 1
ATOM 2696 O O . ALA A 1 341 ? 96.027 23.772 -147.276 1.00 75.06 341 ALA A O 1
ATOM 2697 N N . LEU A 1 342 ? 96.015 25.401 -145.732 1.00 79.88 342 LEU A N 1
ATOM 2698 C CA . LEU A 1 342 ? 94.966 26.194 -146.383 1.00 79.88 342 LEU A CA 1
ATOM 2699 C C . LEU A 1 342 ? 95.443 26.804 -147.706 1.00 79.88 342 LEU A C 1
ATOM 2701 O O . LEU A 1 342 ? 94.699 26.782 -148.689 1.00 79.88 342 LEU A O 1
ATOM 2705 N N . SER A 1 343 ? 96.679 27.309 -147.751 1.00 79.44 343 SER A N 1
ATOM 2706 C CA . SER A 1 343 ? 97.253 27.868 -148.979 1.00 79.44 343 SER A CA 1
ATOM 2707 C C . SER A 1 343 ? 97.462 26.799 -150.059 1.00 79.44 343 SER A C 1
ATOM 2709 O O . SER A 1 343 ? 97.145 27.036 -151.226 1.00 79.44 343 SER A O 1
ATOM 2711 N N . GLU A 1 344 ? 97.901 25.594 -149.677 1.00 80.00 344 GLU A N 1
ATOM 2712 C CA . GLU A 1 344 ? 98.090 24.468 -150.598 1.00 80.00 344 GLU A CA 1
ATOM 2713 C C . GLU A 1 344 ? 96.752 23.990 -151.178 1.00 80.00 344 GLU A C 1
ATOM 2715 O O . GLU A 1 344 ? 96.630 23.790 -152.389 1.00 80.00 344 GLU A O 1
ATOM 2720 N N . LEU A 1 345 ? 95.706 23.891 -150.350 1.00 80.06 345 LEU A N 1
ATOM 2721 C CA . LEU A 1 345 ? 94.357 23.537 -150.804 1.00 80.06 345 LEU A CA 1
ATOM 2722 C C . LEU A 1 345 ? 93.758 24.583 -151.753 1.00 80.06 345 LEU A C 1
ATOM 2724 O O . LEU A 1 345 ? 93.106 24.221 -152.735 1.00 80.06 345 LEU A O 1
ATOM 2728 N N . GLN A 1 346 ? 94.001 25.872 -151.505 1.00 81.06 346 GLN A N 1
ATOM 2729 C CA . GLN A 1 346 ? 93.556 26.941 -152.401 1.00 81.06 346 GLN A CA 1
ATOM 2730 C C . GLN A 1 346 ? 94.283 26.902 -153.750 1.00 81.06 346 GLN A C 1
ATOM 2732 O O . GLN A 1 346 ? 93.640 27.054 -154.789 1.00 81.06 346 GLN A O 1
ATOM 2737 N N . GLN A 1 347 ? 95.592 26.633 -153.767 1.00 78.50 347 GLN A N 1
ATOM 2738 C CA . GLN A 1 347 ? 96.337 26.458 -155.018 1.00 78.50 347 GLN A CA 1
ATOM 2739 C C . GLN A 1 347 ? 95.841 25.239 -155.808 1.00 78.50 347 GLN A C 1
ATOM 2741 O O . GLN A 1 347 ? 95.635 25.337 -157.019 1.00 78.50 347 GLN A O 1
ATOM 2746 N N . HIS A 1 348 ? 95.573 24.118 -155.133 1.00 80.25 348 HIS A N 1
ATOM 2747 C CA . HIS A 1 348 ? 95.012 22.927 -155.774 1.00 80.25 348 HIS A CA 1
ATOM 2748 C C . HIS A 1 348 ? 93.636 23.181 -156.403 1.00 80.25 348 HIS A C 1
ATOM 2750 O O . HIS A 1 348 ? 93.383 22.713 -157.517 1.00 80.25 348 HIS A O 1
ATOM 2756 N N . LEU A 1 349 ? 92.769 23.958 -155.745 1.00 79.31 349 LEU A N 1
ATOM 2757 C CA . LEU A 1 349 ? 91.471 24.340 -156.304 1.00 79.31 349 LEU A CA 1
ATOM 2758 C C . LEU A 1 349 ? 91.620 25.185 -157.573 1.00 79.31 349 LEU A C 1
ATOM 2760 O O . LEU A 1 349 ? 91.000 24.856 -158.584 1.00 79.31 349 LEU A O 1
ATOM 2764 N N . VAL A 1 350 ? 92.496 26.194 -157.569 1.00 80.62 350 VAL A N 1
ATOM 2765 C CA . VAL A 1 350 ? 92.731 27.051 -158.747 1.00 80.62 350 VAL A CA 1
ATOM 2766 C C . VAL A 1 350 ? 93.256 26.244 -159.940 1.00 80.62 350 VAL A C 1
ATOM 2768 O O . VAL A 1 350 ? 92.786 26.434 -161.062 1.00 80.62 350 VAL A O 1
ATOM 2771 N N . ILE A 1 351 ? 94.179 25.302 -159.716 1.00 79.19 351 ILE A N 1
ATOM 2772 C CA . ILE A 1 351 ? 94.688 24.419 -160.781 1.00 79.19 351 ILE A CA 1
ATOM 2773 C C . ILE A 1 351 ? 93.554 23.534 -161.327 1.00 79.19 351 ILE A C 1
ATOM 2775 O O . ILE A 1 351 ? 93.403 23.404 -162.543 1.00 79.19 351 ILE A O 1
ATOM 2779 N N . SER A 1 352 ? 92.711 22.969 -160.456 1.00 77.88 352 SER A N 1
ATOM 2780 C CA . SER A 1 352 ? 91.577 22.143 -160.894 1.00 77.88 352 SER A CA 1
ATOM 2781 C C . SER A 1 352 ? 90.524 22.937 -161.684 1.00 77.88 352 SER A C 1
ATOM 2783 O O . SER A 1 352 ? 89.965 22.428 -162.659 1.00 77.88 352 SER A O 1
ATOM 2785 N N . GLU A 1 353 ? 90.293 24.208 -161.338 1.00 81.69 353 GLU A N 1
ATOM 2786 C CA . GLU A 1 353 ? 89.403 25.095 -162.092 1.00 81.69 353 GLU A CA 1
ATOM 2787 C C . GLU A 1 353 ? 89.971 25.448 -163.474 1.00 81.69 353 GLU A C 1
ATOM 2789 O O . GLU A 1 353 ? 89.218 25.447 -164.452 1.00 81.69 353 GLU A O 1
ATOM 2794 N N . GLN A 1 354 ? 91.285 25.686 -163.585 1.00 77.81 354 GLN A N 1
ATOM 2795 C CA . GLN A 1 354 ? 91.956 25.921 -164.871 1.00 77.81 354 GLN A CA 1
ATOM 2796 C C . GLN A 1 354 ? 91.859 24.699 -165.793 1.00 77.81 354 GLN A C 1
ATOM 2798 O O . GLN A 1 354 ? 91.458 24.844 -166.948 1.00 77.81 354 GLN A O 1
ATOM 2803 N N . GLN A 1 355 ? 92.094 23.490 -165.272 1.00 76.12 355 GLN A N 1
ATOM 2804 C CA . GLN A 1 355 ? 91.917 22.244 -166.032 1.00 76.12 355 GLN A CA 1
ATOM 2805 C C . GLN A 1 355 ? 90.467 22.067 -166.512 1.00 76.12 355 GLN A C 1
ATOM 2807 O O . GLN A 1 355 ? 90.218 21.683 -167.656 1.00 76.12 355 GLN A O 1
ATOM 2812 N N . CYS A 1 356 ? 89.482 22.417 -165.677 1.00 79.75 356 CYS A N 1
ATOM 2813 C CA . CYS A 1 356 ? 88.076 22.392 -166.080 1.00 79.75 356 CYS A CA 1
ATOM 2814 C C . CYS A 1 356 ? 87.721 23.462 -167.130 1.00 79.75 356 CYS A C 1
ATOM 2816 O O . CYS A 1 356 ? 86.713 23.310 -167.825 1.00 79.75 356 CYS A O 1
ATOM 2818 N N . ALA A 1 357 ? 88.473 24.563 -167.232 1.00 77.12 357 ALA A N 1
ATOM 2819 C CA . ALA A 1 357 ? 88.277 25.593 -168.252 1.00 77.12 357 ALA A CA 1
ATOM 2820 C C . ALA A 1 357 ? 88.906 25.196 -169.600 1.00 77.12 357 ALA A C 1
ATOM 2822 O O . ALA A 1 357 ? 88.275 25.393 -170.638 1.00 77.12 357 ALA A O 1
ATOM 2823 N N . GLU A 1 358 ? 90.089 24.575 -169.587 1.00 78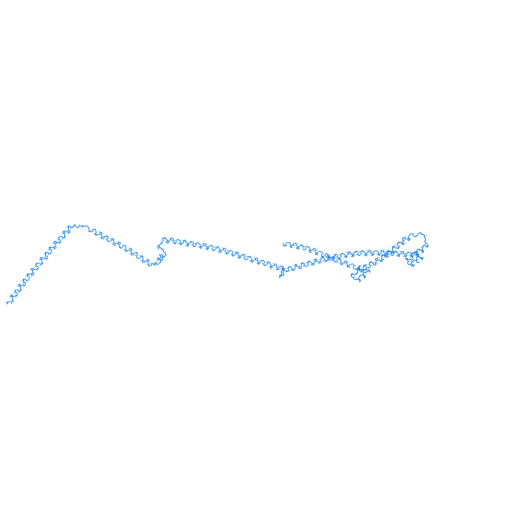.88 358 GLU A N 1
ATOM 2824 C CA . GLU A 1 358 ? 90.759 24.057 -170.790 1.00 78.88 358 GLU A CA 1
ATOM 2825 C C . GLU A 1 358 ? 89.947 22.941 -171.458 1.00 78.88 358 GLU A C 1
ATOM 2827 O O . GLU A 1 358 ? 89.653 23.030 -172.651 1.00 78.88 358 GLU A O 1
ATOM 2832 N N . LEU A 1 359 ? 89.457 21.966 -170.681 1.00 77.94 359 LEU A N 1
ATOM 2833 C CA . LEU A 1 359 ? 88.599 20.893 -171.204 1.00 77.94 359 LEU A CA 1
ATOM 2834 C C . LEU A 1 359 ? 87.302 21.432 -171.835 1.00 77.94 359 LEU A C 1
ATOM 2836 O O . LEU A 1 359 ? 86.814 20.888 -172.825 1.00 77.94 359 LEU A O 1
ATOM 2840 N N . ARG A 1 360 ? 86.752 22.538 -171.312 1.00 78.88 360 ARG A N 1
ATOM 2841 C CA . ARG A 1 360 ? 85.593 23.219 -171.918 1.00 78.88 360 ARG A CA 1
ATOM 2842 C C . ARG A 1 360 ? 85.939 23.917 -173.239 1.00 78.88 360 ARG A C 1
ATOM 2844 O O . ARG A 1 360 ? 85.081 23.983 -174.119 1.00 78.88 360 ARG A O 1
ATOM 2851 N N . ALA A 1 361 ? 87.162 24.424 -173.399 1.00 76.62 361 ALA A N 1
ATOM 2852 C CA . ALA A 1 361 ? 87.612 25.065 -174.634 1.00 76.62 361 ALA A CA 1
ATOM 2853 C C . ALA A 1 361 ? 87.875 24.036 -175.748 1.00 76.62 361 ALA A C 1
ATOM 2855 O O . ALA A 1 361 ? 87.443 24.248 -176.882 1.00 76.62 361 ALA A O 1
ATOM 2856 N N . GLU A 1 362 ? 88.495 22.898 -175.416 1.00 76.44 362 GLU A N 1
ATOM 2857 C CA . GLU A 1 362 ? 88.701 21.787 -176.357 1.00 76.44 362 GLU A CA 1
ATOM 2858 C C . GLU A 1 362 ? 87.367 21.226 -176.869 1.00 76.44 362 GLU A C 1
ATOM 2860 O O . GLU A 1 362 ? 87.188 21.030 -178.073 1.00 76.44 362 GLU A O 1
ATOM 2865 N N . GLN A 1 363 ? 86.378 21.068 -175.983 1.00 78.06 363 GLN A N 1
ATOM 2866 C CA . GLN A 1 363 ? 85.054 20.569 -176.360 1.00 78.06 363 GLN A CA 1
ATOM 2867 C C . GLN A 1 363 ? 84.306 21.520 -177.318 1.00 78.06 363 GLN A C 1
ATOM 2869 O O . GLN A 1 363 ? 83.577 21.067 -178.205 1.00 78.06 363 GLN A O 1
ATOM 2874 N N . ALA A 1 364 ? 84.504 22.837 -177.185 1.00 76.75 364 ALA A N 1
ATOM 2875 C CA . ALA A 1 364 ? 83.925 23.831 -178.090 1.00 76.75 364 ALA A CA 1
ATOM 2876 C C . ALA A 1 364 ? 84.591 23.825 -179.479 1.00 76.75 364 ALA A C 1
ATOM 2878 O O . ALA A 1 364 ? 83.918 24.049 -180.492 1.00 76.75 364 ALA A O 1
ATOM 2879 N N . ASP A 1 365 ? 85.896 23.556 -179.549 1.00 75.50 365 ASP A N 1
ATOM 2880 C CA . ASP A 1 365 ? 86.633 23.519 -180.814 1.00 75.50 365 ASP A CA 1
ATOM 2881 C C . ASP A 1 365 ? 86.340 22.233 -181.609 1.00 75.50 365 ASP A C 1
ATOM 2883 O O . ASP A 1 365 ? 86.158 22.284 -182.830 1.00 75.50 365 ASP A O 1
ATOM 2887 N N . ASP A 1 366 ? 86.145 21.099 -180.929 1.00 78.94 366 ASP A N 1
ATOM 2888 C CA . ASP A 1 366 ? 85.670 19.861 -181.560 1.00 78.94 366 ASP A CA 1
ATOM 2889 C C . ASP A 1 366 ? 84.233 19.981 -182.095 1.00 78.94 366 ASP A C 1
ATOM 2891 O O . ASP A 1 366 ? 83.943 19.513 -183.200 1.00 78.94 366 ASP A O 1
ATOM 2895 N N . GLN A 1 367 ? 83.339 20.692 -181.396 1.00 74.69 367 GLN A N 1
ATOM 2896 C CA . GLN A 1 367 ? 82.000 21.002 -181.920 1.00 74.69 367 GLN A CA 1
ATOM 2897 C C . GLN A 1 367 ? 82.056 21.878 -183.181 1.00 74.69 367 GLN A C 1
ATOM 2899 O O . GLN A 1 367 ? 81.316 21.630 -184.137 1.00 74.69 367 GLN A O 1
ATOM 2904 N N . ARG A 1 368 ? 82.967 22.862 -183.245 1.00 73.06 368 ARG A N 1
ATOM 2905 C CA . ARG A 1 368 ? 83.185 23.659 -184.468 1.00 73.06 368 ARG A CA 1
ATOM 2906 C C . ARG A 1 368 ? 83.692 22.803 -185.627 1.00 73.06 368 ARG A C 1
ATOM 2908 O O . ARG A 1 368 ? 83.223 22.977 -186.752 1.00 73.06 368 ARG A O 1
ATOM 2915 N N . ARG A 1 369 ? 84.604 21.858 -185.369 1.00 75.56 369 ARG A N 1
ATOM 2916 C CA . ARG A 1 369 ? 85.107 20.914 -186.385 1.00 75.56 369 ARG A CA 1
ATOM 2917 C C . ARG A 1 369 ? 84.008 19.979 -186.893 1.00 75.56 369 ARG A C 1
ATOM 2919 O O . ARG A 1 369 ? 83.939 19.725 -188.094 1.00 75.56 369 ARG A O 1
ATOM 2926 N N . GLN A 1 370 ? 83.120 19.508 -186.017 1.00 74.00 370 GLN A N 1
ATOM 2927 C CA . GLN A 1 370 ? 81.975 18.677 -186.406 1.00 74.00 370 GLN A CA 1
ATOM 2928 C C . GLN A 1 370 ? 80.952 19.443 -187.256 1.00 74.00 370 GLN A C 1
ATOM 2930 O O . GLN A 1 370 ? 80.530 18.928 -188.291 1.00 74.00 370 GLN A O 1
ATOM 2935 N N . LEU A 1 371 ? 80.614 20.684 -186.889 1.00 75.12 371 LEU A N 1
ATOM 2936 C CA . LEU A 1 371 ? 79.715 21.539 -187.677 1.00 75.12 371 LEU A CA 1
ATOM 2937 C C . LEU A 1 371 ? 80.308 21.891 -189.051 1.00 75.12 371 LEU A C 1
ATOM 2939 O O . LEU A 1 371 ? 79.598 21.861 -190.055 1.00 75.12 371 LEU A O 1
ATOM 2943 N N . ALA A 1 372 ? 81.616 22.164 -189.125 1.00 72.81 372 ALA A N 1
ATOM 2944 C CA . ALA A 1 372 ? 82.303 22.408 -190.393 1.00 72.81 372 ALA A CA 1
ATOM 2945 C C . ALA A 1 372 ? 82.299 21.167 -191.306 1.00 72.81 372 ALA A C 1
ATOM 2947 O O . ALA A 1 372 ? 82.060 21.292 -192.507 1.00 72.81 372 ALA A O 1
ATOM 2948 N N . ASN A 1 373 ? 82.501 19.969 -190.746 1.00 70.31 373 ASN A N 1
ATOM 2949 C CA . ASN A 1 373 ? 82.415 18.714 -191.498 1.00 70.31 373 ASN A CA 1
ATOM 2950 C C . ASN A 1 373 ? 80.982 18.383 -191.939 1.00 70.31 373 ASN A C 1
ATOM 2952 O O . ASN A 1 373 ? 80.801 17.918 -193.062 1.00 70.31 373 ASN A O 1
ATOM 2956 N N . GLN A 1 374 ? 79.962 18.662 -191.118 1.00 71.88 374 GLN A N 1
ATOM 2957 C CA . GLN A 1 374 ? 78.557 18.528 -191.526 1.00 71.88 374 GLN A CA 1
ATOM 2958 C C . GLN A 1 374 ? 78.214 19.482 -192.677 1.00 71.88 374 GLN A C 1
ATOM 2960 O O . GLN A 1 374 ? 77.670 19.037 -193.684 1.00 71.88 374 GLN A O 1
ATOM 2965 N N . ALA A 1 375 ? 78.629 20.750 -192.602 1.00 72.69 375 ALA A N 1
ATOM 2966 C CA . ALA A 1 375 ? 78.431 21.716 -193.686 1.00 72.69 375 ALA A CA 1
ATOM 2967 C C . ALA A 1 375 ? 79.160 21.315 -194.988 1.00 72.69 375 ALA A C 1
ATOM 2969 O O . ALA A 1 375 ? 78.692 21.599 -196.094 1.00 72.69 375 ALA A O 1
ATOM 2970 N N . LEU A 1 376 ? 80.308 20.639 -194.879 1.00 69.50 376 LEU A N 1
ATOM 2971 C CA . LEU A 1 376 ? 81.052 20.117 -196.028 1.00 69.50 376 LEU A CA 1
ATOM 2972 C C . LEU A 1 376 ? 80.381 18.858 -196.608 1.00 69.50 376 LEU A C 1
ATOM 2974 O O . LEU A 1 376 ? 80.272 18.739 -197.828 1.00 69.50 376 LEU A O 1
ATOM 2978 N N . ALA A 1 377 ? 79.849 17.972 -195.762 1.00 68.38 377 ALA A N 1
ATOM 2979 C CA . ALA A 1 377 ? 79.054 16.816 -196.178 1.00 68.38 377 ALA A CA 1
ATOM 2980 C C . ALA A 1 377 ? 77.740 17.229 -196.870 1.00 68.38 377 ALA A C 1
ATOM 2982 O O . ALA A 1 377 ? 77.394 16.658 -197.903 1.00 68.38 377 ALA A O 1
ATOM 2983 N N . GLU A 1 378 ? 77.054 18.267 -196.380 1.00 68.25 378 GLU A N 1
ATOM 2984 C CA . GLU A 1 378 ? 75.875 18.850 -197.039 1.00 68.25 378 GLU A CA 1
ATOM 2985 C C . GLU A 1 378 ? 76.221 19.456 -198.408 1.00 68.25 378 GLU A C 1
ATOM 2987 O O . GLU A 1 378 ? 75.481 19.256 -199.373 1.00 68.25 378 GLU A O 1
ATOM 2992 N N . ARG A 1 379 ? 77.375 20.128 -198.543 1.00 67.06 379 ARG A N 1
ATOM 2993 C CA . ARG A 1 379 ? 77.865 20.633 -199.842 1.00 67.06 379 ARG A CA 1
ATOM 2994 C C . ARG A 1 379 ? 78.218 19.516 -200.827 1.00 67.06 379 ARG A C 1
ATOM 2996 O O . ARG A 1 379 ? 77.954 19.669 -202.016 1.00 67.06 379 ARG A O 1
ATOM 3003 N N . ILE A 1 380 ? 78.771 18.395 -200.359 1.00 63.34 380 ILE A N 1
ATOM 3004 C CA . ILE A 1 380 ? 79.014 17.210 -201.200 1.00 63.34 380 ILE A CA 1
ATOM 3005 C C . ILE A 1 380 ? 77.681 16.576 -201.626 1.00 63.34 380 ILE A C 1
ATOM 3007 O O . ILE A 1 380 ? 77.513 16.251 -202.798 1.00 63.34 380 ILE A O 1
ATOM 3011 N N . ALA A 1 381 ? 76.705 16.459 -200.720 1.00 61.78 381 ALA A N 1
ATOM 3012 C CA . ALA A 1 381 ? 75.375 15.939 -201.041 1.00 61.78 381 ALA A CA 1
ATOM 3013 C C . ALA A 1 381 ? 74.624 16.824 -202.059 1.00 61.78 381 ALA A C 1
ATOM 3015 O O . ALA A 1 381 ? 73.992 16.303 -202.976 1.00 61.78 381 ALA A O 1
ATOM 3016 N N . GLN A 1 382 ? 74.746 18.154 -201.960 1.00 62.91 382 GLN A N 1
ATOM 3017 C CA . GLN A 1 382 ? 74.194 19.094 -202.946 1.00 62.91 382 GLN A CA 1
ATOM 3018 C C . GLN A 1 382 ? 74.894 19.004 -204.312 1.00 62.91 382 GLN A C 1
ATOM 3020 O O . GLN A 1 382 ? 74.235 19.175 -205.335 1.00 62.91 382 GLN A O 1
ATOM 3025 N N . ALA A 1 383 ? 76.193 18.683 -204.351 1.00 59.56 383 ALA A N 1
ATOM 3026 C CA . ALA A 1 383 ? 76.924 18.452 -205.599 1.00 59.56 383 ALA A CA 1
ATOM 3027 C C . ALA A 1 383 ? 76.531 17.127 -206.288 1.00 59.56 383 ALA A C 1
ATOM 3029 O O . ALA A 1 383 ? 76.489 17.073 -207.514 1.00 59.56 383 ALA A O 1
ATOM 3030 N N . TYR A 1 384 ? 76.182 16.086 -205.521 1.00 59.53 384 TYR A N 1
ATOM 3031 C CA . TYR A 1 384 ? 75.674 14.810 -206.050 1.00 59.53 384 TYR A CA 1
ATOM 3032 C C . TYR A 1 384 ? 74.207 14.857 -206.506 1.00 59.53 384 TYR A C 1
ATOM 3034 O O . TYR A 1 384 ? 73.793 13.982 -207.247 1.00 59.53 384 TYR A O 1
ATOM 3042 N N . ALA A 1 385 ? 73.415 15.851 -206.093 1.00 59.25 385 ALA A N 1
ATOM 3043 C CA . ALA A 1 385 ? 72.025 16.009 -206.543 1.00 59.25 385 ALA A CA 1
ATOM 3044 C C . ALA A 1 385 ? 71.888 16.742 -207.897 1.00 59.25 385 ALA A C 1
ATOM 3046 O O . ALA A 1 385 ? 70.775 16.912 -208.396 1.00 59.25 385 ALA A O 1
ATOM 3047 N N . GLN A 1 386 ? 73.000 17.214 -208.473 1.00 57.00 386 GLN A N 1
ATOM 3048 C CA . GLN A 1 386 ? 73.050 17.943 -209.749 1.00 57.00 386 GLN A CA 1
ATOM 3049 C C . GLN A 1 386 ? 73.645 17.117 -210.914 1.00 57.00 386 GLN A C 1
ATOM 3051 O O . GLN A 1 386 ? 73.867 17.676 -211.988 1.00 57.00 386 GLN A O 1
ATOM 3056 N N . TRP A 1 387 ? 73.866 15.811 -210.716 1.00 47.72 387 TRP A N 1
ATOM 3057 C CA . TRP A 1 387 ? 74.278 14.786 -211.695 1.00 47.72 387 TRP A CA 1
ATOM 3058 C C . TRP A 1 387 ? 73.577 13.464 -211.370 1.00 47.72 387 TRP A C 1
ATOM 3060 O O . TRP A 1 387 ? 73.478 12.615 -212.285 1.00 47.72 387 TRP A O 1
#

Foldseek 3Di:
DVVVVVVVVVVVVVVVVVVVVVVVVLVVVVVVVVVVVVVCVVVLVPDPCSVVLVPDDPVCSVVVVVVVVVVVVVVVVVVVVVVVVVVVVVVVVVVPPPDDPPVVLVVVLVVCPVPDDPVLSVVCVVPVVVSVVVVVVVVVVVVVVVVVVVVVVVVVVVVVVVVVVVVVVVVVSVVVVVVVVVVVVVVVVVVVVVVVVLCVVCDPPPHPVRSVVVVVVVVVVVVVVVVVVVVVVVVVVVVVVVVVVVVVVVVVVVVVVVVVVVVVVVVVVVVCVVPVCCDPVNVVVVVPCDPVNVVVVVVVVVVVVVVVVVVVVVVVVVVVVVVVVVVVPPDPDDVVVVVVVVVVVVVVVVVVVVVVVVVVVVVVVVVVVVVVVVVVVVVVVVVVVVD

pLDDT: mean 80.32, std 13.3, range [39.5, 97.94]